Protein AF-0000000084338251 (afdb_homodimer)

Sequence (432 aa):
MIKTLDLTAEELLTTTRAVRRRLDLDRPVDPALIEECVRIATQAPTGRNRQRWSFVVVTDPERKAALADVWRRGTAVGSAPMPEEDVRRAYAHPGTMEKIYAGVEYLHRTMHRMPALVVPCITGRTDDAPIVEQAGTWGSILPAVWSFMLAARLHGLGTCWTTSHLHYEEEAAEVLGIDHDRVMQVALTPLAHTVGTSFRPGKRVPVDEVLHWEHWMIKTLDLTAEELLTTTRAVRRRLDLDRPVDPALIEECVRIATQAPTGRNRQRWSFVVVTDPERKAALADVWRRGTAVGSAPMPEEDVRRAYAHPGTMEKIYAGVEYLHRTMHRMPALVVPCITGRTDDAPIVEQAGTWGSILPAVWSFMLAARLHGLGTCWTTSHLHYEEEAAEVLGIDHDRVMQVALTPLAHTVGTSFRPGKRVPVDEVLHWEHW

pLDDT: mean 97.38, std 3.46, range [68.88, 99.0]

Foldseek 3Di:
DQDFDPDDPVCLVFFADQDQDQFDLPDADDPVLLVVLLVQLQVADAVVNPSQKDKDKDQDLVLQVQLLVLLLVLVVVDDDDDDPVVVCFCCVDPPNVVVVVVSVVSCNVCRSSFNMKMWMKGWADDPPHDPVVVCNGCSRTVSSVVSSSSSLLRSQKHKHWADSSVVVQVSNCVSRVHPPVTMGTDTMMGIGGGNDNDGGGDDGDDPVVVDDPPHD/DQDFDPDDPVCLVFFADQDQDQFDLPDADDPVLLVVLLVQLQVADAVVNPSQKDKDKDQDLVLQVQLLVLLLVLVVVDDDDDDPVVVCFCCVDPPNVVVVVVSVVSCNVCRSSFNMKMWMKGWADDPPHDPVVVCNGCSRTVSSVVSSSSSLLRSQKHKHWADSSVVVQVSNCVSRVHPPVTMDTDTMMGIGGGNDNDGGGDDGDDPVVVDDPPHD

Secondary structure (DSSP, 8-state):
-------BHHHHHHH--B-SSSEETTSPPPHHHHHHHHHHHTTS--GGG---EEEEEE--HHHHHHHHHHHHHHHHH--PPPPHHHHHHHTSSTTHHHHHHHHHHHHHHHGGGSSEEEEEEEES--TT--HHHHHHHHTTTHHHHHHHHHHHHHTTEEE--B-GGGGGHHHHHHHHT--TTTEEE--BEEEEEES-----PPP---GGGTEEES--/-------BHHHHHHH--B-SSSEETTSPPPHHHHHHHHHHHTTS--GGG---EEEEEE--HHHHHHHHHHHHHHHHH--PPPPHHHHHHHTSSTTHHHHHHHHHHHHHHHGGGSSEEEEEEEES--TT--HHHHHHHHTTTHHHHHHHHHHHHHTTEEE--B-GGGGGHHHHHHHHT--TTTEEE--BEEEEEES-----PPP---GGGTEEES--

Structure (mmCIF, N/CA/C/O backbone):
data_AF-0000000084338251-model_v1
#
loop_
_entity.id
_entity.type
_entity.pdbx_description
1 polymer Nitroreductase
#
loop_
_atom_site.group_PDB
_atom_site.id
_atom_site.type_symbol
_atom_site.label_atom_id
_atom_site.label_alt_id
_atom_site.label_comp_id
_atom_site.label_asym_id
_atom_site.label_entity_id
_atom_site.label_seq_id
_atom_site.pdbx_PDB_ins_code
_atom_site.Cartn_x
_atom_site.Cartn_y
_atom_site.Cartn_z
_atom_site.occupancy
_atom_site.B_iso_or_equiv
_atom_site.auth_seq_id
_atom_site.auth_comp_id
_atom_site.auth_asym_id
_atom_site.auth_atom_id
_atom_site.pdbx_PDB_model_num
ATOM 1 N N . MET A 1 1 ? 16 -2.129 -24.141 1 68.88 1 MET A N 1
ATOM 2 C CA . MET A 1 1 ? 15.219 -1.292 -23.234 1 68.88 1 MET A CA 1
ATOM 3 C C . MET A 1 1 ? 13.906 -1.968 -22.875 1 68.88 1 MET A C 1
ATOM 5 O O . MET A 1 1 ? 13.242 -2.553 -23.734 1 68.88 1 MET A O 1
ATOM 9 N N . ILE A 1 2 ? 13.586 -2.041 -21.547 1 86.62 2 ILE A N 1
ATOM 10 C CA . ILE A 1 2 ? 12.383 -2.766 -21.156 1 86.62 2 ILE A CA 1
ATOM 11 C C . ILE A 1 2 ? 11.141 -1.983 -21.594 1 86.62 2 ILE A C 1
ATOM 13 O O . ILE A 1 2 ? 10.984 -0.813 -21.234 1 86.62 2 ILE A O 1
ATOM 17 N N . LYS A 1 3 ? 10.445 -2.584 -22.453 1 89.62 3 LYS A N 1
ATOM 18 C CA . LYS A 1 3 ? 9.289 -1.931 -23.062 1 89.62 3 LYS A CA 1
ATOM 19 C C . LYS A 1 3 ? 8.188 -1.696 -22.031 1 89.62 3 LYS A C 1
ATOM 21 O O . LYS A 1 3 ? 7.984 -2.514 -21.125 1 89.62 3 LYS A O 1
ATOM 26 N N . THR A 1 4 ? 7.535 -0.529 -22.109 1 96.25 4 THR A N 1
ATOM 27 C CA . THR A 1 4 ? 6.375 -0.21 -21.281 1 96.25 4 THR A CA 1
ATOM 28 C C . THR A 1 4 ? 5.141 0.025 -22.156 1 96.25 4 THR A C 1
ATOM 30 O O . THR A 1 4 ? 5.258 0.349 -23.328 1 96.25 4 THR A O 1
ATOM 33 N N . LEU A 1 5 ? 4.012 -0.218 -21.625 1 97.38 5 LEU A N 1
ATOM 34 C CA . LEU A 1 5 ? 2.768 0.204 -22.266 1 97.38 5 LEU A CA 1
ATOM 35 C C . LEU A 1 5 ? 2.672 1.725 -22.312 1 97.38 5 LEU A C 1
ATOM 37 O O . LEU A 1 5 ? 3.354 2.42 -21.562 1 97.38 5 LEU A O 1
ATOM 41 N N . ASP A 1 6 ? 1.859 2.166 -23.266 1 96.12 6 ASP A N 1
ATOM 42 C CA . ASP A 1 6 ? 1.609 3.602 -23.359 1 96.12 6 ASP A CA 1
ATOM 43 C C . ASP A 1 6 ? 0.461 4.027 -22.453 1 96.12 6 ASP A C 1
ATOM 45 O O . ASP A 1 6 ? -0.609 4.41 -22.938 1 96.12 6 ASP A O 1
ATOM 49 N N . LEU A 1 7 ? 0.685 3.99 -21.188 1 97.94 7 LEU A N 1
ATOM 50 C CA . LEU A 1 7 ? -0.296 4.395 -20.188 1 97.94 7 LEU A CA 1
ATOM 51 C C . LEU A 1 7 ? 0.067 5.75 -19.594 1 97.94 7 LEU A C 1
ATOM 53 O O . LEU A 1 7 ? 1.238 6.016 -19.312 1 97.94 7 LEU A O 1
ATOM 57 N N . THR A 1 8 ? -0.943 6.582 -19.531 1 97.88 8 THR A N 1
ATOM 58 C CA . THR A 1 8 ? -0.727 7.758 -18.688 1 97.88 8 THR A CA 1
ATOM 59 C C . THR A 1 8 ? -0.624 7.359 -17.219 1 97.88 8 THR A C 1
ATOM 61 O O . THR A 1 8 ? -1.016 6.254 -16.844 1 97.88 8 THR A O 1
ATOM 64 N N . ALA A 1 9 ? -0.097 8.266 -16.422 1 98.44 9 ALA A N 1
ATOM 65 C CA . ALA A 1 9 ? -0.022 8.039 -14.977 1 98.44 9 ALA A CA 1
ATOM 66 C C . ALA A 1 9 ? -1.405 7.773 -14.391 1 98.44 9 ALA A C 1
ATOM 68 O O . ALA A 1 9 ? -1.57 6.875 -13.562 1 98.44 9 ALA A O 1
ATOM 69 N N . GLU A 1 10 ? -2.367 8.5 -14.805 1 97.94 10 GLU A N 1
ATOM 70 C CA . GLU A 1 10 ? -3.729 8.32 -14.305 1 97.94 10 GLU A CA 1
ATOM 71 C C . GLU A 1 10 ? -4.289 6.961 -14.727 1 97.94 10 GLU A C 1
ATOM 73 O O . GLU A 1 10 ? -4.941 6.281 -13.93 1 97.94 10 GLU A O 1
ATOM 78 N N . GLU A 1 11 ? -4.09 6.594 -15.984 1 98.38 11 GLU A N 1
ATOM 79 C CA . GLU A 1 11 ? -4.543 5.289 -16.453 1 98.38 11 GLU A CA 1
ATOM 80 C C . GLU A 1 11 ? -3.912 4.156 -15.656 1 98.38 11 GLU A C 1
ATOM 82 O O . GLU A 1 11 ? -4.582 3.182 -15.312 1 98.38 11 GLU A O 1
ATOM 87 N N . LEU A 1 12 ? -2.633 4.289 -15.367 1 98.81 12 LEU A N 1
ATOM 88 C CA . LEU A 1 12 ? -1.971 3.268 -14.562 1 98.81 12 LEU A CA 1
ATOM 89 C C . LEU A 1 12 ? -2.66 3.107 -13.211 1 98.81 12 LEU A C 1
ATOM 91 O O . LEU A 1 12 ? -2.973 1.987 -12.797 1 98.81 12 LEU A O 1
ATOM 95 N N . LEU A 1 13 ? -2.971 4.219 -12.562 1 98.81 13 LEU A N 1
ATOM 96 C CA . LEU A 1 13 ? -3.525 4.199 -11.219 1 98.81 13 LEU A CA 1
ATOM 97 C C . LEU A 1 13 ? -4.973 3.719 -11.227 1 98.81 13 LEU A C 1
ATOM 99 O O . LEU A 1 13 ? -5.453 3.146 -10.25 1 98.81 13 LEU A O 1
ATOM 103 N N . THR A 1 14 ? -5.672 3.832 -12.359 1 98.75 14 THR A N 1
ATOM 104 C CA . THR A 1 14 ? -7.113 3.629 -12.305 1 98.75 14 THR A CA 1
ATOM 105 C C . THR A 1 14 ? -7.512 2.359 -13.047 1 98.75 14 THR A C 1
ATOM 107 O O . THR A 1 14 ? -8.641 1.889 -12.93 1 98.75 14 THR A O 1
ATOM 110 N N . THR A 1 15 ? -6.57 1.761 -13.789 1 98.69 15 THR A N 1
ATOM 111 C CA . THR A 1 15 ? -6.996 0.621 -14.594 1 98.69 15 THR A CA 1
ATOM 112 C C . THR A 1 15 ? -6.145 -0.608 -14.281 1 98.69 15 THR A C 1
ATOM 114 O O . THR A 1 15 ? -6.188 -1.601 -15.008 1 98.69 15 THR A O 1
ATOM 117 N N . THR A 1 16 ? -5.285 -0.558 -13.289 1 98.69 16 THR A N 1
ATOM 118 C CA . THR A 1 16 ? -4.609 -1.763 -12.82 1 98.69 16 THR A CA 1
ATOM 119 C C . THR A 1 16 ? -5.566 -2.643 -12.023 1 98.69 16 THR A C 1
ATOM 121 O O . THR A 1 16 ? -5.977 -2.277 -10.922 1 98.69 16 THR A O 1
ATOM 124 N N . ARG A 1 17 ? -5.922 -3.791 -12.555 1 97.81 17 ARG A N 1
ATOM 125 C CA . ARG A 1 17 ? -6.949 -4.676 -12.016 1 97.81 17 ARG A CA 1
ATOM 126 C C . ARG A 1 17 ? -6.344 -5.996 -11.547 1 97.81 17 ARG A C 1
ATOM 128 O O . ARG A 1 17 ? -5.227 -6.344 -11.93 1 97.81 17 ARG A O 1
ATOM 135 N N . ALA A 1 18 ? -7.086 -6.66 -10.578 1 98.5 18 ALA A N 1
ATOM 136 C CA . ALA A 1 18 ? -6.773 -8.07 -10.367 1 98.5 18 ALA A CA 1
ATOM 137 C C . ALA A 1 18 ? -6.996 -8.883 -11.648 1 98.5 18 ALA A C 1
ATOM 139 O O . ALA A 1 18 ? -8.117 -8.953 -12.156 1 98.5 18 ALA A O 1
ATOM 140 N N . VAL A 1 19 ? -5.98 -9.43 -12.195 1 98.44 19 VAL A N 1
ATOM 141 C CA . VAL A 1 19 ? -6.09 -10.234 -13.414 1 98.44 19 VAL A CA 1
ATOM 142 C C . VAL A 1 19 ? -5.949 -11.711 -13.07 1 98.44 19 VAL A C 1
ATOM 144 O O . VAL A 1 19 ? -4.887 -12.156 -12.633 1 98.44 19 VAL A O 1
ATOM 147 N N . ARG A 1 20 ? -6.961 -12.461 -13.305 1 98.12 20 ARG A N 1
ATOM 148 C CA . ARG A 1 20 ? -6.988 -13.859 -12.875 1 98.12 20 ARG A CA 1
ATOM 149 C C . ARG A 1 20 ? -7.125 -14.797 -14.07 1 98.12 20 ARG A C 1
ATOM 151 O O . ARG A 1 20 ? -6.637 -15.93 -14.039 1 98.12 20 ARG A O 1
ATOM 158 N N . ARG A 1 21 ? -7.707 -14.312 -15.188 1 96.75 21 ARG A N 1
ATOM 159 C CA . ARG A 1 21 ? -8.031 -15.195 -16.297 1 96.75 21 ARG A CA 1
ATOM 160 C C . ARG A 1 21 ? -7.289 -14.773 -17.562 1 96.75 21 ARG A C 1
ATOM 162 O O . ARG A 1 21 ? -6.699 -15.609 -18.25 1 96.75 21 ARG A O 1
ATOM 169 N N . ARG A 1 22 ? -7.336 -13.461 -17.922 1 97.31 22 ARG A N 1
ATOM 170 C CA . ARG A 1 22 ? -6.727 -12.945 -19.156 1 97.31 22 ARG A CA 1
ATOM 171 C C . ARG A 1 22 ? -5.203 -12.977 -19.062 1 97.31 22 ARG A C 1
ATOM 173 O O . ARG A 1 22 ? -4.551 -11.938 -19.203 1 97.31 22 ARG A O 1
ATOM 180 N N . LEU A 1 23 ? -4.668 -14.234 -18.859 1 98.56 23 LEU A N 1
ATOM 181 C CA . LEU A 1 23 ? -3.236 -14.422 -18.672 1 98.56 23 LEU A CA 1
ATOM 182 C C . LEU A 1 23 ? -2.686 -15.453 -19.641 1 98.56 23 LEU A C 1
ATOM 184 O O . LEU A 1 23 ? -3.336 -16.469 -19.922 1 98.56 23 LEU A O 1
ATOM 188 N N . ASP A 1 24 ? -1.549 -15.172 -20.203 1 98.62 24 ASP A N 1
ATOM 189 C CA . ASP A 1 24 ? -0.795 -16.141 -21 1 98.62 24 ASP A CA 1
ATOM 190 C C . ASP A 1 24 ? 0.102 -17 -20.109 1 98.62 24 ASP A C 1
ATOM 192 O O . ASP A 1 24 ? 1.21 -16.594 -19.75 1 98.62 24 ASP A O 1
ATOM 196 N N . LEU A 1 25 ? -0.301 -18.203 -19.797 1 98.31 25 LEU A N 1
ATOM 197 C CA . LEU A 1 25 ? 0.352 -19.047 -18.812 1 98.31 25 LEU A CA 1
ATOM 198 C C . LEU A 1 25 ? 1.567 -19.75 -19.406 1 98.31 25 LEU A C 1
ATOM 200 O O . LEU A 1 25 ? 2.389 -20.297 -18.672 1 98.31 25 LEU A O 1
ATOM 204 N N . ASP A 1 26 ? 1.773 -19.688 -20.688 1 97.56 26 ASP A N 1
ATOM 205 C CA . ASP A 1 26 ? 2.828 -20.453 -21.344 1 97.56 26 ASP A CA 1
ATOM 206 C C . ASP A 1 26 ? 3.992 -19.547 -21.734 1 97.56 26 ASP A C 1
ATOM 208 O O . ASP A 1 26 ? 5.062 -20.016 -22.109 1 97.56 26 ASP A O 1
ATOM 212 N N . ARG A 1 27 ? 3.799 -18.266 -21.719 1 98.06 27 ARG A N 1
ATOM 213 C CA . ARG A 1 27 ? 4.867 -17.312 -22.031 1 98.06 27 ARG A CA 1
ATOM 214 C C . ARG A 1 27 ? 5.68 -16.984 -20.781 1 98.06 27 ARG A C 1
ATOM 216 O O . ARG A 1 27 ? 5.145 -16.422 -19.812 1 98.06 27 ARG A O 1
ATOM 223 N N . PRO A 1 28 ? 6.973 -17.359 -20.766 1 97.62 28 PRO A N 1
ATOM 224 C CA . PRO A 1 28 ? 7.777 -17.016 -19.594 1 97.62 28 PRO A CA 1
ATOM 225 C C . PR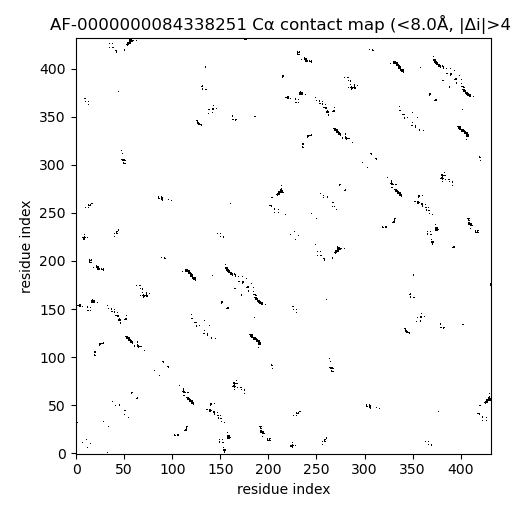O A 1 28 ? 7.875 -15.508 -19.375 1 97.62 28 PRO A C 1
ATOM 227 O O . PRO A 1 28 ? 7.719 -14.727 -20.312 1 97.62 28 PRO A O 1
ATOM 230 N N . VAL A 1 29 ? 8.023 -15.133 -18.172 1 98.56 29 VAL A N 1
ATOM 231 C CA . VAL A 1 29 ? 8.305 -13.734 -17.844 1 98.56 29 VAL A CA 1
ATOM 232 C C . VAL A 1 29 ? 9.812 -13.516 -17.734 1 98.56 29 VAL A C 1
ATOM 234 O O . VAL A 1 29 ? 10.492 -14.227 -17 1 98.56 29 VAL A O 1
ATOM 237 N N . ASP A 1 30 ? 10.336 -12.578 -18.422 1 98.06 30 ASP A N 1
ATOM 238 C CA . ASP A 1 30 ? 11.758 -12.234 -18.406 1 98.06 30 ASP A CA 1
ATOM 239 C C . ASP A 1 30 ? 12.203 -11.828 -17 1 98.06 30 ASP A C 1
ATOM 241 O O . ASP A 1 30 ? 11.641 -10.898 -16.422 1 98.06 30 ASP A O 1
ATOM 245 N N . PRO A 1 31 ? 13.211 -12.562 -16.469 1 98.25 31 PRO A N 1
ATOM 246 C CA . PRO A 1 31 ? 13.703 -12.195 -15.141 1 98.25 31 PRO A CA 1
ATOM 247 C C . PRO A 1 31 ? 14.078 -10.719 -15.047 1 98.25 31 PRO A C 1
ATOM 249 O O . PRO A 1 31 ? 13.891 -10.094 -13.992 1 98.25 31 PRO A O 1
ATOM 252 N N . ALA A 1 32 ? 14.609 -10.141 -16.078 1 98.12 32 ALA A N 1
ATOM 253 C CA . ALA A 1 32 ? 14.992 -8.734 -16.062 1 98.12 32 ALA A CA 1
ATOM 254 C C . ALA A 1 32 ? 13.781 -7.828 -15.852 1 98.12 32 ALA A C 1
ATOM 256 O O . ALA A 1 32 ? 13.891 -6.77 -15.234 1 98.12 32 ALA A O 1
ATOM 257 N N . LEU A 1 33 ? 12.648 -8.234 -16.406 1 98.12 33 LEU A N 1
ATOM 258 C CA . LEU A 1 33 ? 11.406 -7.492 -16.234 1 98.12 33 LEU A CA 1
ATOM 259 C C . LEU A 1 33 ? 10.953 -7.531 -14.773 1 98.12 33 LEU A C 1
ATOM 261 O O . LEU A 1 33 ? 10.508 -6.52 -14.227 1 98.12 33 LEU A O 1
ATOM 265 N N . ILE A 1 34 ? 11.078 -8.68 -14.164 1 98.81 34 ILE A N 1
ATOM 266 C CA . ILE A 1 34 ? 10.703 -8.828 -12.758 1 98.81 34 ILE A CA 1
ATOM 267 C C . ILE A 1 34 ? 11.625 -7.977 -11.883 1 98.81 34 ILE A C 1
ATOM 269 O O . ILE A 1 34 ? 11.164 -7.277 -10.977 1 98.81 34 ILE A O 1
ATOM 273 N N . GLU A 1 35 ? 12.875 -8.023 -12.203 1 98.69 35 GLU A N 1
ATOM 274 C CA . GLU A 1 35 ? 13.844 -7.211 -11.469 1 98.69 35 GLU A CA 1
ATOM 275 C C . GLU A 1 35 ? 13.516 -5.727 -11.578 1 98.69 35 GLU A C 1
ATOM 277 O O . GLU A 1 35 ? 13.609 -4.992 -10.586 1 98.69 35 GLU A O 1
ATOM 282 N N . GLU A 1 36 ? 13.164 -5.301 -12.781 1 98.62 36 GLU A N 1
ATOM 283 C CA . GLU A 1 36 ? 12.781 -3.906 -12.992 1 98.62 36 GLU A CA 1
ATOM 284 C C . GLU A 1 36 ? 11.555 -3.539 -12.164 1 98.62 36 GLU A C 1
ATOM 286 O O . GLU A 1 36 ? 11.5 -2.455 -11.578 1 98.62 36 GLU A O 1
ATOM 291 N N . CYS A 1 37 ? 10.547 -4.387 -12.094 1 98.88 37 CYS A N 1
ATOM 292 C CA . CYS A 1 37 ? 9.359 -4.137 -11.281 1 98.88 37 CYS A CA 1
ATOM 293 C C . CYS A 1 37 ? 9.719 -4.004 -9.805 1 98.88 37 CYS A C 1
ATOM 295 O O . CYS A 1 37 ? 9.188 -3.137 -9.109 1 98.88 37 CYS A O 1
ATOM 297 N N . VAL A 1 38 ? 10.648 -4.844 -9.312 1 98.94 38 VAL A N 1
ATOM 298 C CA . VAL A 1 38 ? 11.086 -4.773 -7.922 1 98.94 38 VAL A CA 1
ATOM 299 C C . VAL A 1 38 ? 11.844 -3.471 -7.68 1 98.94 38 VAL A C 1
ATOM 301 O O . VAL A 1 38 ? 11.648 -2.812 -6.656 1 98.94 38 VAL A O 1
ATOM 304 N N . ARG A 1 39 ? 12.695 -3.115 -8.625 1 98.62 39 ARG A N 1
ATOM 305 C CA . ARG A 1 39 ? 13.422 -1.859 -8.5 1 98.62 39 ARG A CA 1
ATOM 306 C C . ARG A 1 39 ? 12.469 -0.679 -8.359 1 98.62 39 ARG A C 1
ATOM 308 O O . ARG A 1 39 ? 12.641 0.164 -7.473 1 98.62 39 ARG A O 1
ATOM 315 N N . ILE A 1 40 ? 11.438 -0.594 -9.172 1 98.81 40 ILE A N 1
ATOM 316 C CA . ILE A 1 40 ? 10.43 0.457 -9.102 1 98.81 40 ILE A CA 1
ATOM 317 C C . ILE A 1 40 ? 9.695 0.384 -7.766 1 98.81 40 ILE A C 1
ATOM 319 O O . ILE A 1 40 ? 9.461 1.41 -7.125 1 98.81 40 ILE A O 1
ATOM 323 N N . ALA A 1 41 ? 9.398 -0.814 -7.273 1 98.88 41 ALA A N 1
ATOM 324 C CA . ALA A 1 41 ? 8.648 -1.039 -6.039 1 98.88 41 ALA A CA 1
ATOM 325 C C . ALA A 1 41 ? 9.398 -0.462 -4.836 1 98.88 41 ALA A C 1
ATOM 327 O O . ALA A 1 41 ? 8.773 0.03 -3.893 1 98.88 41 ALA A O 1
ATOM 328 N N . THR A 1 42 ? 10.734 -0.479 -4.867 1 98.56 42 THR A N 1
ATOM 329 C CA . THR A 1 42 ? 11.531 -0.074 -3.719 1 98.56 42 THR A CA 1
ATOM 330 C C . THR A 1 42 ? 11.523 1.443 -3.559 1 98.56 42 THR A C 1
ATOM 332 O O . THR A 1 42 ? 12.023 1.973 -2.564 1 98.56 42 THR A O 1
ATOM 335 N N . GLN A 1 43 ? 10.891 2.172 -4.523 1 98.75 43 GLN A N 1
ATOM 336 C CA . GLN A 1 43 ? 10.781 3.621 -4.402 1 98.75 43 GLN A CA 1
ATOM 337 C C . GLN A 1 43 ? 9.609 4.008 -3.504 1 98.75 43 GLN A C 1
ATOM 339 O O . GLN A 1 43 ? 9.453 5.18 -3.148 1 98.75 43 GLN A O 1
ATOM 344 N N . ALA A 1 44 ? 8.75 3 -3.1 1 98.69 44 ALA A N 1
ATOM 345 C CA . ALA A 1 44 ? 7.672 3.242 -2.146 1 98.69 44 ALA A CA 1
ATOM 346 C C . ALA A 1 44 ? 8.227 3.59 -0.767 1 98.69 44 ALA A C 1
ATOM 348 O O . ALA A 1 44 ? 9.398 3.338 -0.481 1 98.69 44 ALA A O 1
ATOM 349 N N . PRO A 1 45 ? 7.422 4.191 0.064 1 98.31 45 PRO A N 1
ATOM 350 C CA . PRO A 1 45 ? 7.91 4.613 1.38 1 98.31 45 PRO A CA 1
ATOM 351 C C . PRO A 1 45 ? 8.219 3.434 2.301 1 98.31 45 PRO A C 1
ATOM 353 O O . PRO A 1 45 ? 7.629 2.359 2.152 1 98.31 45 PRO A O 1
ATOM 356 N N . THR A 1 46 ? 9.172 3.576 3.186 1 97.88 46 THR A N 1
ATOM 357 C CA . THR A 1 46 ? 9.453 2.68 4.301 1 97.88 46 THR A CA 1
ATOM 358 C C . THR A 1 46 ? 9.703 3.469 5.582 1 97.88 46 THR A C 1
ATOM 360 O O . THR A 1 46 ? 10.289 4.555 5.547 1 97.88 46 THR A O 1
ATOM 363 N N . GLY A 1 47 ? 9.141 2.924 6.668 1 96.81 47 GLY A N 1
ATOM 364 C CA . GLY A 1 47 ? 9.344 3.58 7.949 1 96.81 47 GLY A CA 1
ATOM 365 C C . GLY A 1 47 ? 10.805 3.777 8.297 1 96.81 47 GLY A C 1
ATOM 366 O O . GLY A 1 47 ? 11.586 2.822 8.297 1 96.81 47 GLY A O 1
ATOM 367 N N . ARG A 1 48 ? 11.164 5.027 8.531 1 95.12 48 ARG A N 1
ATOM 368 C CA . ARG A 1 48 ? 12.516 5.398 8.945 1 95.12 48 ARG A CA 1
ATOM 369 C C . ARG A 1 48 ? 13.547 4.922 7.926 1 95.12 48 ARG A C 1
ATOM 371 O O . ARG A 1 48 ? 14.672 4.574 8.297 1 95.12 48 ARG A O 1
ATOM 378 N N . ASN A 1 49 ? 13.094 4.754 6.695 1 97.88 49 ASN A N 1
ATOM 379 C CA . ASN A 1 49 ? 13.992 4.348 5.621 1 97.88 49 ASN A CA 1
ATOM 380 C C . ASN A 1 49 ? 14.703 3.037 5.949 1 97.88 49 ASN A C 1
ATOM 382 O O . ASN A 1 49 ? 15.812 2.795 5.48 1 97.88 49 ASN A O 1
ATOM 386 N N . ARG A 1 50 ? 14.023 2.154 6.684 1 97.75 50 ARG A N 1
ATOM 387 C CA . ARG A 1 50 ? 14.656 0.913 7.125 1 97.75 50 ARG A CA 1
ATOM 388 C C . ARG A 1 50 ? 14.797 -0.072 5.969 1 97.75 50 ARG A C 1
ATOM 390 O O . ARG A 1 50 ? 15.594 -1.008 6.039 1 97.75 50 ARG A O 1
ATOM 397 N N . GLN A 1 51 ? 13.961 0.024 4.961 1 98.38 51 GLN A N 1
ATOM 398 C CA . GLN A 1 51 ? 14.07 -0.737 3.723 1 98.38 51 GLN A CA 1
ATOM 399 C C . GLN A 1 51 ? 14.117 -2.236 4 1 98.38 51 GLN A C 1
ATOM 401 O O . GLN A 1 51 ? 14.984 -2.941 3.473 1 98.38 51 GLN A O 1
ATOM 406 N N . ARG A 1 52 ? 13.07 -2.727 4.816 1 97.62 52 ARG A N 1
ATOM 407 C CA . ARG A 1 52 ? 13.062 -4.105 5.297 1 97.62 52 ARG A CA 1
ATOM 408 C C . ARG A 1 52 ? 12.328 -5.02 4.316 1 97.62 52 ARG A C 1
ATOM 410 O O . ARG A 1 52 ? 12.141 -6.207 4.59 1 97.62 52 ARG A O 1
ATOM 417 N N . TRP A 1 53 ? 11.883 -4.551 3.215 1 97.62 53 TRP A N 1
ATOM 418 C CA . TRP A 1 53 ? 11.078 -5.355 2.301 1 97.62 53 TRP A CA 1
ATOM 419 C C . TRP A 1 53 ? 11.938 -6.363 1.557 1 97.62 53 TRP A C 1
ATOM 421 O O . TRP A 1 53 ? 13.148 -6.156 1.39 1 97.62 53 TRP A O 1
ATOM 431 N N . SER A 1 54 ? 11.375 -7.453 1.206 1 98.75 54 SER A N 1
ATOM 432 C CA . SER A 1 54 ? 11.922 -8.453 0.299 1 98.75 54 SER A CA 1
ATOM 433 C C . SER A 1 54 ? 10.852 -9.023 -0.622 1 98.75 54 SER A C 1
ATOM 435 O O . SER A 1 54 ? 9.656 -8.953 -0.309 1 98.75 54 SER A O 1
ATOM 437 N N . PHE A 1 55 ? 11.312 -9.531 -1.759 1 98.94 55 PHE A N 1
ATOM 438 C CA . PHE A 1 55 ? 10.469 -10.227 -2.727 1 98.94 55 PHE A CA 1
ATOM 439 C C . PHE A 1 55 ? 11.062 -11.578 -3.092 1 98.94 55 PHE A C 1
ATOM 441 O O . PHE A 1 55 ? 12.188 -11.656 -3.6 1 98.94 55 PHE A O 1
ATOM 448 N N . VAL A 1 56 ? 10.336 -12.625 -2.838 1 98.94 56 VAL A N 1
ATOM 449 C CA . VAL A 1 56 ? 10.727 -13.953 -3.301 1 98.94 56 VAL A CA 1
ATOM 450 C C . VAL A 1 56 ? 9.969 -14.305 -4.574 1 98.94 56 VAL A C 1
ATOM 452 O O . VAL A 1 56 ? 8.734 -14.297 -4.59 1 98.94 56 VAL A O 1
ATOM 455 N N . VAL A 1 57 ? 10.695 -14.602 -5.605 1 98.94 57 VAL A N 1
ATOM 456 C CA . VAL A 1 57 ? 10.109 -14.969 -6.891 1 98.94 57 VAL A CA 1
ATOM 457 C C . VAL A 1 57 ? 10.352 -16.453 -7.164 1 98.94 57 VAL A C 1
ATOM 459 O O . VAL A 1 57 ? 11.492 -16.906 -7.125 1 98.94 57 VAL A O 1
ATOM 462 N N . VAL A 1 58 ? 9.32 -17.156 -7.402 1 98.94 58 VAL A N 1
ATOM 463 C CA . VAL A 1 58 ? 9.414 -18.594 -7.637 1 98.94 58 VAL A CA 1
ATOM 464 C C . VAL A 1 58 ? 9.023 -18.906 -9.078 1 98.94 58 VAL A C 1
ATOM 466 O O . VAL A 1 58 ? 7.941 -18.531 -9.531 1 98.94 58 VAL A O 1
ATOM 469 N N . THR A 1 59 ? 9.883 -19.594 -9.828 1 98.75 59 THR A N 1
ATOM 470 C CA . THR A 1 59 ? 9.617 -20 -11.203 1 98.75 59 THR A CA 1
ATOM 471 C C . THR A 1 59 ? 9.781 -21.5 -11.359 1 98.75 59 THR A C 1
ATOM 473 O O . THR A 1 59 ? 9.344 -22.094 -12.352 1 98.75 59 THR A O 1
ATOM 476 N N . ASP A 1 60 ? 10.375 -22.125 -10.344 1 98.56 60 ASP A N 1
ATOM 477 C CA . ASP A 1 60 ? 10.547 -23.578 -10.352 1 98.56 60 ASP A CA 1
ATOM 478 C C . ASP A 1 60 ? 9.195 -24.281 -10.289 1 98.56 60 ASP A C 1
ATOM 480 O O . ASP A 1 60 ? 8.383 -24.016 -9.406 1 98.56 60 ASP A O 1
ATOM 484 N N . PRO A 1 61 ? 8.961 -25.219 -11.203 1 98.38 61 PRO A N 1
ATOM 485 C CA . PRO A 1 61 ? 7.637 -25.844 -11.289 1 98.38 61 PRO A CA 1
ATOM 486 C C . PRO A 1 61 ? 7.242 -26.562 -10 1 98.38 61 PRO A C 1
ATOM 488 O O . PRO A 1 61 ? 6.082 -26.5 -9.586 1 98.38 61 PRO A O 1
ATOM 491 N N . GLU A 1 62 ? 8.109 -27.25 -9.398 1 98.62 62 GLU A N 1
ATOM 492 C CA . GLU A 1 62 ? 7.789 -28 -8.188 1 98.62 62 GLU A CA 1
ATOM 493 C C . GLU A 1 62 ? 7.492 -27.062 -7.023 1 98.62 62 GLU A C 1
ATOM 495 O O . GLU A 1 62 ? 6.547 -27.281 -6.262 1 98.62 62 GLU A O 1
ATOM 500 N N . ARG A 1 63 ? 8.281 -26.031 -6.859 1 98.75 63 ARG A N 1
ATOM 501 C CA . ARG A 1 63 ? 8.07 -25.062 -5.789 1 98.75 63 ARG A CA 1
ATOM 502 C C . ARG A 1 63 ? 6.797 -24.25 -6.02 1 98.75 63 ARG A C 1
ATOM 504 O O . ARG A 1 63 ? 6.062 -23.969 -5.07 1 98.75 63 ARG A O 1
ATOM 511 N N . LYS A 1 64 ? 6.547 -23.906 -7.242 1 98.81 64 LYS A N 1
ATOM 512 C CA . LYS A 1 64 ? 5.289 -23.234 -7.559 1 98.81 64 LYS A CA 1
ATOM 513 C C . LYS A 1 64 ? 4.094 -24.109 -7.191 1 98.81 64 LYS A C 1
ATOM 515 O O . LYS A 1 64 ? 3.123 -23.625 -6.605 1 98.81 64 LYS A O 1
ATOM 520 N N . ALA A 1 65 ? 4.195 -25.344 -7.551 1 98.81 65 ALA A N 1
ATOM 521 C CA . ALA A 1 65 ? 3.104 -26.266 -7.25 1 98.81 65 ALA A CA 1
ATOM 522 C C . ALA A 1 65 ? 2.881 -26.375 -5.746 1 98.81 65 ALA A C 1
ATOM 524 O O . ALA A 1 65 ? 1.74 -26.438 -5.281 1 98.81 65 ALA A O 1
ATOM 525 N N . ALA A 1 66 ? 3.953 -26.469 -4.984 1 98.88 66 ALA A N 1
ATOM 526 C CA . ALA A 1 66 ? 3.865 -26.547 -3.529 1 98.88 66 ALA A CA 1
ATOM 527 C C . ALA A 1 66 ? 3.189 -25.312 -2.949 1 98.88 66 ALA A C 1
ATOM 529 O O . ALA A 1 66 ? 2.311 -25.422 -2.09 1 98.88 66 ALA A O 1
ATOM 530 N N . LEU A 1 67 ? 3.576 -24.125 -3.402 1 98.88 67 LEU A N 1
ATOM 531 C CA . LEU A 1 67 ? 2.961 -22.875 -2.932 1 98.88 67 LEU A CA 1
ATOM 532 C C . LEU A 1 67 ? 1.49 -22.812 -3.326 1 98.88 67 LEU A C 1
ATOM 534 O O . LEU A 1 67 ? 0.649 -22.375 -2.539 1 98.88 67 LEU A O 1
ATOM 538 N N . ALA A 1 68 ? 1.249 -23.203 -4.578 1 98.88 68 ALA A N 1
ATOM 539 C CA . ALA A 1 68 ? -0.133 -23.234 -5.051 1 98.88 68 ALA A CA 1
ATOM 540 C C . ALA A 1 68 ? -0.999 -24.125 -4.164 1 98.88 68 ALA A C 1
ATOM 542 O O . ALA A 1 68 ? -2.141 -23.781 -3.852 1 98.88 68 ALA A O 1
ATOM 543 N N . ASP A 1 69 ? -0.468 -25.25 -3.777 1 98.81 69 ASP A N 1
ATOM 544 C CA . ASP A 1 69 ? -1.201 -26.172 -2.91 1 98.81 69 ASP A CA 1
ATOM 545 C C . ASP A 1 69 ? -1.479 -25.531 -1.551 1 98.81 69 ASP A C 1
ATOM 547 O O . ASP A 1 69 ? -2.588 -25.641 -1.023 1 98.81 69 ASP A O 1
ATOM 551 N N . VAL A 1 70 ? -0.489 -24.906 -0.965 1 98.81 70 VAL A N 1
ATOM 552 C CA . VAL A 1 70 ? -0.669 -24.203 0.304 1 98.81 70 VAL A CA 1
ATOM 553 C C . VAL A 1 70 ? -1.763 -23.156 0.164 1 98.81 70 VAL A C 1
ATOM 555 O O . VAL A 1 70 ? -2.633 -23.031 1.029 1 98.81 70 VAL A O 1
ATOM 558 N N . TRP A 1 71 ? -1.699 -22.406 -0.942 1 98.62 71 TRP A N 1
ATOM 559 C CA . TRP A 1 71 ? -2.684 -21.359 -1.2 1 98.62 71 TRP A CA 1
ATOM 560 C C . TRP A 1 71 ? -4.086 -21.938 -1.308 1 98.62 71 TRP A C 1
ATOM 562 O O . TRP A 1 71 ? -5.031 -21.422 -0.709 1 98.62 71 TRP A O 1
ATOM 572 N N . ARG A 1 72 ? -4.219 -23.078 -2.033 1 98.25 72 ARG A N 1
ATOM 573 C CA . ARG A 1 72 ? -5.508 -23.734 -2.213 1 98.25 72 ARG A CA 1
ATOM 574 C C . ARG A 1 72 ? -6.086 -24.188 -0.874 1 98.25 72 ARG A C 1
ATOM 576 O O . ARG A 1 72 ? -7.27 -23.984 -0.603 1 98.25 72 ARG A O 1
ATOM 583 N N . ARG A 1 73 ? -5.297 -24.781 -0.09 1 98.06 73 ARG A N 1
ATOM 584 C CA . ARG A 1 73 ? -5.746 -25.203 1.233 1 98.06 73 ARG A CA 1
ATOM 585 C C . ARG A 1 73 ? -6.18 -24.016 2.07 1 98.06 73 ARG A C 1
ATOM 587 O O . ARG A 1 73 ? -7.168 -24.094 2.807 1 98.06 73 ARG A O 1
ATOM 594 N N . GLY A 1 74 ? -5.418 -22.938 1.939 1 97.81 74 GLY A N 1
ATOM 595 C CA . GLY A 1 74 ? -5.781 -21.734 2.654 1 97.81 74 GLY A CA 1
ATOM 596 C C . GLY A 1 74 ? -7.133 -21.172 2.24 1 97.81 74 GLY A C 1
ATOM 597 O O . GLY A 1 74 ? -7.891 -20.688 3.08 1 97.81 74 GLY A O 1
ATOM 598 N N . THR A 1 75 ? -7.418 -21.25 0.933 1 96.31 75 THR A N 1
ATOM 599 C CA . THR A 1 75 ? -8.703 -20.75 0.441 1 96.31 75 THR A CA 1
ATOM 600 C C . THR A 1 75 ? -9.852 -21.578 1.009 1 96.31 75 THR A C 1
ATOM 602 O O . THR A 1 75 ? -10.969 -21.078 1.158 1 96.31 75 THR A O 1
ATOM 605 N N . ALA A 1 76 ? -9.594 -22.766 1.366 1 94.88 76 ALA A N 1
ATOM 606 C CA . ALA A 1 76 ? -10.617 -23.688 1.846 1 94.88 76 ALA A CA 1
ATOM 607 C C . ALA A 1 76 ? -10.945 -23.438 3.312 1 94.88 76 ALA A C 1
ATOM 609 O O . ALA A 1 76 ? -11.969 -23.906 3.818 1 94.88 76 ALA A O 1
ATOM 610 N N . VAL A 1 77 ? -10.016 -22.812 4.066 1 93.62 77 VAL A N 1
ATOM 611 C CA . VAL A 1 77 ? -10.266 -22.5 5.469 1 93.62 77 VAL A CA 1
ATOM 612 C C . VAL A 1 77 ? -11.484 -21.594 5.594 1 93.62 77 VAL A C 1
ATOM 614 O O . VAL A 1 77 ? -12.258 -21.703 6.543 1 93.62 77 VAL A O 1
ATOM 617 N N . GLY A 1 78 ? -11.766 -20.828 4.625 1 78.94 78 GLY A N 1
ATOM 618 C CA . GLY A 1 78 ? -12.906 -19.922 4.617 1 78.94 78 GLY A CA 1
ATOM 619 C C . GLY A 1 78 ? -12.664 -18.641 5.391 1 78.94 78 GLY A C 1
ATOM 620 O O . GLY A 1 78 ? -11.617 -18.484 6.027 1 78.94 78 GLY A O 1
ATOM 621 N N . SER A 1 79 ? -13.461 -17.672 5.133 1 76.88 79 SER A N 1
ATOM 622 C CA . SER A 1 79 ? -13.469 -16.375 5.832 1 76.88 79 SER A CA 1
ATOM 623 C C . SER A 1 79 ? -14.75 -16.203 6.637 1 76.88 79 SER A C 1
ATOM 625 O O . SER A 1 79 ? -15.773 -16.828 6.344 1 76.88 79 SER A O 1
ATOM 627 N N . ALA A 1 80 ? -14.602 -15.453 7.75 1 79.88 80 ALA A N 1
ATOM 628 C CA . ALA A 1 80 ? -15.805 -15.055 8.469 1 79.88 80 ALA A CA 1
ATOM 629 C C . ALA A 1 80 ? -16.797 -14.359 7.543 1 79.88 80 ALA A C 1
ATOM 631 O O . ALA A 1 80 ? -16.391 -13.719 6.566 1 79.88 80 ALA A O 1
ATOM 632 N N . PRO A 1 81 ? -18.031 -14.602 7.805 1 88.69 81 PRO A N 1
ATOM 633 C CA . PRO A 1 81 ? -19.031 -13.859 7.027 1 88.69 81 PRO A CA 1
ATOM 634 C C . PRO A 1 81 ? -18.781 -12.352 7.051 1 88.69 81 PRO A C 1
ATOM 636 O O . PRO A 1 81 ? -18.375 -11.805 8.078 1 88.69 81 PRO A O 1
ATOM 639 N N . MET A 1 82 ? -19.094 -11.758 5.91 1 91.88 82 MET A N 1
ATOM 640 C CA . MET A 1 82 ? -18.953 -10.305 5.828 1 91.88 82 MET A CA 1
ATOM 641 C C . MET A 1 82 ? -20 -9.609 6.68 1 91.88 82 MET A C 1
ATOM 643 O O . MET A 1 82 ? -21.172 -10 6.668 1 91.88 82 MET A O 1
ATOM 647 N N . PRO A 1 83 ? -19.578 -8.617 7.457 1 93.38 83 PRO A N 1
ATOM 648 C CA . PRO A 1 83 ? -20.609 -7.758 8.055 1 93.38 83 PRO A CA 1
ATOM 649 C C . PRO A 1 83 ? -21.547 -7.148 7.012 1 93.38 83 PRO A C 1
ATOM 651 O O . PRO A 1 83 ? -21.172 -7.027 5.84 1 93.38 83 PRO A O 1
ATOM 654 N N . GLU A 1 84 ? -22.719 -6.781 7.441 1 94.75 84 GLU A N 1
ATOM 655 C CA . GLU A 1 84 ? -23.75 -6.281 6.547 1 94.75 84 GLU A CA 1
ATOM 656 C C . GLU A 1 84 ? -23.25 -5.098 5.723 1 94.75 84 GLU A C 1
ATOM 658 O O . GLU A 1 84 ? -23.5 -5.027 4.516 1 94.75 84 GLU A O 1
ATOM 663 N N . GLU A 1 85 ? -22.641 -4.211 6.293 1 94.19 85 GLU A N 1
ATOM 664 C CA . GLU A 1 85 ? -22.141 -3.031 5.59 1 94.19 85 GLU A CA 1
ATOM 665 C C . GLU A 1 85 ? -21.141 -3.416 4.504 1 94.19 85 GLU A C 1
ATOM 667 O O . GLU A 1 85 ? -21.125 -2.805 3.432 1 94.19 85 GLU A O 1
ATOM 672 N N . ASP A 1 86 ? -20.312 -4.43 4.758 1 96.19 86 ASP A N 1
ATOM 673 C CA . ASP A 1 86 ? -19.359 -4.906 3.77 1 96.19 86 ASP A CA 1
ATOM 674 C C . ASP A 1 86 ? -20.062 -5.562 2.588 1 96.19 86 ASP A C 1
ATOM 676 O O . ASP A 1 86 ? -19.656 -5.383 1.437 1 96.19 86 ASP A O 1
ATOM 680 N N . VAL A 1 87 ? -21.109 -6.316 2.945 1 97.19 87 VAL A N 1
ATOM 681 C CA . VAL A 1 87 ? -21.891 -6.949 1.894 1 97.19 87 VAL A CA 1
ATOM 682 C C . VAL A 1 87 ? -22.484 -5.883 0.972 1 97.19 87 VAL A C 1
ATOM 684 O O . VAL A 1 87 ? -22.406 -6.004 -0.253 1 97.19 87 VAL A O 1
ATOM 687 N N . ARG A 1 88 ? -23.062 -4.844 1.561 1 97.69 88 ARG A N 1
ATOM 688 C CA . ARG A 1 88 ? -23.672 -3.775 0.779 1 97.69 88 ARG A CA 1
ATOM 689 C C . ARG A 1 88 ? -22.672 -3.172 -0.202 1 97.69 88 ARG A C 1
ATOM 691 O O . ARG A 1 88 ? -22.984 -2.982 -1.379 1 97.69 88 ARG A O 1
ATOM 698 N N . ARG A 1 89 ? -21.469 -2.885 0.241 1 98.12 89 ARG A N 1
ATOM 699 C CA . ARG A 1 89 ? -20.469 -2.244 -0.611 1 98.12 89 ARG A CA 1
ATOM 700 C C . ARG A 1 89 ? -19.906 -3.227 -1.634 1 98.12 89 ARG A C 1
ATOM 702 O O . ARG A 1 89 ? -19.75 -2.885 -2.807 1 98.12 89 ARG A O 1
ATOM 709 N N . ALA A 1 90 ? -19.656 -4.508 -1.206 1 97.75 90 ALA A N 1
ATOM 710 C CA . ALA A 1 90 ? -19.078 -5.527 -2.086 1 97.75 90 ALA A CA 1
ATOM 711 C C . ALA A 1 90 ? -20.016 -5.824 -3.254 1 97.75 90 ALA A C 1
ATOM 713 O O . ALA A 1 90 ? -19.562 -6.098 -4.367 1 97.75 90 ALA A O 1
ATOM 714 N N . TYR A 1 91 ? -21.328 -5.68 -3.004 1 97.5 91 TYR A N 1
ATOM 715 C CA . TYR A 1 91 ? -22.328 -6.035 -3.994 1 97.5 91 TYR A CA 1
ATOM 716 C C . TYR A 1 91 ? -23.016 -4.789 -4.543 1 97.5 91 TYR A C 1
ATOM 718 O O . TYR A 1 91 ? -24.125 -4.871 -5.078 1 97.5 91 TYR A O 1
ATOM 726 N N . ALA A 1 92 ? -22.391 -3.668 -4.34 1 97.06 92 ALA A N 1
ATOM 727 C CA . ALA A 1 92 ? -23 -2.41 -4.77 1 97.06 92 ALA A CA 1
ATOM 728 C C . ALA A 1 92 ? -23.25 -2.406 -6.273 1 97.06 92 ALA A C 1
ATOM 730 O O . ALA A 1 92 ? -24.156 -1.724 -6.758 1 97.06 92 ALA A O 1
ATOM 731 N N . HIS A 1 93 ? -22.453 -3.164 -7.086 1 97.38 93 HIS A N 1
ATOM 732 C CA . HIS A 1 93 ? -22.609 -3.248 -8.539 1 97.38 93 HIS A CA 1
ATOM 733 C C . HIS A 1 93 ? -22.859 -4.684 -8.984 1 97.38 93 HIS A C 1
ATOM 735 O O . HIS A 1 93 ? -21.984 -5.539 -8.875 1 97.38 93 HIS A O 1
ATOM 741 N N . PRO A 1 94 ? -24.016 -4.918 -9.508 1 96.44 94 PRO A N 1
ATOM 742 C CA . PRO A 1 94 ? -24.391 -6.277 -9.891 1 96.44 94 PRO A CA 1
ATOM 743 C C . PRO A 1 94 ? -23.406 -6.918 -10.859 1 96.44 94 PRO A C 1
ATOM 745 O O . PRO A 1 94 ? -22.891 -6.242 -11.75 1 96.44 94 PRO A O 1
ATOM 748 N N . GLY A 1 95 ? -23.141 -8.203 -10.578 1 96.81 95 GLY A N 1
ATOM 749 C CA . GLY A 1 95 ? -22.297 -8.961 -11.484 1 96.81 95 GLY A CA 1
ATOM 750 C C . GLY A 1 95 ? -20.828 -8.961 -11.086 1 96.81 95 GLY A C 1
ATOM 751 O O . GLY A 1 95 ? -20.062 -9.828 -11.508 1 96.81 95 GLY A O 1
ATOM 752 N N . THR A 1 96 ? -20.438 -7.977 -10.227 1 96.94 96 THR A N 1
ATOM 753 C CA . THR A 1 96 ? -19.047 -7.824 -9.852 1 96.94 96 THR A CA 1
ATOM 754 C C . THR A 1 96 ? -18.562 -9.039 -9.062 1 96.94 96 THR A C 1
ATOM 756 O O . THR A 1 96 ? -17.547 -9.648 -9.398 1 96.94 96 THR A O 1
ATOM 759 N N . MET A 1 97 ? -19.312 -9.445 -8.055 1 97.25 97 MET A N 1
ATOM 760 C CA . MET A 1 97 ? -18.875 -10.523 -7.164 1 97.25 97 MET A CA 1
ATOM 761 C C . MET A 1 97 ? -18.891 -11.867 -7.883 1 97.25 97 MET A C 1
ATOM 763 O O . MET A 1 97 ? -18.047 -12.719 -7.629 1 97.25 97 MET A O 1
ATOM 767 N N . GLU A 1 98 ? -19.812 -12.039 -8.797 1 97.19 98 GLU A N 1
ATOM 768 C CA . GLU A 1 98 ? -19.844 -13.258 -9.602 1 97.19 98 GLU A CA 1
ATOM 769 C C . GLU A 1 98 ? -18.562 -13.398 -10.43 1 97.19 98 GLU A C 1
ATOM 771 O O . GLU A 1 98 ? -18 -14.492 -10.523 1 97.19 98 GLU A O 1
ATOM 776 N N . LYS A 1 99 ? -18.156 -12.312 -11.039 1 96.81 99 LYS A N 1
ATOM 777 C CA . LYS A 1 99 ? -16.938 -12.32 -11.828 1 96.81 99 LYS A CA 1
ATOM 778 C C . LYS A 1 99 ? -15.719 -12.586 -10.953 1 96.81 99 LYS A C 1
ATOM 780 O O . LYS A 1 99 ? -14.805 -13.32 -11.352 1 96.81 99 LYS A O 1
ATOM 785 N N . ILE A 1 100 ? -15.711 -11.984 -9.758 1 96.88 100 ILE A N 1
ATOM 786 C CA . ILE A 1 100 ? -14.609 -12.188 -8.82 1 96.88 100 ILE A CA 1
ATOM 787 C C . ILE A 1 100 ? -14.523 -13.656 -8.43 1 96.88 100 ILE A C 1
ATOM 789 O O . ILE A 1 100 ? -13.453 -14.266 -8.5 1 96.88 100 ILE A O 1
ATOM 793 N N . TYR A 1 101 ? -15.648 -14.289 -8.086 1 96.12 101 TYR A N 1
ATOM 794 C CA . TYR A 1 101 ? -15.672 -15.68 -7.668 1 96.12 101 TYR A CA 1
ATOM 795 C C . TYR A 1 101 ? -15.242 -16.594 -8.812 1 96.12 101 TYR A C 1
ATOM 797 O O . TYR A 1 101 ? -14.508 -17.562 -8.594 1 96.12 101 TYR A O 1
ATOM 805 N N . ALA A 1 102 ? -15.703 -16.281 -9.984 1 97.62 102 ALA A N 1
ATOM 806 C CA . ALA A 1 102 ? -15.289 -17.078 -11.141 1 97.62 102 ALA A CA 1
ATOM 807 C C . ALA A 1 102 ? -13.781 -16.969 -11.367 1 97.62 102 ALA A C 1
ATOM 809 O O . ALA A 1 102 ? -13.133 -17.953 -11.734 1 97.62 102 ALA A O 1
ATOM 810 N N . GLY A 1 103 ? -13.25 -15.758 -11.195 1 97.44 103 GLY A N 1
ATOM 811 C CA . GLY A 1 103 ? -11.82 -15.562 -11.312 1 97.44 103 GLY A CA 1
ATOM 812 C C . GLY A 1 103 ? -11.023 -16.328 -10.273 1 97.44 103 GLY A C 1
ATOM 813 O O . GLY A 1 103 ? -9.977 -16.906 -10.586 1 97.44 103 GLY A O 1
ATOM 814 N N . VAL A 1 104 ? -11.516 -16.328 -9.039 1 96.62 104 VAL A N 1
ATOM 815 C CA . VAL A 1 104 ? -10.859 -17.062 -7.961 1 96.62 104 VAL A CA 1
ATOM 816 C C . VAL A 1 104 ? -10.844 -18.547 -8.281 1 96.62 104 VAL A C 1
ATOM 818 O O . VAL A 1 104 ? -9.836 -19.219 -8.086 1 96.62 104 VAL A O 1
ATOM 821 N N . GLU A 1 105 ? -11.93 -19.047 -8.781 1 97.25 105 GLU A N 1
ATOM 822 C CA . GLU A 1 105 ? -12.008 -20.453 -9.18 1 97.25 105 GLU A CA 1
ATOM 823 C C . GLU A 1 105 ? -11 -20.766 -10.273 1 97.25 105 GLU A C 1
ATOM 825 O O . GLU A 1 105 ? -10.375 -21.828 -10.258 1 97.25 105 GLU A O 1
ATOM 830 N N . TYR A 1 106 ? -10.938 -19.875 -11.211 1 98.12 106 TYR A N 1
ATOM 831 C CA . TYR A 1 106 ? -9.961 -20.078 -12.281 1 98.12 106 TYR A CA 1
ATOM 832 C C . TYR A 1 106 ? -8.547 -20.125 -11.727 1 98.12 106 TYR A C 1
ATOM 834 O O . TYR A 1 106 ? -7.75 -20.984 -12.109 1 98.12 106 TYR A O 1
ATOM 842 N N . LEU A 1 107 ? -8.211 -19.219 -10.812 1 97.62 107 LEU A N 1
ATOM 843 C CA . LEU A 1 107 ? -6.895 -19.219 -10.188 1 97.62 107 LEU A CA 1
ATOM 844 C C . LEU A 1 107 ? -6.652 -20.516 -9.414 1 97.62 107 LEU A C 1
ATOM 846 O O . LEU A 1 107 ? -5.535 -21.031 -9.406 1 97.62 107 LEU A O 1
ATOM 850 N N . HIS A 1 108 ? -7.684 -20.953 -8.781 1 97.44 108 HIS A N 1
ATOM 851 C CA . HIS A 1 108 ? -7.594 -22.203 -8.039 1 97.44 108 HIS A CA 1
ATOM 852 C C . HIS A 1 108 ? -7.105 -23.344 -8.93 1 97.44 108 HIS A C 1
ATOM 854 O O . HIS A 1 108 ? -6.285 -24.156 -8.508 1 97.44 108 HIS A O 1
ATOM 860 N N . ARG A 1 109 ? -7.477 -23.312 -10.125 1 97.88 109 ARG A N 1
ATOM 861 C CA . ARG A 1 109 ? -7.16 -24.391 -11.055 1 97.88 109 ARG A CA 1
ATOM 862 C C . ARG A 1 109 ? -5.805 -24.156 -11.711 1 97.88 109 ARG A C 1
ATOM 864 O O . ARG A 1 109 ? -5.156 -25.109 -12.156 1 97.88 109 ARG A O 1
ATOM 871 N N . THR A 1 110 ? -5.363 -22.891 -11.703 1 98.56 110 THR A N 1
ATOM 872 C CA . THR A 1 110 ? -4.273 -22.609 -12.625 1 98.56 110 THR A CA 1
ATOM 873 C C . THR A 1 110 ? -3.074 -22.016 -11.891 1 98.56 110 THR A C 1
ATOM 875 O O . THR A 1 110 ? -2.018 -21.812 -12.492 1 98.56 110 THR A O 1
ATOM 878 N N . MET A 1 111 ? -3.18 -21.828 -10.578 1 98.62 111 MET A N 1
ATOM 879 C CA . MET A 1 111 ? -2.145 -21.141 -9.82 1 98.62 111 MET A CA 1
ATOM 880 C C . MET A 1 111 ? -0.776 -21.766 -10.062 1 98.62 111 MET A C 1
ATOM 882 O O . MET A 1 111 ? 0.202 -21.047 -10.305 1 98.62 111 MET A O 1
ATOM 886 N N . HIS A 1 112 ? -0.664 -23.078 -10.102 1 98.69 112 HIS A N 1
ATOM 887 C CA . HIS A 1 112 ? 0.604 -23.797 -10.242 1 98.69 112 HIS A CA 1
ATOM 888 C C . HIS A 1 112 ? 1.175 -23.625 -11.648 1 98.69 112 HIS A C 1
ATOM 890 O O . HIS A 1 112 ? 2.348 -23.922 -11.883 1 98.69 112 HIS A O 1
ATOM 896 N N . ARG A 1 113 ? 0.381 -23.172 -12.578 1 98.62 113 ARG A N 1
ATOM 897 C CA . ARG A 1 113 ? 0.797 -23.047 -13.977 1 98.62 113 ARG A CA 1
ATOM 898 C C . ARG A 1 113 ? 1.374 -21.672 -14.258 1 98.62 113 ARG A C 1
ATOM 900 O O . ARG A 1 113 ? 1.955 -21.438 -15.32 1 98.62 113 ARG A O 1
ATOM 907 N N . MET A 1 114 ? 1.194 -20.75 -13.336 1 98.81 114 MET A N 1
ATOM 908 C CA . MET A 1 114 ? 1.677 -19.391 -13.555 1 98.81 114 MET A CA 1
ATOM 909 C C . MET A 1 114 ? 3.178 -19.375 -13.828 1 98.81 114 MET A C 1
ATOM 911 O O . MET A 1 114 ? 3.932 -20.109 -13.188 1 98.81 114 MET A O 1
ATOM 915 N N . PRO A 1 115 ? 3.662 -18.531 -14.781 1 98.88 115 PRO A N 1
ATOM 916 C CA . PRO A 1 115 ? 5.102 -18.484 -15.047 1 98.88 115 PRO A CA 1
ATOM 917 C C . PRO A 1 115 ? 5.918 -18.109 -13.82 1 98.88 115 PRO A C 1
ATOM 919 O O . PRO A 1 115 ? 7.07 -18.531 -13.688 1 98.88 115 PRO A O 1
ATOM 922 N N . ALA A 1 116 ? 5.352 -17.297 -12.93 1 98.94 116 ALA A N 1
ATOM 923 C CA . ALA A 1 116 ? 6.023 -16.938 -11.68 1 98.94 116 ALA A CA 1
ATOM 924 C C . ALA A 1 116 ? 5.016 -16.656 -10.57 1 98.94 116 ALA A C 1
ATOM 926 O O . ALA A 1 116 ? 3.893 -16.219 -10.836 1 98.94 116 ALA A O 1
ATOM 927 N N . LEU A 1 117 ? 5.355 -17 -9.391 1 98.94 117 LEU A N 1
ATOM 928 C CA . LEU A 1 117 ? 4.695 -16.547 -8.164 1 98.94 117 LEU A CA 1
ATOM 929 C C . LEU A 1 117 ? 5.602 -15.625 -7.363 1 98.94 117 LEU A C 1
ATOM 931 O O . LEU A 1 117 ? 6.805 -15.867 -7.258 1 98.94 117 LEU A O 1
ATOM 935 N N . VAL A 1 118 ? 5.059 -14.547 -6.934 1 99 118 VAL A N 1
ATOM 936 C CA . VAL A 1 118 ? 5.832 -13.57 -6.18 1 99 118 VAL A CA 1
ATOM 937 C C . VAL A 1 118 ? 5.289 -13.469 -4.754 1 99 118 VAL A C 1
ATOM 939 O O . VAL A 1 118 ? 4.086 -13.297 -4.551 1 99 118 VAL A O 1
ATOM 942 N N . VAL A 1 119 ? 6.164 -13.586 -3.762 1 99 119 VAL A N 1
ATOM 943 C CA . VAL A 1 119 ? 5.812 -13.492 -2.348 1 99 119 VAL A CA 1
ATOM 944 C C . VAL A 1 119 ? 6.57 -12.336 -1.7 1 99 119 VAL A C 1
ATOM 946 O O . VAL A 1 119 ? 7.742 -12.484 -1.339 1 99 119 VAL A O 1
ATOM 949 N N . PRO A 1 120 ? 5.945 -11.211 -1.587 1 98.94 120 PRO A N 1
ATOM 950 C CA . PRO A 1 120 ? 6.562 -10.133 -0.816 1 98.94 120 PRO A CA 1
ATOM 951 C C . PRO A 1 120 ? 6.637 -10.438 0.678 1 98.94 120 PRO A C 1
ATOM 953 O O . PRO A 1 120 ? 5.719 -11.055 1.231 1 98.94 120 PRO A O 1
ATOM 956 N N . CYS A 1 121 ? 7.676 -10.023 1.306 1 98.88 121 CYS A N 1
ATOM 957 C CA . CYS A 1 121 ? 7.973 -10.289 2.709 1 98.88 121 CYS A CA 1
ATOM 958 C C . CYS A 1 121 ? 8.578 -9.062 3.377 1 98.88 121 CYS A C 1
ATOM 960 O O . CYS A 1 121 ? 9.023 -8.133 2.695 1 98.88 121 CYS A O 1
ATOM 962 N N . ILE A 1 122 ? 8.539 -9.07 4.625 1 98.75 122 ILE A N 1
ATOM 963 C CA . ILE A 1 122 ? 9.203 -8.023 5.395 1 98.75 122 ILE A CA 1
ATOM 964 C C . ILE A 1 122 ? 9.852 -8.633 6.641 1 98.75 122 ILE A C 1
ATOM 966 O O . ILE A 1 122 ? 9.273 -9.516 7.277 1 98.75 122 ILE A O 1
ATOM 970 N N . THR A 1 123 ? 11.07 -8.195 6.953 1 98.12 123 THR A N 1
ATOM 971 C CA . THR A 1 123 ? 11.711 -8.617 8.195 1 98.12 123 THR A CA 1
ATOM 972 C C . THR A 1 123 ? 11.047 -7.953 9.398 1 98.12 123 THR A C 1
ATOM 974 O O . THR A 1 123 ? 10.875 -6.734 9.422 1 98.12 123 THR A O 1
ATOM 977 N N . GLY A 1 124 ? 10.719 -8.773 10.398 1 95.94 124 GLY A N 1
ATOM 978 C CA . GLY A 1 124 ? 9.93 -8.336 11.539 1 95.94 124 GLY A CA 1
ATOM 979 C C . GLY A 1 124 ? 8.484 -8.789 11.477 1 95.94 124 GLY A C 1
ATOM 980 O O . GLY A 1 124 ? 7.836 -8.656 10.438 1 95.94 124 GLY A O 1
ATOM 981 N N . ARG A 1 125 ? 7.953 -9.344 12.562 1 96.25 125 ARG A N 1
ATOM 982 C CA . ARG A 1 125 ? 6.594 -9.875 12.594 1 96.25 125 ARG A CA 1
ATOM 983 C C . ARG A 1 125 ? 5.707 -9.047 13.516 1 96.25 125 ARG A C 1
ATOM 985 O O . ARG A 1 125 ? 6.203 -8.312 14.375 1 96.25 125 ARG A O 1
ATOM 992 N N . THR A 1 126 ? 4.359 -9.195 13.297 1 97.31 126 THR A N 1
ATOM 993 C CA . THR A 1 126 ? 3.453 -8.359 14.07 1 97.31 126 THR A CA 1
ATOM 994 C C . THR A 1 126 ? 2.398 -9.211 14.781 1 97.31 126 THR A C 1
ATOM 996 O O . THR A 1 126 ? 1.312 -8.719 15.102 1 97.31 126 THR A O 1
ATOM 999 N N . ASP A 1 127 ? 2.447 -10.562 14.969 1 93.25 127 ASP A N 1
ATOM 1000 C CA . ASP A 1 127 ? 1.517 -11.516 15.555 1 93.25 127 ASP A CA 1
ATOM 1001 C C . ASP A 1 127 ? 0.887 -10.961 16.828 1 93.25 127 ASP A C 1
ATOM 1003 O O . ASP A 1 127 ? -0.31 -11.141 17.062 1 93.25 127 ASP A O 1
ATOM 1007 N N . ASP A 1 128 ? 1.605 -10.047 17.609 1 88.75 128 ASP A N 1
ATOM 1008 C CA . ASP A 1 128 ? 1.107 -9.523 18.891 1 88.75 128 ASP A CA 1
ATOM 1009 C C . ASP A 1 128 ? 1.512 -8.062 19.062 1 88.75 128 ASP A C 1
ATOM 1011 O O . ASP A 1 128 ? 1.709 -7.605 20.203 1 88.75 128 ASP A O 1
ATOM 1015 N N . ALA A 1 129 ? 1.513 -7.531 17.969 1 94.5 129 ALA A N 1
ATOM 1016 C CA . ALA A 1 129 ? 1.979 -6.148 18.047 1 94.5 129 ALA A CA 1
ATOM 1017 C C . ALA A 1 129 ? 0.807 -5.18 18.172 1 94.5 129 ALA A C 1
ATOM 1019 O O . ALA A 1 129 ? -0.269 -5.426 17.625 1 94.5 129 ALA A O 1
ATOM 1020 N N . PRO A 1 130 ? 1.006 -4.109 18.969 1 94.38 130 PRO A N 1
ATOM 1021 C CA . PRO A 1 130 ? -0.018 -3.062 18.953 1 94.38 130 PRO A CA 1
ATOM 1022 C C . PRO A 1 130 ? -0.209 -2.432 17.578 1 94.38 130 PRO A C 1
ATOM 1024 O O . PRO A 1 130 ? 0.617 -2.633 16.688 1 94.38 130 PRO A O 1
ATOM 1027 N N . ILE A 1 131 ? -1.285 -1.719 17.422 1 96.62 131 ILE A N 1
ATOM 1028 C CA . ILE A 1 131 ? -1.702 -1.166 16.141 1 96.62 131 ILE A CA 1
ATOM 1029 C C . ILE A 1 131 ? -0.608 -0.255 15.586 1 96.62 131 ILE A C 1
ATOM 1031 O O . ILE A 1 131 ? -0.326 -0.268 14.383 1 96.62 131 ILE A O 1
ATOM 1035 N N . VAL A 1 132 ? 0.036 0.522 16.453 1 96.5 132 VAL A N 1
ATOM 1036 C CA . VAL A 1 132 ? 1.052 1.466 15.992 1 96.5 132 VAL A CA 1
ATOM 1037 C C . VAL A 1 132 ? 2.215 0.708 15.359 1 96.5 132 VAL A C 1
ATOM 1039 O O . VAL A 1 132 ? 2.752 1.127 14.328 1 96.5 132 VAL A O 1
ATOM 1042 N N . GLU A 1 133 ? 2.607 -0.426 15.945 1 95.94 133 GLU A N 1
ATOM 1043 C CA . GLU A 1 133 ? 3.674 -1.246 15.375 1 95.94 133 GLU A CA 1
ATOM 1044 C C . GLU A 1 133 ? 3.223 -1.932 14.094 1 95.94 133 GLU A C 1
ATOM 1046 O O . GLU A 1 133 ? 3.994 -2.037 13.133 1 95.94 133 GLU A O 1
ATOM 1051 N N . GLN A 1 134 ? 1.96 -2.395 14.055 1 98.19 134 GLN A N 1
ATOM 1052 C CA . GLN A 1 134 ? 1.41 -2.959 12.828 1 98.19 134 GLN A CA 1
ATOM 1053 C C . GLN A 1 134 ? 1.436 -1.938 11.688 1 98.19 134 GLN A C 1
ATOM 1055 O O . GLN A 1 134 ? 1.927 -2.23 10.594 1 98.19 134 GLN A O 1
ATOM 1060 N N . ALA A 1 135 ? 0.949 -0.724 11.992 1 98.31 135 ALA A N 1
ATOM 1061 C CA . ALA A 1 135 ? 0.895 0.33 10.984 1 98.31 135 ALA A CA 1
ATOM 1062 C C . ALA A 1 135 ? 2.279 0.608 10.406 1 98.31 135 ALA A C 1
ATOM 1064 O O . ALA A 1 135 ? 2.43 0.782 9.195 1 98.31 135 ALA A O 1
ATOM 1065 N N . GLY A 1 136 ? 3.258 0.648 11.297 1 97.19 136 GLY A N 1
ATOM 1066 C CA . GLY A 1 136 ? 4.621 0.882 10.852 1 97.19 136 GLY A CA 1
ATOM 1067 C C . GLY A 1 136 ? 5.156 -0.227 9.969 1 97.19 136 GLY A C 1
ATOM 1068 O O . GLY A 1 136 ? 5.75 0.039 8.914 1 97.19 136 GLY A O 1
ATOM 1069 N N . THR A 1 137 ? 4.922 -1.462 10.344 1 97.62 137 THR A N 1
ATOM 1070 C CA . THR A 1 137 ? 5.473 -2.604 9.617 1 97.62 137 THR A CA 1
ATOM 1071 C C . THR A 1 137 ? 4.73 -2.816 8.305 1 97.62 137 THR A C 1
ATOM 1073 O O . THR A 1 137 ? 5.352 -2.867 7.238 1 97.62 137 THR A O 1
ATOM 1076 N N . TRP A 1 138 ? 3.422 -2.879 8.328 1 98.75 138 TRP A N 1
ATOM 1077 C CA . TRP A 1 138 ? 2.627 -3.098 7.125 1 98.75 138 TRP A CA 1
ATOM 1078 C C . TRP A 1 138 ? 2.738 -1.91 6.176 1 98.75 138 TRP A C 1
ATOM 1080 O O . TRP A 1 138 ? 2.777 -2.084 4.957 1 98.75 138 TRP A O 1
ATOM 1090 N N . GLY A 1 139 ? 2.795 -0.697 6.734 1 98.75 139 GLY A N 1
ATOM 1091 C CA . GLY A 1 139 ? 2.996 0.499 5.93 1 98.75 139 GLY A CA 1
ATOM 1092 C C . GLY A 1 139 ? 4.363 0.557 5.277 1 98.75 139 GLY A C 1
ATOM 1093 O O . GLY A 1 139 ? 4.59 1.358 4.367 1 98.75 139 GLY A O 1
ATOM 1094 N N . SER A 1 140 ? 5.258 -0.291 5.711 1 98.69 140 SER A N 1
ATOM 1095 C CA . SER A 1 140 ? 6.621 -0.302 5.188 1 98.69 140 SER A CA 1
ATOM 1096 C C . SER A 1 140 ? 6.777 -1.335 4.078 1 98.69 140 SER A C 1
ATOM 1098 O O . SER A 1 140 ? 7.84 -1.427 3.453 1 98.69 140 SER A O 1
ATOM 1100 N N . ILE A 1 141 ? 5.742 -2.094 3.758 1 98.88 141 ILE A N 1
ATOM 1101 C CA . ILE A 1 141 ? 5.902 -3.146 2.762 1 98.88 141 ILE A CA 1
ATOM 1102 C C . ILE A 1 141 ? 4.754 -3.09 1.759 1 98.88 141 ILE A C 1
ATOM 1104 O O . ILE A 1 141 ? 4.957 -3.268 0.556 1 98.88 141 ILE A O 1
ATOM 1108 N N . LEU A 1 142 ? 3.539 -2.787 2.139 1 98.94 142 LEU A N 1
ATOM 1109 C CA . LEU A 1 142 ? 2.389 -2.971 1.26 1 98.94 142 LEU A CA 1
ATOM 1110 C C . LEU A 1 142 ? 2.371 -1.912 0.162 1 98.94 142 LEU A C 1
ATOM 1112 O O . LEU A 1 142 ? 1.971 -2.193 -0.97 1 98.94 142 LEU A O 1
ATOM 1116 N N . PRO A 1 143 ? 2.801 -0.634 0.461 1 98.94 143 PRO A N 1
ATOM 1117 C CA . PRO A 1 143 ? 2.957 0.288 -0.667 1 98.94 143 PRO A CA 1
ATOM 1118 C C . PRO A 1 143 ? 3.93 -0.231 -1.723 1 98.94 143 PRO A C 1
ATOM 1120 O O . PRO A 1 143 ? 3.703 -0.042 -2.922 1 98.94 143 PRO A O 1
ATOM 1123 N N . ALA A 1 144 ? 4.98 -0.896 -1.304 1 98.94 144 ALA A N 1
ATOM 1124 C CA . ALA A 1 144 ? 5.934 -1.465 -2.254 1 98.94 144 ALA A CA 1
ATOM 1125 C C . ALA A 1 144 ? 5.305 -2.602 -3.053 1 98.94 144 ALA A C 1
ATOM 1127 O O . ALA A 1 144 ? 5.535 -2.727 -4.258 1 98.94 144 ALA A O 1
ATOM 1128 N N . VAL A 1 145 ? 4.551 -3.42 -2.391 1 98.94 145 VAL A N 1
ATOM 1129 C CA . VAL A 1 145 ? 3.863 -4.512 -3.074 1 98.94 145 VAL A CA 1
ATOM 1130 C C . VAL A 1 145 ? 2.928 -3.945 -4.137 1 98.94 145 VAL A C 1
ATOM 1132 O O . VAL A 1 145 ? 2.9 -4.434 -5.273 1 98.94 145 VAL A O 1
ATOM 1135 N N . TRP A 1 146 ? 2.207 -2.914 -3.77 1 98.94 146 TRP A N 1
ATOM 1136 C CA . TRP A 1 146 ? 1.298 -2.285 -4.723 1 98.94 146 TRP A CA 1
ATOM 1137 C C . TRP A 1 146 ? 2.07 -1.633 -5.863 1 98.94 146 TRP A C 1
ATOM 1139 O O . TRP A 1 146 ? 1.682 -1.746 -7.027 1 98.94 146 TRP A O 1
ATOM 1149 N N . SER A 1 147 ? 3.16 -0.978 -5.586 1 98.94 147 SER A N 1
ATOM 1150 C CA . SER A 1 147 ? 4.004 -0.406 -6.629 1 98.94 147 SER A CA 1
ATOM 1151 C C . SER A 1 147 ? 4.539 -1.487 -7.559 1 98.94 147 SER A C 1
ATOM 1153 O O . SER A 1 147 ? 4.676 -1.265 -8.766 1 98.94 147 SER A O 1
ATOM 1155 N N . PHE A 1 148 ? 4.867 -2.668 -6.992 1 99 148 PHE A N 1
ATOM 1156 C CA . PHE A 1 148 ? 5.277 -3.791 -7.828 1 99 148 PHE A CA 1
ATOM 1157 C C . PHE A 1 148 ? 4.184 -4.148 -8.828 1 99 148 PHE A C 1
ATOM 1159 O O . PHE A 1 148 ? 4.457 -4.324 -10.016 1 99 148 PHE A O 1
ATOM 1166 N N . MET A 1 149 ? 2.98 -4.18 -8.344 1 98.94 149 MET A N 1
ATOM 1167 C CA . MET A 1 149 ? 1.858 -4.57 -9.195 1 98.94 149 MET A CA 1
ATOM 1168 C C . MET A 1 149 ? 1.557 -3.488 -10.227 1 98.94 149 MET A C 1
ATOM 1170 O O . MET A 1 149 ? 1.205 -3.793 -11.367 1 98.94 149 MET A O 1
ATOM 1174 N N . LEU A 1 150 ? 1.698 -2.227 -9.852 1 98.94 150 LEU A N 1
ATOM 1175 C CA . LEU A 1 150 ? 1.567 -1.132 -10.812 1 98.94 150 LEU A CA 1
ATOM 1176 C C . LEU A 1 150 ? 2.652 -1.209 -11.875 1 98.94 150 LEU A C 1
ATOM 1178 O O . LEU A 1 150 ? 2.379 -1.01 -13.062 1 98.94 150 LEU A O 1
ATOM 1182 N N . ALA A 1 151 ? 3.861 -1.5 -11.438 1 98.94 151 ALA A N 1
ATOM 1183 C CA . ALA A 1 151 ? 4.969 -1.65 -12.375 1 98.94 151 ALA A CA 1
ATOM 1184 C C . ALA A 1 151 ? 4.734 -2.83 -13.312 1 98.94 151 ALA A C 1
ATOM 1186 O O . ALA A 1 151 ? 5.004 -2.738 -14.516 1 98.94 151 ALA A O 1
ATOM 1187 N N . ALA A 1 152 ? 4.27 -3.938 -12.766 1 98.88 152 ALA A N 1
ATOM 1188 C CA . ALA A 1 152 ? 3.926 -5.09 -13.594 1 98.88 152 ALA A CA 1
ATOM 1189 C C . ALA A 1 152 ? 2.922 -4.703 -14.68 1 98.88 152 ALA A C 1
ATOM 1191 O O . ALA A 1 152 ? 3.109 -5.027 -15.852 1 98.88 152 ALA A O 1
ATOM 1192 N N . ARG A 1 153 ? 1.894 -3.98 -14.289 1 98.81 153 ARG A N 1
ATOM 1193 C CA . ARG A 1 153 ? 0.894 -3.48 -15.227 1 98.81 153 ARG A CA 1
ATOM 1194 C C . ARG A 1 153 ? 1.538 -2.621 -16.312 1 98.81 153 ARG A C 1
ATOM 1196 O O . ARG A 1 153 ? 1.209 -2.752 -17.484 1 98.81 153 ARG A O 1
ATOM 1203 N N . LEU A 1 154 ? 2.389 -1.786 -15.906 1 98.62 154 LEU A N 1
ATOM 1204 C CA . LEU A 1 154 ? 3.082 -0.885 -16.828 1 98.62 154 LEU A CA 1
ATOM 1205 C C . LEU A 1 154 ? 3.834 -1.669 -17.891 1 98.62 154 LEU A C 1
ATOM 1207 O O . LEU A 1 154 ? 3.992 -1.194 -19.016 1 98.62 154 LEU A O 1
ATOM 1211 N N . HIS A 1 155 ? 4.215 -2.891 -17.609 1 98.38 155 HIS A N 1
ATOM 1212 C CA . HIS A 1 155 ? 5.035 -3.693 -18.516 1 98.38 155 HIS A CA 1
ATOM 1213 C C . HIS A 1 155 ? 4.215 -4.809 -19.156 1 98.38 155 HIS A C 1
ATOM 1215 O O . HIS A 1 155 ? 4.777 -5.762 -19.703 1 98.38 155 HIS A O 1
ATOM 1221 N N . GLY A 1 156 ? 2.93 -4.754 -19.031 1 98.25 156 GLY A N 1
ATOM 1222 C CA . GLY A 1 156 ? 2.043 -5.691 -19.719 1 98.25 156 GLY A CA 1
ATOM 1223 C C . GLY A 1 156 ? 1.854 -6.988 -18.953 1 98.25 156 GLY A C 1
ATOM 1224 O O . GLY A 1 156 ? 1.447 -8 -19.531 1 98.25 156 GLY A O 1
ATOM 1225 N N . LEU A 1 157 ? 2.246 -7 -17.719 1 98.75 157 LEU A N 1
ATOM 1226 C CA . LEU A 1 157 ? 2.064 -8.164 -16.844 1 98.75 157 LEU A CA 1
ATOM 1227 C C . LEU A 1 157 ? 0.819 -8 -15.977 1 98.75 157 LEU A C 1
ATOM 1229 O O . LEU A 1 157 ? 0.44 -6.883 -15.633 1 98.75 157 LEU A O 1
ATOM 1233 N N . GLY A 1 158 ? 0.152 -9.117 -15.703 1 98.69 158 GLY A N 1
ATOM 1234 C CA . GLY A 1 158 ? -0.991 -9.172 -14.805 1 98.69 158 GLY A CA 1
ATOM 1235 C C . GLY A 1 158 ? -0.664 -9.789 -13.461 1 98.69 158 GLY A C 1
ATOM 1236 O O . GLY A 1 158 ? 0.204 -10.664 -13.375 1 98.69 158 GLY A O 1
ATOM 1237 N N . THR A 1 159 ? -1.295 -9.383 -12.477 1 98.88 159 THR A N 1
ATOM 1238 C CA . THR A 1 159 ? -1.159 -9.852 -11.102 1 98.88 159 THR A CA 1
ATOM 1239 C C . THR A 1 159 ? -2.521 -9.922 -10.414 1 98.88 159 THR A C 1
ATOM 1241 O O . THR A 1 159 ? -3.508 -9.391 -10.93 1 98.88 159 THR A O 1
ATOM 1244 N N . CYS A 1 160 ? -2.564 -10.586 -9.336 1 98.81 160 CYS A N 1
ATOM 1245 C CA . CYS A 1 160 ? -3.717 -10.625 -8.445 1 98.81 160 CYS A CA 1
ATOM 1246 C C . CYS A 1 160 ? -3.273 -10.711 -6.988 1 98.81 160 CYS A C 1
ATOM 1248 O O . CYS A 1 160 ? -2.449 -11.555 -6.637 1 98.81 160 CYS A O 1
ATOM 1250 N N . TRP A 1 161 ? -3.812 -9.797 -6.148 1 98.81 161 TRP A N 1
ATOM 1251 C CA . TRP A 1 161 ? -3.475 -9.766 -4.73 1 98.81 161 TRP A CA 1
ATOM 1252 C C . TRP A 1 161 ? -4.184 -10.883 -3.975 1 98.81 161 TRP A C 1
ATOM 1254 O O . TRP A 1 161 ? -5.41 -10.898 -3.889 1 98.81 161 TRP A O 1
ATOM 1264 N N . THR A 1 162 ? -3.438 -11.875 -3.432 1 98.44 162 THR A N 1
ATOM 1265 C CA . THR A 1 162 ? -4.031 -12.93 -2.615 1 98.44 162 THR A CA 1
ATOM 1266 C C . THR A 1 162 ? -3.264 -13.086 -1.305 1 98.44 162 THR A C 1
ATOM 1268 O O . THR A 1 162 ? -2.109 -12.672 -1.199 1 98.44 162 THR A O 1
ATOM 1271 N N . THR A 1 163 ? -3.941 -13.648 -0.278 1 98.25 163 THR A N 1
ATOM 1272 C CA . THR A 1 163 ? -3.297 -13.773 1.024 1 98.25 163 THR A CA 1
ATOM 1273 C C . THR A 1 163 ? -3.613 -15.133 1.653 1 98.25 163 THR A C 1
ATOM 1275 O O . THR A 1 163 ? -3.219 -15.398 2.789 1 98.25 163 THR A O 1
ATOM 1278 N N . SER A 1 164 ? -4.281 -16.047 0.972 1 97.81 164 SER A N 1
ATOM 1279 C CA . SER A 1 164 ? -4.852 -17.234 1.598 1 97.81 164 SER A CA 1
ATOM 1280 C C . SER A 1 164 ? -3.766 -18.203 2.039 1 97.81 164 SER A C 1
ATOM 1282 O O . SER A 1 164 ? -3.982 -19.016 2.939 1 97.81 164 SER A O 1
ATOM 1284 N N . HIS A 1 165 ? -2.602 -18.125 1.411 1 98.75 165 HIS A N 1
ATOM 1285 C CA . HIS A 1 165 ? -1.519 -19.016 1.828 1 98.75 165 HIS A CA 1
ATOM 1286 C C . HIS A 1 165 ? -1.085 -18.719 3.26 1 98.75 165 HIS A C 1
ATOM 1288 O O . HIS A 1 165 ? -0.474 -19.562 3.916 1 98.75 165 HIS A O 1
ATOM 1294 N N . LEU A 1 166 ? -1.462 -17.578 3.762 1 98.5 166 LEU A N 1
ATOM 1295 C CA . LEU A 1 166 ? -1.021 -17.141 5.082 1 98.5 166 LEU A CA 1
ATOM 1296 C C . LEU A 1 166 ? -1.755 -17.906 6.18 1 98.5 166 LEU A C 1
ATOM 1298 O O . LEU A 1 166 ? -1.345 -17.891 7.34 1 98.5 166 LEU A O 1
ATOM 1302 N N . HIS A 1 167 ? -2.895 -18.562 5.871 1 98.12 167 HIS A N 1
ATOM 1303 C CA . HIS A 1 167 ? -3.469 -19.516 6.812 1 98.12 167 HIS A CA 1
ATOM 1304 C C . HIS A 1 167 ? -2.463 -20.594 7.184 1 98.12 167 HIS A C 1
ATOM 1306 O O . HIS A 1 167 ? -2.531 -21.172 8.273 1 98.12 167 HIS A O 1
ATOM 1312 N N . TYR A 1 168 ? -1.55 -20.875 6.359 1 98.5 168 TYR A N 1
ATOM 1313 C CA . TYR A 1 168 ? -0.481 -21.859 6.531 1 98.5 168 TYR A CA 1
ATOM 1314 C C . TYR A 1 168 ? 0.88 -21.234 6.25 1 98.5 168 TYR A C 1
ATOM 1316 O O . TYR A 1 168 ? 1.683 -21.781 5.5 1 98.5 168 TYR A O 1
ATOM 1324 N N . GLU A 1 169 ? 1.058 -20.094 6.852 1 98.75 169 GLU A N 1
ATOM 1325 C CA . GLU A 1 169 ? 2.246 -19.297 6.602 1 98.75 169 GLU A CA 1
ATOM 1326 C C . GLU A 1 169 ? 3.521 -20.078 6.891 1 98.75 169 GLU A C 1
ATOM 1328 O O . GLU A 1 169 ? 4.508 -19.953 6.16 1 98.75 169 GLU A O 1
ATOM 1333 N N . GLU A 1 170 ? 3.549 -20.844 7.957 1 98.62 170 GLU A N 1
ATOM 1334 C CA . GLU A 1 170 ? 4.742 -21.594 8.328 1 98.62 170 GLU A CA 1
ATOM 1335 C C . GLU A 1 170 ? 5.094 -22.625 7.262 1 98.62 170 GLU A C 1
ATOM 1337 O O . GLU A 1 170 ? 6.27 -22.828 6.945 1 98.62 170 GLU A O 1
ATOM 1342 N N . GLU A 1 171 ? 4.109 -23.328 6.723 1 98.81 171 GLU A N 1
ATOM 1343 C CA . GLU A 1 171 ? 4.352 -24.281 5.648 1 98.81 171 GLU A CA 1
ATOM 1344 C C . GLU A 1 171 ? 4.906 -23.594 4.406 1 98.81 171 GLU A C 1
ATOM 1346 O O . GLU A 1 171 ? 5.848 -24.078 3.783 1 98.81 171 GLU A O 1
ATOM 1351 N N . ALA A 1 172 ? 4.285 -22.438 4.059 1 98.94 172 ALA A N 1
ATOM 1352 C CA . ALA A 1 172 ? 4.805 -21.672 2.93 1 98.94 172 ALA A CA 1
ATOM 1353 C C . ALA A 1 172 ? 6.242 -21.234 3.18 1 98.94 172 ALA A C 1
ATOM 1355 O O . ALA A 1 172 ? 7.066 -21.234 2.26 1 98.94 172 ALA A O 1
ATOM 1356 N N . ALA A 1 173 ? 6.523 -20.844 4.445 1 98.94 173 ALA A N 1
ATOM 1357 C CA . ALA A 1 173 ? 7.887 -20.453 4.809 1 98.94 173 ALA A CA 1
ATOM 1358 C C . ALA A 1 173 ? 8.859 -21.609 4.562 1 98.94 173 ALA A C 1
ATOM 1360 O O . ALA A 1 173 ? 9.969 -21.391 4.07 1 98.94 173 ALA A O 1
ATOM 1361 N N . GLU A 1 174 ? 8.453 -22.797 4.867 1 98.81 174 GLU A N 1
ATOM 1362 C CA . GLU A 1 174 ? 9.289 -23.969 4.633 1 98.81 174 GLU A CA 1
ATOM 1363 C C . GLU A 1 174 ? 9.555 -24.156 3.143 1 98.81 174 GLU A C 1
ATOM 1365 O O . GLU A 1 174 ? 10.695 -24.391 2.736 1 98.81 174 GLU A O 1
ATOM 1370 N N . VAL A 1 175 ? 8.539 -24.047 2.32 1 98.88 175 VAL A N 1
ATOM 1371 C CA . VAL A 1 175 ? 8.672 -24.172 0.874 1 98.88 175 VAL A CA 1
ATOM 1372 C C . VAL A 1 175 ? 9.68 -23.156 0.346 1 98.88 175 VAL A C 1
ATOM 1374 O O . VAL A 1 175 ? 10.461 -23.469 -0.556 1 98.88 175 VAL A O 1
ATOM 1377 N N . LEU A 1 176 ? 9.727 -21.938 0.997 1 98.88 176 LEU A N 1
ATOM 1378 C CA . LEU A 1 176 ? 10.461 -20.812 0.452 1 98.88 176 LEU A CA 1
ATOM 1379 C C . LEU A 1 176 ? 11.805 -20.641 1.162 1 98.88 176 LEU A C 1
ATOM 1381 O O . LEU A 1 176 ? 12.594 -19.766 0.804 1 98.88 176 LEU A O 1
ATOM 1385 N N . GLY A 1 177 ? 12.023 -21.391 2.172 1 98.81 177 GLY A N 1
ATOM 1386 C CA . GLY A 1 177 ? 13.25 -21.25 2.939 1 98.81 177 GLY A CA 1
ATOM 1387 C C . GLY A 1 177 ? 13.281 -19.984 3.785 1 98.81 177 GLY A C 1
ATOM 1388 O O . GLY A 1 177 ? 14.344 -19.422 4.02 1 98.81 177 GLY A O 1
ATOM 1389 N N . ILE A 1 178 ? 12.156 -19.516 4.199 1 98.81 178 ILE A N 1
ATOM 1390 C CA . ILE A 1 178 ? 12.023 -18.312 5.008 1 98.81 178 ILE A CA 1
ATOM 1391 C C . ILE A 1 178 ? 12.078 -18.688 6.492 1 98.81 178 ILE A C 1
ATOM 1393 O O . ILE A 1 178 ? 11.484 -19.672 6.914 1 98.81 178 ILE A O 1
ATOM 1397 N N . ASP A 1 179 ? 12.852 -17.953 7.254 1 98.56 179 ASP A N 1
ATOM 1398 C CA . ASP A 1 179 ? 12.789 -18.062 8.703 1 98.56 179 ASP A CA 1
ATOM 1399 C C . ASP A 1 179 ? 11.477 -17.5 9.25 1 98.56 179 ASP A C 1
ATOM 1401 O O . ASP A 1 179 ? 11.359 -16.281 9.453 1 98.56 179 ASP A O 1
ATOM 1405 N N . HIS A 1 180 ? 10.57 -18.359 9.539 1 98.19 180 HIS A N 1
ATOM 1406 C CA . HIS A 1 180 ? 9.211 -17.969 9.898 1 98.19 180 HIS A CA 1
ATOM 1407 C C . HIS A 1 180 ? 9.203 -17.078 11.133 1 98.19 180 HIS A C 1
ATOM 1409 O O . HIS A 1 180 ? 8.367 -16.188 11.258 1 98.19 180 HIS A O 1
ATOM 1415 N N . ASP A 1 181 ? 10.148 -17.188 11.992 1 97.5 181 ASP A N 1
ATOM 1416 C CA . ASP A 1 181 ? 10.148 -16.469 13.266 1 97.5 181 ASP A CA 1
ATOM 1417 C C . ASP A 1 181 ? 10.625 -15.031 13.07 1 97.5 181 ASP A C 1
ATOM 1419 O O . ASP A 1 181 ? 10.43 -14.188 13.953 1 97.5 181 ASP A O 1
ATOM 1423 N N . ARG A 1 182 ? 11.172 -14.781 11.891 1 97.19 182 ARG A N 1
ATOM 1424 C CA . ARG A 1 182 ? 11.805 -13.477 11.719 1 97.19 182 ARG A CA 1
ATOM 1425 C C . ARG A 1 182 ? 11.172 -12.711 10.562 1 97.19 182 ARG A C 1
ATOM 1427 O O . ARG A 1 182 ? 11.258 -11.484 10.516 1 97.19 182 ARG A O 1
ATOM 1434 N N . VAL A 1 183 ? 10.656 -13.461 9.648 1 98.44 183 VAL A N 1
ATOM 1435 C CA . VAL A 1 183 ? 10.219 -12.867 8.391 1 98.44 183 VAL A CA 1
ATOM 1436 C C . VAL A 1 183 ? 8.727 -13.125 8.188 1 98.44 183 VAL A C 1
ATOM 1438 O O . VAL A 1 183 ? 8.258 -14.25 8.359 1 98.44 183 VAL A O 1
ATOM 1441 N N . MET A 1 184 ? 8.078 -12.086 7.906 1 98.5 184 MET A N 1
ATOM 1442 C CA . MET A 1 184 ? 6.637 -12.164 7.664 1 98.5 184 MET A CA 1
ATOM 1443 C C . MET A 1 184 ? 6.332 -12.125 6.172 1 98.5 184 MET A C 1
ATOM 1445 O O . MET A 1 184 ? 6.879 -11.289 5.445 1 98.5 184 MET A O 1
ATOM 1449 N N . GLN A 1 185 ? 5.578 -13.117 5.672 1 98.88 185 GLN A N 1
ATOM 1450 C CA . GLN A 1 185 ? 5.016 -13.047 4.328 1 98.88 185 GLN A CA 1
ATOM 1451 C C . GLN A 1 185 ? 3.76 -12.18 4.297 1 98.88 185 GLN A C 1
ATOM 1453 O O . GLN A 1 185 ? 2.963 -12.203 5.238 1 98.88 185 GLN A O 1
ATOM 1458 N N . VAL A 1 186 ? 3.561 -11.398 3.217 1 98.62 186 VAL A N 1
ATOM 1459 C CA . VAL A 1 186 ? 2.473 -10.438 3.363 1 98.62 186 VAL A CA 1
ATOM 1460 C C . VAL A 1 186 ? 1.436 -10.656 2.264 1 98.62 186 VAL A C 1
ATOM 1462 O O . VAL A 1 186 ? 0.303 -10.18 2.363 1 98.62 186 VAL A O 1
ATOM 1465 N N . ALA A 1 187 ? 1.771 -11.375 1.154 1 98.81 187 ALA A N 1
ATOM 1466 C CA . ALA A 1 187 ? 0.886 -11.711 0.041 1 98.81 187 ALA A CA 1
ATOM 1467 C C . ALA A 1 187 ? 1.512 -12.781 -0.854 1 98.81 187 ALA A C 1
ATOM 1469 O O . ALA A 1 187 ? 2.668 -13.156 -0.662 1 98.81 187 ALA A O 1
ATOM 1470 N N . LEU A 1 188 ? 0.754 -13.352 -1.668 1 98.88 188 LEU A N 1
ATOM 1471 C CA . LEU A 1 188 ? 1.156 -14.203 -2.781 1 98.88 188 LEU A CA 1
ATOM 1472 C C . LEU A 1 188 ? 0.483 -13.758 -4.074 1 98.88 188 LEU A C 1
ATOM 1474 O O . LEU A 1 188 ? -0.747 -13.703 -4.152 1 98.88 188 LEU A O 1
ATOM 1478 N N . THR A 1 189 ? 1.238 -13.383 -5.047 1 98.81 189 THR A N 1
ATOM 1479 C CA . THR A 1 189 ? 0.628 -12.906 -6.285 1 98.81 189 THR A CA 1
ATOM 1480 C C . THR A 1 189 ? 1.151 -13.695 -7.484 1 98.81 189 THR A C 1
ATOM 1482 O O . THR A 1 189 ? 2.363 -13.859 -7.645 1 98.81 189 THR A O 1
ATOM 1485 N N . PRO A 1 190 ? 0.263 -14.242 -8.312 1 98.88 190 PRO A N 1
ATOM 1486 C CA . PRO A 1 190 ? 0.69 -14.758 -9.609 1 98.88 190 PRO A CA 1
ATOM 1487 C C . PRO A 1 190 ? 1.143 -13.648 -10.562 1 98.88 190 PRO A C 1
ATOM 1489 O O . PRO A 1 190 ? 0.716 -12.5 -10.43 1 98.88 190 PRO A O 1
ATOM 1492 N N . LEU A 1 191 ? 2.018 -14 -11.414 1 98.94 191 LEU A N 1
ATOM 1493 C CA . LEU A 1 191 ? 2.57 -13.055 -12.383 1 98.94 191 LEU A CA 1
ATOM 1494 C C . LEU A 1 191 ? 2.66 -13.688 -13.766 1 98.94 191 LEU A C 1
ATOM 1496 O O . LEU A 1 191 ? 3.291 -14.734 -13.938 1 98.94 191 LEU A O 1
ATOM 1500 N N . ALA A 1 192 ? 2.008 -13.062 -14.727 1 98.94 192 ALA A N 1
ATOM 1501 C CA . ALA A 1 192 ? 2.035 -13.539 -16.109 1 98.94 192 ALA A CA 1
ATOM 1502 C C . ALA A 1 192 ? 1.727 -12.406 -17.078 1 98.94 192 ALA A C 1
ATOM 1504 O O . ALA A 1 192 ? 1.176 -11.375 -16.688 1 98.94 192 ALA A O 1
ATOM 1505 N N . HIS A 1 193 ? 2.078 -12.594 -18.344 1 98.81 193 HIS A N 1
ATOM 1506 C CA . HIS A 1 193 ? 1.663 -11.648 -19.375 1 98.81 193 HIS A CA 1
ATOM 1507 C C . HIS A 1 193 ? 0.149 -11.656 -19.547 1 98.81 193 HIS A C 1
ATOM 1509 O O . HIS A 1 193 ? -0.477 -12.719 -19.547 1 98.81 193 HIS A O 1
ATOM 1515 N N . THR A 1 194 ? -0.392 -10.492 -19.703 1 98.69 194 THR A N 1
ATOM 1516 C CA . THR A 1 194 ? -1.835 -10.43 -19.906 1 98.69 194 THR A CA 1
ATOM 1517 C C . THR A 1 194 ? -2.188 -10.758 -21.359 1 98.69 194 THR A C 1
ATOM 1519 O O . THR A 1 194 ? -1.383 -10.539 -22.266 1 98.69 194 THR A O 1
ATOM 1522 N N . VAL A 1 195 ? -3.305 -11.352 -21.547 1 98.31 195 VAL A N 1
ATOM 1523 C CA . VAL A 1 195 ? -3.926 -11.43 -22.859 1 98.31 195 VAL A CA 1
ATOM 1524 C C . VAL A 1 195 ? -4.738 -10.164 -23.125 1 98.31 195 VAL A C 1
ATOM 1526 O O . VAL A 1 195 ? -5.82 -9.984 -22.562 1 98.31 195 VAL A O 1
ATOM 1529 N N . GLY A 1 196 ? -4.176 -9.336 -23.953 1 96.25 196 GLY A N 1
ATOM 1530 C CA . GLY A 1 196 ? -4.715 -7.992 -24.078 1 96.25 196 GLY A CA 1
ATOM 1531 C C . GLY A 1 196 ? -4.242 -7.055 -22.984 1 96.25 196 GLY A C 1
ATOM 1532 O O . GLY A 1 196 ? -3.744 -7.5 -21.953 1 96.25 196 GLY A O 1
ATOM 1533 N N . THR A 1 197 ? -4.375 -5.75 -23.297 1 93.31 197 THR A N 1
ATOM 1534 C CA . THR A 1 197 ? -3.861 -4.785 -22.328 1 93.31 197 THR A CA 1
ATOM 1535 C C . THR A 1 197 ? -4.898 -3.703 -22.047 1 93.31 197 THR A C 1
ATOM 1537 O O . THR A 1 197 ? -4.598 -2.711 -21.375 1 93.31 197 THR A O 1
ATOM 1540 N N . SER A 1 198 ? -6.098 -3.938 -22.578 1 94.06 198 SER A N 1
ATOM 1541 C CA . SER A 1 198 ? -7.145 -2.945 -22.359 1 94.06 198 SER A CA 1
ATOM 1542 C C . SER A 1 198 ? -7.945 -3.254 -21.094 1 94.06 198 SER A C 1
ATOM 1544 O O . SER A 1 198 ? -8.641 -4.27 -21.031 1 94.06 198 SER A O 1
ATOM 1546 N N . PHE A 1 199 ? -7.684 -2.594 -20.062 1 97.25 199 PHE A N 1
ATOM 1547 C CA . PHE A 1 199 ? -8.43 -2.674 -18.828 1 97.25 199 PHE A CA 1
ATOM 1548 C C . PHE A 1 199 ? -9.078 -1.335 -18.5 1 97.25 199 PHE A C 1
ATOM 1550 O O . PHE A 1 199 ? -8.555 -0.279 -18.844 1 97.25 199 PHE A O 1
ATOM 1557 N N . ARG A 1 200 ? -10.234 -1.398 -17.875 1 97.38 200 ARG A N 1
ATOM 1558 C CA . ARG A 1 200 ? -10.992 -0.211 -17.5 1 97.38 200 ARG A CA 1
ATOM 1559 C C . ARG A 1 200 ? -11.078 -0.073 -15.984 1 97.38 200 ARG A C 1
ATOM 1561 O O . ARG A 1 200 ? -10.82 -1.031 -15.258 1 97.38 200 ARG A O 1
ATOM 1568 N N . PRO A 1 201 ? -11.359 1.131 -15.516 1 98.31 201 PRO A N 1
ATOM 1569 C CA . PRO A 1 201 ? -11.555 1.3 -14.078 1 98.31 201 PRO A CA 1
ATOM 1570 C C . PRO A 1 201 ? -12.609 0.362 -13.508 1 98.31 201 PRO A C 1
ATOM 1572 O O . PRO A 1 201 ? -13.617 0.079 -14.172 1 98.31 201 PRO A O 1
ATOM 1575 N N . GLY A 1 202 ? -12.352 -0.13 -12.328 1 97 202 GLY A N 1
ATOM 1576 C CA . GLY A 1 202 ? -13.344 -0.925 -11.633 1 97 202 GLY A CA 1
ATOM 1577 C C . GLY A 1 202 ? -14.531 -0.108 -11.148 1 97 202 GLY A C 1
ATOM 1578 O O . GLY A 1 202 ? -14.422 1.108 -10.984 1 97 202 GLY A O 1
ATOM 1579 N N . LYS A 1 203 ? -15.648 -0.814 -10.945 1 97.19 203 LYS A N 1
ATOM 1580 C CA . LYS A 1 203 ? -16.812 -0.165 -10.336 1 97.19 203 LYS A CA 1
ATOM 1581 C C . LYS A 1 203 ? -16.641 -0.059 -8.82 1 97.19 203 LYS A C 1
ATOM 1583 O O . LYS A 1 203 ? -16.344 -1.05 -8.148 1 97.19 203 LYS A O 1
ATOM 1588 N N . ARG A 1 204 ? -16.812 1.175 -8.32 1 98.31 204 ARG A N 1
ATOM 1589 C CA . ARG A 1 204 ? -16.625 1.453 -6.902 1 98.31 204 ARG A CA 1
ATOM 1590 C C . ARG A 1 204 ? -17.828 2.201 -6.332 1 98.31 204 ARG A C 1
ATOM 1592 O O . ARG A 1 204 ? -18.594 2.809 -7.074 1 98.31 204 ARG A O 1
ATOM 1599 N N . VAL A 1 205 ? -18.016 2.123 -4.984 1 98.19 205 VAL A N 1
ATOM 1600 C CA . VAL A 1 205 ? -19.016 2.941 -4.316 1 98.19 205 VAL A CA 1
ATOM 1601 C C . VAL A 1 205 ? -18.703 4.422 -4.516 1 98.19 205 VAL A C 1
ATOM 1603 O O . VAL A 1 205 ? -17.562 4.781 -4.793 1 98.19 205 VAL A O 1
ATOM 1606 N N . PRO A 1 206 ? -19.703 5.285 -4.383 1 97.88 206 PRO A N 1
ATOM 1607 C CA . PRO A 1 206 ? -19.469 6.723 -4.551 1 97.88 206 PRO A CA 1
ATOM 1608 C C . PRO A 1 206 ? -18.422 7.273 -3.578 1 97.88 206 PRO A C 1
ATOM 1610 O O . PRO A 1 206 ? -18.375 6.844 -2.422 1 97.88 206 PRO A O 1
ATOM 1613 N N . VAL A 1 207 ? -17.688 8.211 -4.035 1 98.19 207 VAL A N 1
ATOM 1614 C CA . VAL A 1 207 ? -16.578 8.781 -3.275 1 98.19 207 VAL A CA 1
ATOM 1615 C C . VAL A 1 207 ? -17.109 9.383 -1.973 1 98.19 207 VAL A C 1
ATOM 1617 O O . VAL A 1 207 ? -16.422 9.336 -0.943 1 98.19 207 VAL A O 1
ATOM 1620 N N . ASP A 1 208 ? -18.297 9.906 -1.935 1 97.44 208 ASP A N 1
ATOM 1621 C CA . ASP A 1 208 ? -18.844 10.578 -0.759 1 97.44 208 ASP A CA 1
ATOM 1622 C C . ASP A 1 208 ? -19.141 9.586 0.357 1 97.44 208 ASP A C 1
ATOM 1624 O O . ASP A 1 208 ? -19.375 9.977 1.503 1 97.44 208 ASP A O 1
ATOM 1628 N N . GLU A 1 209 ? -19.156 8.258 0.027 1 97.69 209 GLU A N 1
ATOM 1629 C CA . GLU A 1 209 ? -19.344 7.238 1.051 1 97.69 209 GLU A CA 1
ATOM 1630 C C . GLU A 1 209 ? -18.047 6.953 1.804 1 97.69 209 GLU A C 1
ATOM 1632 O O . GLU A 1 209 ? -18.078 6.359 2.885 1 97.69 209 GLU A O 1
ATOM 1637 N N . VAL A 1 210 ? -16.922 7.379 1.183 1 98.56 210 VAL A N 1
ATOM 1638 C CA . VAL A 1 210 ? -15.664 6.969 1.798 1 98.56 210 VAL A CA 1
ATOM 1639 C C . VAL A 1 210 ? -14.828 8.203 2.135 1 98.56 210 VAL A C 1
ATOM 1641 O O . VAL A 1 210 ? -13.75 8.086 2.723 1 98.56 210 VAL A O 1
ATOM 1644 N N . LEU A 1 211 ? -15.242 9.383 1.763 1 98.88 211 LEU A N 1
ATOM 1645 C CA . LEU A 1 211 ? -14.57 10.641 2.066 1 98.88 211 LEU A CA 1
ATOM 1646 C C . LEU A 1 211 ? -15.344 11.43 3.113 1 98.88 211 LEU A C 1
ATOM 1648 O O . LEU A 1 211 ? -16.516 11.727 2.926 1 98.88 211 LEU A O 1
ATOM 1652 N N . HIS A 1 212 ? -14.68 11.742 4.227 1 98.88 212 HIS A N 1
ATOM 1653 C CA . HIS A 1 212 ? -15.258 12.508 5.328 1 98.88 212 HIS A CA 1
ATOM 1654 C C . HIS A 1 212 ? -14.5 13.805 5.559 1 98.88 212 HIS A C 1
ATOM 1656 O O . HIS A 1 212 ? -13.281 13.797 5.723 1 98.88 212 HIS A O 1
ATOM 1662 N N . TRP A 1 213 ? -15.258 14.898 5.609 1 98.81 213 TRP A N 1
ATOM 1663 C CA . TRP A 1 213 ? -14.633 16.203 5.844 1 98.81 213 TRP A CA 1
ATOM 1664 C C . TRP A 1 213 ? -14.719 16.578 7.316 1 98.81 213 TRP A C 1
ATOM 1666 O O . TRP A 1 213 ? -15.805 16.578 7.906 1 98.81 213 TRP A O 1
ATOM 1676 N N . GLU A 1 214 ? -13.617 16.844 7.906 1 98.69 214 GLU A N 1
ATOM 1677 C CA . GLU A 1 214 ? -13.422 17.375 9.25 1 98.69 214 GLU A CA 1
ATOM 1678 C C . GLU A 1 214 ? -13.641 16.312 10.312 1 98.69 214 GLU A C 1
ATOM 1680 O O . GLU A 1 214 ? -12.898 16.234 11.297 1 98.69 214 GLU A O 1
ATOM 1685 N N . HIS A 1 215 ? -14.602 15.508 10.172 1 97.38 215 HIS A N 1
ATOM 1686 C CA . HIS A 1 215 ? -14.914 14.438 11.109 1 97.38 215 HIS A CA 1
ATOM 1687 C C . HIS A 1 215 ? -15.531 13.234 10.398 1 97.38 215 HIS A C 1
ATOM 1689 O O . HIS A 1 215 ? -16 13.359 9.266 1 97.38 215 HIS A O 1
ATOM 1695 N N . TRP A 1 216 ? -15.578 12.125 11.086 1 97.56 216 TRP A N 1
ATOM 1696 C CA . TRP A 1 216 ? -16.125 10.875 10.57 1 97.56 216 TRP A CA 1
ATOM 1697 C C . TRP A 1 216 ? -17.609 11.023 10.234 1 97.56 216 TRP A C 1
ATOM 1699 O O . TRP A 1 216 ? -18.062 10.531 9.195 1 97.56 216 TRP A O 1
ATOM 1709 N N . MET B 1 1 ? -11.172 21.484 -15.68 1 69.19 1 MET B N 1
ATOM 1710 C CA . MET B 1 1 ? -10.516 20.188 -15.688 1 69.19 1 MET B CA 1
ATOM 1711 C C . MET B 1 1 ? -9.352 20.156 -14.703 1 69.19 1 MET B C 1
ATOM 1713 O O . MET B 1 1 ? -8.586 21.109 -14.609 1 69.19 1 MET B O 1
ATOM 1717 N N . ILE B 1 2 ? -9.281 19.125 -13.82 1 86.44 2 ILE B N 1
ATOM 1718 C CA . ILE B 1 2 ? -8.234 19.109 -12.805 1 86.44 2 ILE B CA 1
ATOM 1719 C C . ILE B 1 2 ? -6.883 18.859 -13.461 1 86.44 2 ILE B C 1
ATOM 1721 O O . ILE B 1 2 ? -6.699 17.844 -14.148 1 86.44 2 ILE B O 1
ATOM 1725 N N . LYS B 1 3 ? -6.098 19.828 -13.352 1 89.25 3 LYS B N 1
ATOM 1726 C CA . LYS B 1 3 ? -4.797 19.797 -14.016 1 89.25 3 LYS B CA 1
ATOM 1727 C C . LYS B 1 3 ? -3.885 18.734 -13.383 1 89.25 3 LYS B C 1
ATOM 1729 O O . LYS B 1 3 ? -3.941 18.516 -12.172 1 89.25 3 LYS B O 1
ATOM 1734 N N . THR B 1 4 ? -3.127 18 -14.234 1 96.19 4 THR B N 1
ATOM 1735 C CA . THR B 1 4 ? -2.119 17.062 -13.781 1 96.19 4 THR B CA 1
ATOM 1736 C C . THR B 1 4 ? -0.729 17.484 -14.242 1 96.19 4 THR B C 1
ATOM 1738 O O . THR B 1 4 ? -0.593 18.219 -15.219 1 96.19 4 THR B O 1
ATOM 1741 N N . LEU B 1 5 ? 0.26 17.125 -13.531 1 97.25 5 LEU B N 1
ATOM 1742 C CA . LEU B 1 5 ? 1.632 17.25 -14.008 1 97.25 5 LEU B CA 1
ATOM 1743 C C . LEU B 1 5 ? 1.877 16.344 -15.211 1 97.25 5 LEU B C 1
ATOM 1745 O O . LEU B 1 5 ? 1.133 15.391 -15.438 1 97.25 5 LEU B O 1
ATOM 1749 N N . ASP B 1 6 ? 2.881 16.75 -15.969 1 96.06 6 ASP B N 1
ATOM 1750 C CA . ASP B 1 6 ? 3.277 15.922 -17.109 1 96.06 6 ASP B CA 1
ATOM 1751 C C . ASP B 1 6 ? 4.27 14.844 -16.688 1 96.06 6 ASP B C 1
ATOM 1753 O O . ASP B 1 6 ? 5.441 14.891 -17.062 1 96.06 6 ASP B O 1
ATOM 1757 N N . LEU B 1 7 ? 3.811 13.898 -15.953 1 97.94 7 LEU B N 1
ATOM 1758 C CA . LEU B 1 7 ? 4.617 12.773 -15.492 1 97.94 7 LEU B CA 1
ATOM 1759 C C . LEU B 1 7 ? 4.277 11.508 -16.266 1 97.94 7 LEU B C 1
ATOM 1761 O O . LEU B 1 7 ? 3.104 11.227 -16.531 1 97.94 7 LEU B O 1
ATOM 1765 N N . THR B 1 8 ? 5.332 10.852 -16.703 1 97.88 8 THR B N 1
ATOM 1766 C CA . THR B 1 8 ? 5.07 9.5 -17.156 1 97.88 8 THR B CA 1
ATOM 1767 C C . THR B 1 8 ? 4.664 8.594 -16 1 97.88 8 THR B C 1
ATOM 1769 O O . THR B 1 8 ? 4.879 8.938 -14.836 1 97.88 8 THR B O 1
ATOM 1772 N N . ALA B 1 9 ? 4.09 7.457 -16.328 1 98.44 9 ALA B N 1
ATOM 1773 C CA . ALA B 1 9 ? 3.73 6.465 -15.32 1 98.44 9 ALA B CA 1
ATOM 1774 C C . ALA B 1 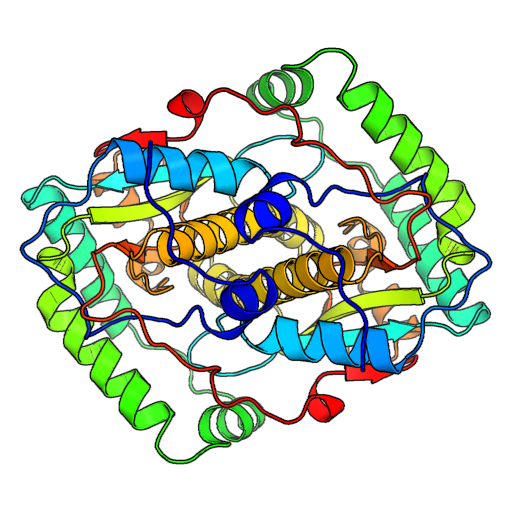9 ? 4.949 6.047 -14.508 1 98.44 9 ALA B C 1
ATOM 1776 O O . ALA B 1 9 ? 4.879 5.93 -13.281 1 98.44 9 ALA B O 1
ATOM 1777 N N . GLU B 1 10 ? 6.035 5.828 -15.133 1 97.94 10 GLU B N 1
ATOM 1778 C CA . GLU B 1 10 ? 7.258 5.426 -14.445 1 97.94 10 GLU B CA 1
ATOM 1779 C C . GLU B 1 10 ? 7.758 6.535 -13.523 1 97.94 10 GLU B C 1
ATOM 1781 O O . GLU B 1 10 ? 8.195 6.27 -12.406 1 97.94 10 GLU B O 1
ATOM 1786 N N . GLU B 1 11 ? 7.762 7.773 -14.016 1 98.38 11 GLU B N 1
ATOM 1787 C CA . GLU B 1 11 ? 8.18 8.906 -13.195 1 98.38 11 GLU B CA 1
ATOM 1788 C C . GLU B 1 11 ? 7.309 9.023 -11.945 1 98.38 11 GLU B C 1
ATOM 1790 O O . GLU B 1 11 ? 7.812 9.297 -10.852 1 98.38 11 GLU B O 1
ATOM 1795 N N . LEU B 1 12 ? 6.02 8.836 -12.117 1 98.81 12 LEU B N 1
ATOM 1796 C CA . LEU B 1 12 ? 5.129 8.891 -10.961 1 98.81 12 LEU B CA 1
ATOM 1797 C C . LEU B 1 12 ? 5.539 7.871 -9.906 1 98.81 12 LEU B C 1
ATOM 1799 O O . LEU B 1 12 ? 5.668 8.203 -8.727 1 98.81 12 LEU B O 1
ATOM 1803 N N . LEU B 1 13 ? 5.824 6.645 -10.336 1 98.81 13 LEU B N 1
ATOM 1804 C CA . LEU B 1 13 ? 6.113 5.547 -9.422 1 98.81 13 LEU B CA 1
ATOM 1805 C C . LEU B 1 13 ? 7.488 5.719 -8.781 1 98.81 13 LEU B C 1
ATOM 1807 O O . LEU B 1 13 ? 7.723 5.258 -7.664 1 98.81 13 LEU B O 1
ATOM 1811 N N . THR B 1 14 ? 8.391 6.469 -9.414 1 98.75 14 THR B N 1
ATOM 1812 C CA . THR B 1 14 ? 9.773 6.418 -8.953 1 98.75 14 THR B CA 1
ATOM 1813 C C . THR B 1 14 ? 10.188 7.746 -8.328 1 98.75 14 THR B C 1
ATOM 1815 O O . THR B 1 14 ? 11.227 7.836 -7.676 1 98.75 14 THR B O 1
ATOM 1818 N N . THR B 1 15 ? 9.344 8.781 -8.469 1 98.69 15 THR B N 1
ATOM 1819 C CA . THR B 1 15 ? 9.805 10.07 -7.969 1 98.69 15 THR B CA 1
ATOM 1820 C C . THR B 1 15 ? 8.797 10.656 -6.98 1 98.69 15 THR B C 1
ATOM 1822 O O . THR B 1 15 ? 8.875 11.836 -6.637 1 98.69 15 THR B O 1
ATOM 1825 N N . THR B 1 16 ? 7.781 9.93 -6.598 1 98.69 16 THR B N 1
ATOM 1826 C CA . THR B 1 16 ? 6.922 10.367 -5.5 1 98.69 16 THR B CA 1
ATOM 1827 C C . THR B 1 16 ? 7.629 10.188 -4.156 1 98.69 16 THR B C 1
ATOM 1829 O O . THR B 1 16 ? 7.852 9.062 -3.715 1 98.69 16 THR B O 1
ATOM 1832 N N . ARG B 1 17 ? 7.973 11.281 -3.504 1 97.81 17 ARG B N 1
ATOM 1833 C CA . ARG B 1 17 ? 8.797 11.305 -2.301 1 97.81 17 ARG B CA 1
ATOM 1834 C C . ARG B 1 17 ? 8 11.805 -1.1 1 97.81 17 ARG B C 1
ATOM 1836 O O . ARG B 1 17 ? 6.945 12.414 -1.261 1 97.81 17 ARG B O 1
ATOM 1843 N N . ALA B 1 18 ? 8.492 11.391 0.13 1 98.5 18 ALA B N 1
ATOM 1844 C CA . ALA B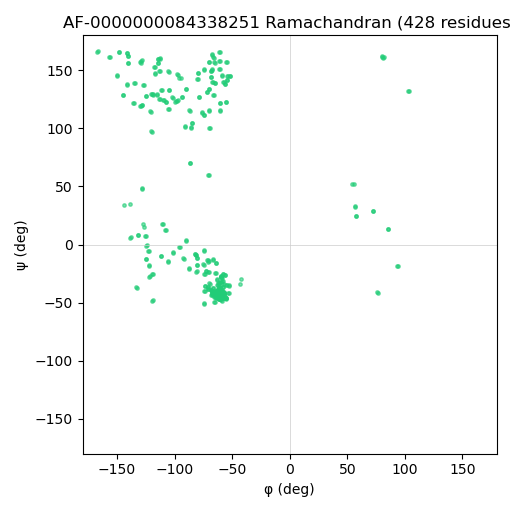 1 18 ? 8.016 12.117 1.305 1 98.5 18 ALA B CA 1
ATOM 1845 C C . ALA B 1 18 ? 8.391 13.594 1.224 1 98.5 18 ALA B C 1
ATOM 1847 O O . ALA B 1 18 ? 9.578 13.938 1.186 1 98.5 18 ALA B O 1
ATOM 1848 N N . VAL B 1 19 ? 7.449 14.461 1.136 1 98.5 19 VAL B N 1
ATOM 1849 C CA . VAL B 1 19 ? 7.703 15.891 1.065 1 98.5 19 VAL B CA 1
ATOM 1850 C C . VAL B 1 19 ? 7.371 16.547 2.406 1 98.5 19 VAL B C 1
ATOM 1852 O O . VAL B 1 19 ? 6.211 16.562 2.82 1 98.5 19 VAL B O 1
ATOM 1855 N N . ARG B 1 20 ? 8.328 17.094 3.037 1 98.19 20 ARG B N 1
ATOM 1856 C CA . ARG B 1 20 ? 8.148 17.609 4.391 1 98.19 20 ARG B CA 1
ATOM 1857 C C . ARG B 1 20 ? 8.422 19.109 4.445 1 98.19 20 ARG B C 1
ATOM 1859 O O . ARG B 1 20 ? 7.824 19.828 5.254 1 98.19 20 ARG B O 1
ATOM 1866 N N . ARG B 1 21 ? 9.242 19.625 3.521 1 96.81 21 ARG B N 1
ATOM 1867 C CA . ARG B 1 21 ? 9.68 21.016 3.621 1 96.81 21 ARG B CA 1
ATOM 1868 C C . ARG B 1 21 ? 9.234 21.828 2.404 1 96.81 21 ARG B C 1
ATOM 1870 O O . ARG B 1 21 ? 8.719 22.922 2.545 1 96.81 21 ARG B O 1
ATOM 1877 N N . ARG B 1 22 ? 9.461 21.281 1.168 1 97.31 22 ARG B N 1
ATOM 1878 C CA . ARG B 1 22 ? 9.141 21.984 -0.073 1 97.31 22 ARG B CA 1
ATOM 1879 C C . ARG B 1 22 ? 7.633 22.078 -0.281 1 97.31 22 ARG B C 1
ATOM 1881 O O . ARG B 1 22 ? 7.113 21.625 -1.304 1 97.31 22 ARG B O 1
ATOM 1888 N N . LEU B 1 23 ? 6.957 22.75 0.71 1 98.56 23 LEU B N 1
ATOM 1889 C CA . LEU B 1 23 ? 5.5 22.844 0.708 1 98.56 23 LEU B CA 1
ATOM 1890 C C . LEU B 1 23 ? 5.051 24.297 0.834 1 98.56 23 LEU B C 1
ATOM 1892 O O . LEU B 1 23 ? 5.641 25.062 1.59 1 98.56 23 LEU B O 1
ATOM 1896 N N . ASP B 1 24 ? 4.078 24.672 0.07 1 98.62 24 ASP B N 1
ATOM 1897 C CA . ASP B 1 24 ? 3.4 25.953 0.225 1 98.62 24 ASP B CA 1
ATOM 1898 C C . ASP B 1 24 ? 2.281 25.859 1.26 1 98.62 24 ASP B C 1
ATOM 1900 O O . ASP B 1 24 ? 1.169 25.438 0.944 1 98.62 24 ASP B O 1
ATOM 1904 N N . LEU B 1 25 ? 2.508 26.312 2.447 1 98.38 25 LEU B N 1
ATOM 1905 C CA . LEU B 1 25 ? 1.608 26.125 3.58 1 98.38 25 LEU B CA 1
ATOM 1906 C C . LEU B 1 25 ? 0.465 27.141 3.547 1 98.38 25 LEU B C 1
ATOM 1908 O O . LEU B 1 25 ? -0.524 26.984 4.266 1 98.38 25 LEU B O 1
ATOM 1912 N N . ASP B 1 26 ? 0.507 28.109 2.705 1 97.56 26 ASP B N 1
ATOM 1913 C CA . ASP B 1 26 ? -0.47 29.203 2.713 1 97.56 26 ASP B CA 1
ATOM 1914 C C . ASP B 1 26 ? -1.452 29.062 1.552 1 97.56 26 ASP B C 1
ATOM 1916 O O . ASP B 1 26 ? -2.479 29.75 1.515 1 97.56 26 ASP B O 1
ATOM 1920 N N . ARG B 1 27 ? -1.139 28.234 0.59 1 98 27 ARG B N 1
ATOM 1921 C CA . ARG B 1 27 ? -2.041 28 -0.533 1 98 27 ARG B CA 1
ATOM 1922 C C . ARG B 1 27 ? -3.037 26.891 -0.211 1 98 27 ARG B C 1
ATOM 1924 O O . ARG B 1 27 ? -2.646 25.75 0.018 1 98 27 ARG B O 1
ATOM 1931 N N . PRO B 1 28 ? -4.336 27.25 -0.149 1 97.62 28 PRO B N 1
ATOM 1932 C CA . PRO B 1 28 ? -5.316 26.188 0.123 1 97.62 28 PRO B CA 1
ATOM 1933 C C . PRO B 1 28 ? -5.312 25.094 -0.941 1 97.62 28 PRO B C 1
ATOM 1935 O O . PRO B 1 28 ? -4.918 25.344 -2.084 1 97.62 28 PRO B O 1
ATOM 1938 N N . VAL B 1 29 ? -5.66 23.938 -0.54 1 98.56 29 VAL B N 1
ATOM 1939 C CA . VAL B 1 29 ? -5.867 22.844 -1.487 1 98.56 29 VAL B CA 1
ATOM 1940 C C . VAL B 1 29 ? -7.34 22.766 -1.875 1 98.56 29 VAL B C 1
ATOM 1942 O O . VAL B 1 29 ? -8.211 22.688 -1.008 1 98.56 29 VAL B O 1
ATOM 1945 N N . ASP B 1 30 ? -7.641 22.781 -3.123 1 98.06 30 ASP B N 1
ATOM 1946 C CA . ASP B 1 30 ? -9 22.688 -3.639 1 98.06 30 ASP B CA 1
ATOM 1947 C C . ASP B 1 30 ? -9.664 21.375 -3.213 1 98.06 30 ASP B C 1
ATOM 1949 O O . ASP B 1 30 ? -9.141 20.297 -3.49 1 98.06 30 ASP B O 1
ATOM 1953 N N . PRO B 1 31 ? -10.82 21.5 -2.508 1 98.25 31 PRO B N 1
ATOM 1954 C CA . PRO B 1 31 ? -11.508 20.266 -2.105 1 98.25 31 PRO B CA 1
ATOM 1955 C C . PRO B 1 31 ? -11.766 19.328 -3.275 1 98.25 31 PRO B C 1
ATOM 1957 O O . PRO B 1 31 ? -11.727 18.109 -3.107 1 98.25 31 PRO B O 1
ATOM 1960 N N . ALA B 1 32 ? -12.031 19.828 -4.43 1 98.06 32 ALA B N 1
ATOM 1961 C CA . ALA B 1 32 ? -12.281 18.984 -5.602 1 98.06 32 ALA B CA 1
ATOM 1962 C C . ALA B 1 32 ? -11.055 18.156 -5.961 1 98.06 32 ALA B C 1
ATOM 1964 O O . ALA B 1 32 ? -11.18 17.031 -6.438 1 98.06 32 ALA B O 1
ATOM 1965 N N . LEU B 1 33 ? -9.875 18.734 -5.758 1 98.06 33 LEU B N 1
ATOM 1966 C CA . LEU B 1 33 ? -8.625 18.031 -6.004 1 98.06 33 LEU B CA 1
ATOM 1967 C C . LEU B 1 33 ? -8.453 16.875 -5.027 1 98.06 33 LEU B C 1
ATOM 1969 O O . LEU B 1 33 ? -8.031 15.781 -5.414 1 98.06 33 LEU B O 1
ATOM 1973 N N . ILE B 1 34 ? -8.797 17.109 -3.793 1 98.81 34 ILE B N 1
ATOM 1974 C CA . ILE B 1 34 ? -8.711 16.062 -2.777 1 98.81 34 ILE B CA 1
ATOM 1975 C C . ILE B 1 34 ? -9.695 14.945 -3.096 1 98.81 34 ILE B C 1
ATOM 1977 O O . ILE B 1 34 ? -9.352 13.766 -3.023 1 98.81 34 ILE B O 1
ATOM 1981 N N . GLU B 1 35 ? -10.867 15.336 -3.475 1 98.69 35 GLU B N 1
ATOM 1982 C CA . GLU B 1 35 ? -11.883 14.352 -3.855 1 98.69 35 GLU B CA 1
ATOM 1983 C C . GLU B 1 35 ? -11.398 13.492 -5.02 1 98.69 35 GLU B C 1
ATOM 1985 O O . GLU B 1 35 ? -11.609 12.273 -5.031 1 98.69 35 GLU B O 1
ATOM 1990 N N . GLU B 1 36 ? -10.797 14.141 -6.004 1 98.62 36 GLU B N 1
ATOM 1991 C CA . GLU B 1 36 ? -10.25 13.422 -7.152 1 98.62 36 GLU B CA 1
ATOM 1992 C C . GLU B 1 36 ? -9.172 12.43 -6.723 1 98.62 36 GLU B C 1
ATOM 1994 O O . GLU B 1 36 ? -9.133 11.297 -7.211 1 98.62 36 GLU B O 1
ATOM 1999 N N . CYS B 1 37 ? -8.281 12.797 -5.828 1 98.88 37 CYS B N 1
ATOM 2000 C CA . CYS B 1 37 ? -7.246 11.898 -5.324 1 98.88 37 CYS B CA 1
ATOM 2001 C C . CYS B 1 37 ? -7.863 10.695 -4.625 1 98.88 37 CYS B C 1
ATOM 2003 O O . CYS B 1 37 ? -7.395 9.562 -4.789 1 98.88 37 CYS B O 1
ATOM 2005 N N . VAL B 1 38 ? -8.945 10.906 -3.846 1 98.94 38 VAL B N 1
ATOM 2006 C CA . VAL B 1 38 ? -9.625 9.805 -3.16 1 98.94 38 VAL B CA 1
ATOM 2007 C C . VAL B 1 38 ? -10.289 8.891 -4.184 1 98.94 38 VAL B C 1
ATOM 2009 O O . VAL B 1 38 ? -10.234 7.664 -4.055 1 98.94 38 VAL B O 1
ATOM 2012 N N . ARG B 1 39 ? -10.906 9.492 -5.176 1 98.62 39 ARG B N 1
ATOM 2013 C CA . ARG B 1 39 ? -11.531 8.688 -6.223 1 98.62 39 ARG B CA 1
ATOM 2014 C C . ARG B 1 39 ? -10.516 7.77 -6.887 1 98.62 39 ARG B C 1
ATOM 2016 O O . ARG B 1 39 ? -10.766 6.574 -7.055 1 98.62 39 ARG B O 1
ATOM 2023 N N . ILE B 1 40 ? -9.352 8.258 -7.242 1 98.81 40 ILE B N 1
ATOM 2024 C CA . ILE B 1 40 ? -8.281 7.473 -7.836 1 98.81 40 ILE B CA 1
ATOM 2025 C C . ILE B 1 40 ? -7.82 6.402 -6.852 1 98.81 40 ILE B C 1
ATOM 2027 O O . ILE B 1 40 ? -7.613 5.246 -7.23 1 98.81 40 ILE B O 1
ATOM 2031 N N . ALA B 1 41 ? -7.727 6.727 -5.562 1 98.88 41 ALA B N 1
ATOM 2032 C CA . ALA B 1 41 ? -7.25 5.824 -4.516 1 98.88 41 ALA B CA 1
ATOM 2033 C C . ALA B 1 41 ? -8.148 4.598 -4.398 1 98.88 41 ALA B C 1
ATOM 2035 O O . ALA B 1 41 ? -7.672 3.494 -4.117 1 98.88 41 ALA B O 1
ATOM 2036 N N . THR B 1 42 ? -9.453 4.758 -4.648 1 98.56 42 THR B N 1
ATOM 2037 C CA . THR B 1 42 ? -10.414 3.682 -4.438 1 98.56 42 THR B CA 1
ATOM 2038 C C . THR B 1 42 ? -10.297 2.625 -5.531 1 98.56 42 THR B C 1
ATOM 2040 O O . THR B 1 42 ? -10.914 1.563 -5.449 1 98.56 42 THR B O 1
ATOM 2043 N N . GLN B 1 43 ? -9.438 2.877 -6.555 1 98.81 43 GLN B N 1
ATOM 2044 C CA . GLN B 1 43 ? -9.219 1.883 -7.602 1 98.81 43 GLN B CA 1
ATOM 2045 C C . GLN B 1 43 ? -8.203 0.83 -7.156 1 98.81 43 GLN B C 1
ATOM 2047 O O . GLN B 1 43 ? -8.016 -0.182 -7.836 1 98.81 43 GLN B O 1
ATOM 2052 N N . ALA B 1 44 ? -7.523 1.049 -5.969 1 98.75 44 ALA B N 1
ATOM 2053 C CA . ALA B 1 44 ? -6.625 0.051 -5.395 1 98.75 44 ALA B CA 1
ATOM 2054 C C . ALA B 1 44 ? -7.395 -1.191 -4.953 1 98.75 44 ALA B C 1
ATOM 2056 O O . ALA B 1 44 ? -8.617 -1.149 -4.801 1 98.75 44 ALA B O 1
ATOM 2057 N N . PRO B 1 45 ? -6.719 -2.287 -4.789 1 98.31 45 PRO B N 1
ATOM 2058 C CA . PRO B 1 45 ? -7.402 -3.531 -4.43 1 98.31 45 PRO B CA 1
ATOM 2059 C C . PRO B 1 45 ? -7.973 -3.504 -3.012 1 98.31 45 PRO B C 1
ATOM 2061 O O . PRO B 1 45 ? -7.461 -2.785 -2.15 1 98.31 45 PRO B O 1
ATOM 2064 N N . THR B 1 46 ? -9.062 -4.203 -2.775 1 97.88 46 THR B N 1
ATOM 2065 C CA . THR B 1 46 ? -9.617 -4.508 -1.461 1 97.88 46 THR B CA 1
ATOM 2066 C C . THR B 1 46 ? -10.016 -5.98 -1.37 1 97.88 46 THR B C 1
ATOM 2068 O O . THR B 1 46 ? -10.477 -6.566 -2.352 1 97.88 46 THR B O 1
ATOM 2071 N N . GLY B 1 47 ? -9.711 -6.547 -0.2 1 96.75 47 GLY B N 1
ATOM 2072 C CA . GLY B 1 47 ? -10.086 -7.938 0.006 1 96.75 47 GLY B CA 1
ATOM 2073 C C . GLY B 1 47 ? -11.562 -8.195 -0.219 1 96.75 47 GLY B C 1
ATOM 2074 O O . GLY B 1 47 ? -12.414 -7.539 0.385 1 96.75 47 GLY B O 1
ATOM 2075 N N . ARG B 1 48 ? -11.844 -9.102 -1.137 1 95 48 ARG B N 1
ATOM 2076 C CA . ARG B 1 48 ? -13.211 -9.516 -1.439 1 95 48 ARG B CA 1
ATOM 2077 C C . ARG B 1 48 ? -14.07 -8.328 -1.858 1 95 48 ARG B C 1
ATOM 2079 O O . ARG B 1 48 ? -15.273 -8.305 -1.587 1 95 48 ARG B O 1
ATOM 2086 N N . ASN B 1 49 ? -13.414 -7.316 -2.365 1 97.81 49 ASN B N 1
ATOM 2087 C CA . ASN B 1 49 ? -14.125 -6.137 -2.848 1 97.81 49 ASN B CA 1
ATOM 2088 C C . ASN B 1 49 ? -15 -5.527 -1.756 1 97.81 49 ASN B C 1
ATOM 2090 O O . ASN B 1 49 ? -16.031 -4.906 -2.051 1 97.81 49 ASN B O 1
ATOM 2094 N N . ARG B 1 50 ? -14.562 -5.621 -0.495 1 97.75 50 ARG B N 1
ATOM 2095 C CA . ARG B 1 50 ? -15.375 -5.148 0.621 1 97.75 50 ARG B CA 1
ATOM 2096 C C . ARG B 1 50 ? -15.391 -3.625 0.68 1 97.75 50 ARG B C 1
ATOM 2098 O O . ARG B 1 50 ? -16.281 -3.031 1.304 1 97.75 50 ARG B O 1
ATOM 2105 N N . GLN B 1 51 ? -14.383 -2.973 0.152 1 98.44 51 GLN B N 1
ATOM 2106 C CA . GLN B 1 51 ? -14.328 -1.522 -0.005 1 98.44 51 GLN B CA 1
ATOM 2107 C C . GLN B 1 51 ? -14.57 -0.815 1.325 1 98.44 51 GLN B C 1
ATOM 2109 O O . GLN B 1 51 ? -15.375 0.111 1.403 1 98.44 51 GLN B O 1
ATOM 2114 N N . ARG B 1 52 ? -13.742 -1.253 2.387 1 97.62 52 ARG B N 1
ATOM 2115 C CA . ARG B 1 52 ? -13.945 -0.783 3.752 1 97.62 52 ARG B CA 1
ATOM 2116 C C . ARG B 1 52 ? -13.133 0.479 4.023 1 97.62 52 ARG B C 1
ATOM 2118 O O . ARG B 1 52 ? -13.102 0.973 5.152 1 97.62 52 ARG B O 1
ATOM 2125 N N . TRP B 1 53 ? -12.453 1.016 3.084 1 97.75 53 TRP B N 1
ATOM 2126 C CA . TRP B 1 53 ? -11.57 2.154 3.322 1 97.75 53 TRP B CA 1
ATOM 2127 C C . TRP B 1 53 ? -12.375 3.434 3.523 1 97.75 53 TRP B C 1
ATOM 2129 O O . TRP B 1 53 ? -13.508 3.545 3.045 1 97.75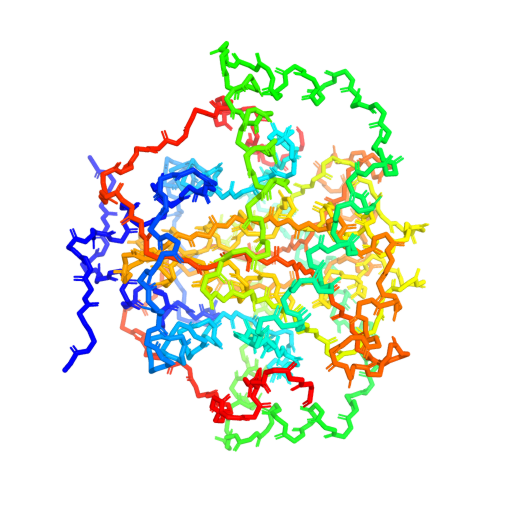 53 TRP B O 1
ATOM 2139 N N . SER B 1 54 ? -11.852 4.328 4.273 1 98.75 54 SER B N 1
ATOM 2140 C CA . SER B 1 54 ? -12.312 5.703 4.426 1 98.75 54 SER B CA 1
ATOM 2141 C C . SER B 1 54 ? -11.148 6.676 4.527 1 98.75 54 SER B C 1
ATOM 2143 O O . SER B 1 54 ? -10.031 6.281 4.879 1 98.75 54 SER B O 1
ATOM 2145 N N . PHE B 1 55 ? -11.438 7.922 4.172 1 98.94 55 PHE B N 1
ATOM 2146 C CA . PHE B 1 55 ? -10.5 9.031 4.301 1 98.94 55 PHE B CA 1
ATOM 2147 C C . PHE B 1 55 ? -11.133 10.203 5.039 1 98.94 55 PHE B C 1
ATOM 2149 O O . PHE B 1 55 ? -12.148 10.742 4.594 1 98.94 55 PHE B O 1
ATOM 2156 N N . VAL B 1 56 ? -10.562 10.586 6.148 1 99 56 VAL B N 1
ATOM 2157 C CA . VAL B 1 56 ? -10.984 11.797 6.84 1 99 56 VAL B CA 1
ATOM 2158 C C . VAL B 1 56 ? -10.031 12.945 6.504 1 99 56 VAL B C 1
ATOM 2160 O O . VAL B 1 56 ? -8.82 12.836 6.715 1 99 56 VAL B O 1
ATOM 2163 N N . VAL B 1 57 ? -10.578 13.984 5.984 1 98.94 57 VAL B N 1
ATOM 2164 C CA . VAL B 1 57 ? -9.797 15.164 5.621 1 98.94 57 VAL B CA 1
ATOM 2165 C C . VAL B 1 57 ? -10.125 16.312 6.574 1 98.94 57 VAL B C 1
ATOM 2167 O O . VAL B 1 57 ? -11.289 16.672 6.746 1 98.94 57 VAL B O 1
ATOM 2170 N N . VAL B 1 58 ? -9.133 16.828 7.176 1 98.94 58 VAL B N 1
ATOM 2171 C CA . VAL B 1 58 ? -9.305 17.906 8.148 1 98.94 58 VAL B CA 1
ATOM 2172 C C . VAL B 1 58 ? -8.688 19.203 7.609 1 98.94 58 VAL B C 1
ATOM 2174 O O . VAL B 1 58 ? -7.512 19.234 7.246 1 98.94 58 VAL B O 1
ATOM 2177 N N . THR B 1 59 ? -9.453 20.281 7.551 1 98.75 59 THR B N 1
ATOM 2178 C CA . THR B 1 59 ? -8.977 21.594 7.113 1 98.75 59 THR B CA 1
ATOM 2179 C C . THR B 1 59 ? -9.25 22.656 8.172 1 98.75 59 THR B C 1
ATOM 2181 O O . THR B 1 59 ? -8.688 23.75 8.125 1 98.75 59 THR B O 1
ATOM 2184 N N . ASP B 1 60 ? -10.07 22.281 9.148 1 98.56 60 ASP B N 1
ATOM 2185 C CA . ASP B 1 60 ? -10.367 23.203 10.242 1 98.56 60 ASP B CA 1
ATOM 2186 C C . ASP B 1 60 ? -9.133 23.469 11.094 1 98.56 60 ASP B C 1
ATOM 2188 O O . ASP B 1 60 ? -8.477 22.531 11.555 1 98.56 60 ASP B O 1
ATOM 2192 N N . PRO B 1 61 ? -8.812 24.734 11.32 1 98.38 61 PRO B N 1
ATOM 2193 C CA . PRO B 1 61 ? -7.559 25.062 12.008 1 98.38 61 PRO B CA 1
ATOM 2194 C C . PRO B 1 61 ? -7.477 24.453 13.406 1 98.38 61 PRO B C 1
ATOM 2196 O O . PRO B 1 61 ? -6.414 23.984 13.82 1 98.38 61 PRO B O 1
ATOM 2199 N N . GLU B 1 62 ? -8.508 24.5 14.141 1 98.62 62 GLU B N 1
ATOM 2200 C CA . GLU B 1 62 ? -8.484 23.969 15.508 1 98.62 62 GLU B CA 1
ATOM 2201 C C . GLU B 1 62 ? -8.328 22.453 15.516 1 98.62 62 GLU B C 1
ATOM 2203 O O . GLU B 1 62 ? -7.562 21.906 16.312 1 98.62 62 GLU B O 1
ATOM 2208 N N . ARG B 1 63 ? -9.031 21.766 14.656 1 98.75 63 ARG B N 1
ATOM 2209 C CA . ARG B 1 63 ? -8.938 20.312 14.562 1 98.75 63 ARG B CA 1
ATOM 2210 C C . ARG B 1 63 ? -7.574 19.875 14.039 1 98.75 63 ARG B C 1
ATOM 2212 O O . ARG B 1 63 ? -7.004 18.891 14.508 1 98.75 63 ARG B O 1
ATOM 2219 N N . LYS B 1 64 ? -7.07 20.594 13.078 1 98.81 64 LYS B N 1
ATOM 2220 C CA . LYS B 1 64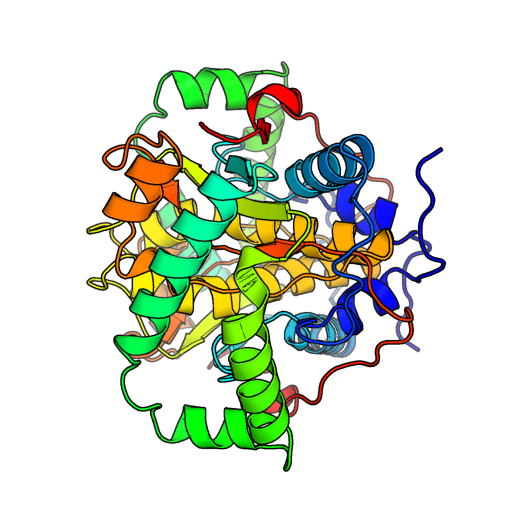 ? -5.719 20.312 12.602 1 98.81 64 LYS B CA 1
ATOM 2221 C C . LYS B 1 64 ? -4.699 20.453 13.727 1 98.81 64 LYS B C 1
ATOM 2223 O O . LYS B 1 64 ? -3.811 19.609 13.875 1 98.81 64 LYS B O 1
ATOM 2228 N N . ALA B 1 65 ? -4.844 21.516 14.469 1 98.81 65 ALA B N 1
ATOM 2229 C CA . ALA B 1 65 ? -3.916 21.75 15.57 1 98.81 65 ALA B CA 1
ATOM 2230 C C . ALA B 1 65 ? -3.99 20.609 16.594 1 98.81 65 ALA B C 1
ATOM 2232 O O . ALA B 1 65 ? -2.963 20.172 17.125 1 98.81 65 ALA B O 1
ATOM 2233 N N . ALA B 1 66 ? -5.184 20.172 16.906 1 98.88 66 ALA B N 1
ATOM 2234 C CA . ALA B 1 66 ? -5.379 19.062 17.844 1 98.88 66 ALA B CA 1
ATOM 2235 C C . ALA B 1 66 ? -4.711 17.797 17.344 1 98.88 66 ALA B C 1
ATOM 2237 O O . ALA B 1 66 ? -4.02 17.109 18.109 1 98.88 66 ALA B O 1
ATOM 2238 N N . LEU B 1 67 ? -4.895 17.438 16.078 1 98.88 67 LEU B N 1
ATOM 2239 C CA . LEU B 1 67 ? -4.27 16.266 15.508 1 98.88 67 LEU B CA 1
ATOM 2240 C C . LEU B 1 67 ? -2.752 16.391 15.5 1 98.88 67 LEU B C 1
ATOM 2242 O O . LEU B 1 67 ? -2.035 15.43 15.773 1 98.88 67 LEU B O 1
ATOM 2246 N N . ALA B 1 68 ? -2.32 17.594 15.102 1 98.88 68 ALA B N 1
ATOM 2247 C CA . ALA B 1 68 ? -0.884 17.859 15.094 1 98.88 68 ALA B CA 1
ATOM 2248 C C . ALA B 1 68 ? -0.282 17.641 16.484 1 98.88 68 ALA B C 1
ATOM 2250 O O . ALA B 1 68 ? 0.812 17.078 16.609 1 98.88 68 ALA B O 1
ATOM 2251 N N . ASP B 1 69 ? -0.971 18.078 17.5 1 98.81 69 ASP B N 1
ATOM 2252 C CA . ASP B 1 69 ? -0.497 17.891 18.859 1 98.81 69 ASP B CA 1
ATOM 2253 C C . ASP B 1 69 ? -0.417 16.406 19.219 1 98.81 69 ASP B C 1
ATOM 2255 O O . ASP B 1 69 ? 0.56 15.969 19.828 1 98.81 69 ASP B O 1
ATOM 2259 N N . VAL B 1 70 ? -1.442 15.648 18.891 1 98.88 70 VAL B N 1
ATOM 2260 C CA . VAL B 1 70 ? -1.435 14.211 19.125 1 98.88 70 VAL B CA 1
ATOM 2261 C C . VAL B 1 70 ? -0.241 13.57 18.422 1 98.88 70 VAL B C 1
ATOM 2263 O O . VAL B 1 70 ? 0.461 12.742 19 1 98.88 70 VAL B O 1
ATOM 2266 N N . TRP B 1 71 ? -0.027 13.984 17.172 1 98.62 71 TRP B N 1
ATOM 2267 C CA . TRP B 1 71 ? 1.081 13.453 16.375 1 98.62 71 TRP B CA 1
ATOM 2268 C C . TRP B 1 71 ? 2.418 13.773 17.031 1 98.62 71 TRP B C 1
ATOM 2270 O O . TRP B 1 71 ? 3.281 12.898 17.156 1 98.62 71 TRP B O 1
ATOM 2280 N N . ARG B 1 72 ? 2.576 15.023 17.516 1 98.31 72 ARG B N 1
ATOM 2281 C CA . ARG B 1 72 ? 3.812 15.453 18.172 1 98.31 72 ARG B CA 1
ATOM 2282 C C . ARG B 1 72 ? 4.09 14.625 19.422 1 98.31 72 ARG B C 1
ATOM 2284 O O . ARG B 1 72 ? 5.219 14.18 19.641 1 98.31 72 ARG B O 1
ATOM 2291 N N . ARG B 1 73 ? 3.111 14.453 20.203 1 98.06 73 ARG B N 1
ATOM 2292 C CA . ARG B 1 73 ? 3.27 13.633 21.406 1 98.06 73 ARG B CA 1
ATOM 2293 C C . ARG B 1 73 ? 3.652 12.203 21.047 1 98.06 73 ARG B C 1
ATOM 2295 O O . ARG B 1 73 ? 4.473 11.586 21.719 1 98.06 73 ARG B O 1
ATOM 2302 N N . GLY B 1 74 ? 3.029 11.719 19.984 1 97.88 74 GLY B N 1
ATOM 2303 C CA . GLY B 1 74 ? 3.367 10.383 19.516 1 97.88 74 GLY B CA 1
ATOM 2304 C C . GLY B 1 74 ? 4.816 10.242 19.094 1 97.88 74 GLY B C 1
ATOM 2305 O O . GLY B 1 74 ? 5.449 9.219 19.344 1 97.88 74 GLY B O 1
ATOM 2306 N N . THR B 1 75 ? 5.332 11.289 18.422 1 96.38 75 THR B N 1
ATOM 2307 C CA . THR B 1 75 ? 6.723 11.258 17.984 1 96.38 75 THR B CA 1
ATOM 2308 C C . THR B 1 75 ? 7.668 11.219 19.188 1 96.38 75 THR B C 1
ATOM 2310 O O . THR B 1 75 ? 8.781 10.695 19.078 1 96.38 75 THR B O 1
ATOM 2313 N N . ALA B 1 76 ? 7.242 11.68 20.281 1 95 76 ALA B N 1
ATOM 2314 C CA . ALA B 1 76 ? 8.07 11.781 21.484 1 95 76 ALA B CA 1
ATOM 2315 C C . ALA B 1 76 ? 8.141 10.438 22.203 1 95 76 ALA B C 1
ATOM 2317 O O . ALA B 1 76 ? 9.008 10.242 23.062 1 95 76 ALA B O 1
ATOM 2318 N N . VAL B 1 77 ? 7.152 9.547 22 1 93.75 77 VAL B N 1
ATOM 2319 C CA . VAL B 1 77 ? 7.164 8.242 22.641 1 93.75 77 VAL B CA 1
ATOM 2320 C C . VAL B 1 77 ? 8.422 7.473 22.234 1 93.75 77 VAL B C 1
ATOM 2322 O O . VAL B 1 77 ? 8.992 6.727 23.031 1 93.75 77 VAL B O 1
ATOM 2325 N N . GLY B 1 78 ? 8.969 7.742 21.109 1 79 78 GLY B N 1
ATOM 2326 C CA . GLY B 1 78 ? 10.172 7.09 20.625 1 79 78 GLY B CA 1
ATOM 2327 C C . GLY B 1 78 ? 9.906 5.719 20.031 1 79 78 GLY B C 1
ATOM 2328 O O . GLY B 1 78 ? 8.781 5.215 20.094 1 79 78 GLY B O 1
ATOM 2329 N N . SER B 1 79 ? 10.82 5.242 19.266 1 77.06 79 SER B N 1
ATOM 2330 C CA . SER B 1 79 ? 10.82 3.908 18.672 1 77.06 79 SER B CA 1
ATOM 2331 C C . SER B 1 79 ? 11.945 3.053 19.25 1 77.06 79 SER B C 1
ATOM 2333 O O . SER B 1 79 ? 12.938 3.582 19.75 1 77.06 79 SER B O 1
ATOM 2335 N N . ALA B 1 80 ? 11.664 1.743 19.297 1 80.25 80 ALA B N 1
ATOM 2336 C CA . ALA B 1 80 ? 12.75 0.829 19.641 1 80.25 80 ALA B CA 1
ATOM 2337 C C . ALA B 1 80 ? 13.945 1.031 18.719 1 80.25 80 ALA B C 1
ATOM 2339 O O . ALA B 1 80 ? 13.789 1.447 17.562 1 80.25 80 ALA B O 1
ATOM 2340 N N . PRO B 1 81 ? 15.094 0.858 19.297 1 89.06 81 PRO B N 1
ATOM 2341 C CA . PRO B 1 81 ? 16.281 0.911 18.422 1 89.06 81 PRO B CA 1
ATOM 2342 C C . PRO B 1 81 ? 16.156 -0.016 17.219 1 89.06 81 PRO B C 1
ATOM 2344 O O . PRO B 1 81 ? 15.609 -1.116 17.328 1 89.06 81 PRO B O 1
ATOM 2347 N N . MET B 1 82 ? 16.719 0.471 16.125 1 92.12 82 MET B N 1
ATOM 2348 C CA . MET B 1 82 ? 16.719 -0.348 14.914 1 92.12 82 MET B CA 1
ATOM 2349 C C . MET B 1 82 ? 17.656 -1.54 15.07 1 92.12 82 MET B C 1
ATOM 2351 O O . MET B 1 82 ? 18.781 -1.398 15.578 1 92.12 82 MET B O 1
ATOM 2355 N N . PRO B 1 83 ? 17.188 -2.715 14.68 1 93.38 83 PRO B N 1
ATOM 2356 C CA . PRO B 1 83 ? 18.156 -3.803 14.547 1 93.38 83 PRO B CA 1
ATOM 2357 C C . PRO B 1 83 ? 19.328 -3.443 13.625 1 93.38 83 PRO B C 1
ATOM 2359 O O . PRO B 1 83 ? 19.188 -2.568 12.766 1 93.38 83 PRO B O 1
ATOM 2362 N N . GLU B 1 84 ? 20.422 -4.121 13.797 1 94.62 84 GLU B N 1
ATOM 2363 C CA . GLU B 1 84 ? 21.641 -3.82 13.062 1 94.62 84 GLU B CA 1
ATOM 2364 C C . GLU B 1 84 ? 21.406 -3.859 11.555 1 94.62 84 GLU B C 1
ATOM 2366 O O . GLU B 1 84 ? 21.875 -2.979 10.828 1 94.62 84 GLU B O 1
ATOM 2371 N N . GLU B 1 85 ? 20.781 -4.789 11.094 1 93.94 85 GLU B N 1
ATOM 2372 C CA . GLU B 1 85 ? 20.531 -4.922 9.656 1 93.94 85 GLU B CA 1
ATOM 2373 C C . GLU B 1 85 ? 19.719 -3.736 9.133 1 93.94 85 GLU B C 1
ATOM 2375 O O . GLU B 1 85 ? 19.953 -3.27 8.016 1 93.94 85 GLU B O 1
ATOM 2380 N N . ASP B 1 86 ? 18.766 -3.24 9.93 1 96.25 86 ASP B N 1
ATOM 2381 C CA . ASP B 1 86 ? 17.984 -2.08 9.531 1 96.25 86 ASP B CA 1
ATOM 2382 C C . ASP B 1 86 ? 18.828 -0.818 9.484 1 96.25 86 ASP B C 1
ATOM 2384 O O . ASP B 1 86 ? 18.672 0.014 8.594 1 96.25 86 ASP B O 1
ATOM 2388 N N . VAL B 1 87 ? 19.719 -0.734 10.477 1 97.25 87 VAL B N 1
ATOM 2389 C CA . VAL B 1 87 ? 20.625 0.41 10.5 1 97.25 87 VAL B CA 1
ATOM 2390 C C . VAL B 1 87 ? 21.469 0.429 9.227 1 97.25 87 VAL B C 1
ATOM 2392 O O . VAL B 1 87 ? 21.609 1.472 8.586 1 97.25 87 VAL B O 1
ATOM 2395 N N . ARG B 1 88 ? 22.016 -0.725 8.867 1 97.69 88 ARG B N 1
ATOM 2396 C CA . ARG B 1 88 ? 22.859 -0.82 7.68 1 97.69 88 ARG B CA 1
ATOM 2397 C C . ARG B 1 88 ? 22.125 -0.324 6.441 1 97.69 88 ARG B C 1
ATOM 2399 O O . ARG B 1 88 ? 22.656 0.458 5.66 1 97.69 88 ARG B O 1
ATOM 2406 N N . ARG B 1 89 ? 20.891 -0.733 6.258 1 98.12 89 ARG B N 1
ATOM 2407 C CA . ARG B 1 89 ? 20.125 -0.363 5.066 1 98.12 89 ARG B CA 1
ATOM 2408 C C . ARG B 1 89 ? 19.672 1.093 5.137 1 98.12 89 ARG B C 1
ATOM 2410 O O . ARG B 1 89 ? 19.766 1.822 4.145 1 98.12 89 ARG B O 1
ATOM 2417 N N . ALA B 1 90 ? 19.234 1.563 6.352 1 97.75 90 ALA B N 1
AT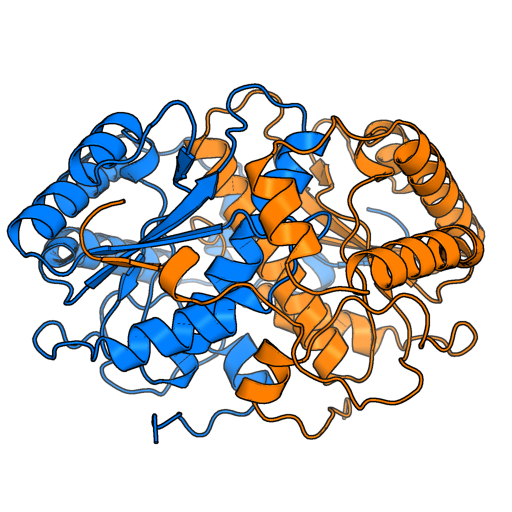OM 2418 C CA . ALA B 1 90 ? 18.75 2.93 6.527 1 97.75 90 ALA B CA 1
ATOM 2419 C C . ALA B 1 90 ? 19.844 3.945 6.25 1 97.75 90 ALA B C 1
ATOM 2421 O O . ALA B 1 90 ? 19.578 5.027 5.723 1 97.75 90 ALA B O 1
ATOM 2422 N N . TYR B 1 91 ? 21.094 3.533 6.512 1 97.5 91 TYR B N 1
ATOM 2423 C CA . TYR B 1 91 ? 22.219 4.438 6.395 1 97.5 91 TYR B CA 1
ATOM 2424 C C . TYR B 1 91 ? 23.109 4.051 5.223 1 97.5 91 TYR B C 1
ATOM 2426 O O . TYR B 1 91 ? 24.297 4.422 5.176 1 97.5 91 TYR B O 1
ATOM 2434 N N . ALA B 1 92 ? 22.578 3.264 4.34 1 97.06 92 ALA B N 1
ATOM 2435 C CA . ALA B 1 92 ? 23.359 2.777 3.211 1 97.06 92 ALA B CA 1
ATOM 2436 C C . ALA B 1 92 ? 23.891 3.936 2.363 1 97.06 92 ALA B C 1
ATOM 2438 O O . ALA B 1 92 ? 24.938 3.818 1.718 1 97.06 92 ALA B O 1
ATOM 2439 N N . HIS B 1 93 ? 23.188 5.102 2.326 1 97.31 93 HIS B N 1
ATOM 2440 C CA . HIS B 1 93 ? 23.594 6.277 1.561 1 97.31 93 HIS B CA 1
ATOM 2441 C C . HIS B 1 93 ? 23.797 7.484 2.471 1 97.31 93 HIS B C 1
ATOM 2443 O O . HIS B 1 93 ? 22.828 8.008 3.037 1 97.31 93 HIS B O 1
ATOM 2449 N N . PRO B 1 94 ? 25 7.934 2.566 1 96.38 94 PRO B N 1
ATOM 2450 C CA . PRO B 1 94 ? 25.312 9.031 3.479 1 96.38 94 PRO B CA 1
ATOM 2451 C C . PRO B 1 94 ? 24.469 10.281 3.221 1 96.38 94 PRO B C 1
ATOM 2453 O O . PRO B 1 94 ? 24.203 10.617 2.066 1 96.38 94 PRO B O 1
ATOM 2456 N N . GLY B 1 95 ? 24.047 10.867 4.336 1 96.81 95 GLY B N 1
ATOM 2457 C CA . GLY B 1 95 ? 23.312 12.125 4.238 1 96.81 95 GLY B CA 1
ATOM 2458 C C . GLY B 1 95 ? 21.812 11.938 4.195 1 96.81 95 GLY B C 1
ATOM 2459 O O . GLY B 1 95 ? 21.062 12.875 4.488 1 96.81 95 GLY B O 1
ATOM 2460 N N . THR B 1 96 ? 21.359 10.703 3.869 1 96.94 96 THR B N 1
ATOM 2461 C CA . THR B 1 96 ? 19.938 10.445 3.707 1 96.94 96 THR B CA 1
ATOM 2462 C C . THR B 1 96 ? 19.203 10.609 5.035 1 96.94 96 THR B C 1
ATOM 2464 O O . THR B 1 96 ? 18.219 11.336 5.121 1 96.94 96 THR B O 1
ATOM 2467 N N . MET B 1 97 ? 19.703 9.992 6.078 1 97.25 97 MET B N 1
ATOM 2468 C CA . MET B 1 97 ? 19.016 9.992 7.367 1 97.25 97 MET B CA 1
ATOM 2469 C C . MET B 1 97 ? 19.031 11.383 8 1 97.25 97 MET B C 1
ATOM 2471 O O . MET B 1 97 ? 18.078 11.781 8.656 1 97.25 97 MET B O 1
ATOM 2475 N N . GLU B 1 98 ? 20.109 12.125 7.777 1 97.25 98 GLU B N 1
ATOM 2476 C CA . GLU B 1 98 ? 20.172 13.5 8.266 1 97.25 98 GLU B CA 1
ATOM 2477 C C . GLU B 1 98 ? 19.062 14.359 7.648 1 97.25 98 GLU B C 1
ATOM 2479 O O . GLU B 1 98 ? 18.422 15.148 8.344 1 97.25 98 GLU B O 1
ATOM 2484 N N . LYS B 1 99 ? 18.875 14.203 6.363 1 96.81 99 LYS B N 1
ATOM 2485 C CA . LYS B 1 99 ? 17.828 14.938 5.664 1 96.81 99 LYS B CA 1
ATOM 2486 C C . LYS B 1 99 ? 16.453 14.523 6.164 1 96.81 99 LYS B C 1
ATOM 2488 O O . LYS B 1 99 ? 15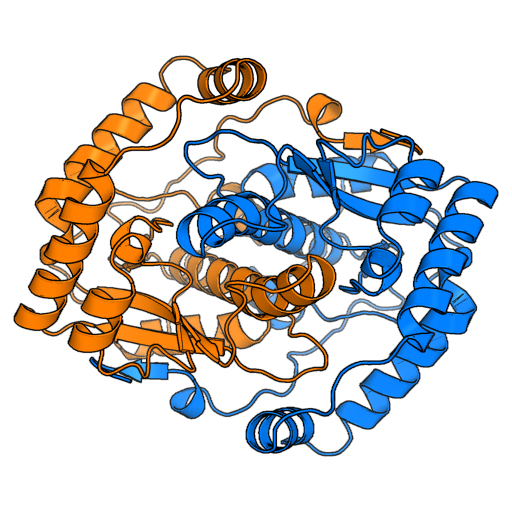.562 15.367 6.332 1 96.81 99 LYS B O 1
ATOM 2493 N N . ILE B 1 100 ? 16.266 13.219 6.395 1 96.94 100 ILE B N 1
ATOM 2494 C CA . ILE B 1 100 ? 15 12.703 6.898 1 96.94 100 ILE B CA 1
ATOM 2495 C C . ILE B 1 100 ? 14.711 13.312 8.266 1 96.94 100 ILE B C 1
ATOM 2497 O O . ILE B 1 100 ? 13.617 13.836 8.5 1 96.94 100 ILE B O 1
ATOM 2501 N N . TYR B 1 101 ? 15.68 13.328 9.172 1 96.19 101 TYR B N 1
ATOM 2502 C CA . TYR B 1 101 ? 15.484 13.852 10.516 1 96.19 101 TYR B CA 1
ATOM 2503 C C . TYR B 1 101 ? 15.203 15.352 10.484 1 96.19 101 TYR B C 1
ATOM 2505 O O . TYR B 1 101 ? 14.359 15.844 11.227 1 96.19 101 TYR B O 1
ATOM 2513 N N . ALA B 1 102 ? 15.906 16.031 9.625 1 97.69 102 ALA B N 1
ATOM 2514 C CA . ALA B 1 102 ? 15.648 17.469 9.477 1 97.69 102 ALA B CA 1
ATOM 2515 C C . ALA B 1 102 ? 14.227 17.719 8.984 1 97.69 102 ALA B C 1
ATOM 2517 O O . ALA B 1 102 ? 13.57 18.672 9.422 1 97.69 102 ALA B O 1
ATOM 2518 N N . GLY B 1 103 ? 13.789 16.891 8.039 1 97.5 103 GLY B N 1
ATOM 2519 C CA . GLY B 1 103 ? 12.422 17 7.543 1 97.5 103 GLY B CA 1
ATOM 2520 C C . GLY B 1 103 ? 11.383 16.719 8.609 1 97.5 103 GLY B C 1
ATOM 2521 O O . GLY B 1 103 ? 10.367 17.422 8.688 1 97.5 103 GLY B O 1
ATOM 2522 N N . VAL B 1 104 ? 11.641 15.703 9.43 1 96.75 104 VAL B N 1
ATOM 2523 C CA . VAL B 1 104 ? 10.727 15.367 10.516 1 96.75 104 VAL B CA 1
ATOM 2524 C C . VAL B 1 104 ? 10.641 16.531 11.5 1 96.75 104 VAL B C 1
ATOM 2526 O O . VAL B 1 104 ? 9.555 16.891 11.961 1 96.75 104 VAL B O 1
ATOM 2529 N N . GLU B 1 105 ? 11.742 17.125 11.797 1 97.31 105 GLU B N 1
ATOM 2530 C CA . GLU B 1 105 ? 11.766 18.281 12.68 1 97.31 105 GLU B CA 1
ATOM 2531 C C . GLU B 1 105 ? 10.961 19.438 12.102 1 97.31 105 GLU B C 1
ATOM 2533 O O . GLU B 1 105 ? 10.25 20.141 12.828 1 97.31 105 GLU B O 1
ATOM 2538 N N . TYR B 1 106 ? 11.148 19.641 10.82 1 98.19 106 TYR B N 1
ATOM 2539 C CA . TYR B 1 106 ? 10.375 20.688 10.172 1 98.19 106 TYR B CA 1
ATOM 2540 C C . TYR B 1 106 ? 8.883 20.422 10.273 1 98.19 106 TYR B C 1
ATOM 2542 O O . TYR B 1 106 ? 8.094 21.312 10.57 1 98.19 106 TYR B O 1
ATOM 2550 N N . LEU B 1 107 ? 8.461 19.172 10.055 1 97.69 107 LEU B N 1
ATOM 2551 C CA . LEU B 1 107 ? 7.059 18.797 10.18 1 97.69 107 LEU B CA 1
ATOM 2552 C C . LEU B 1 107 ? 6.562 19.016 11.602 1 97.69 107 LEU B C 1
ATOM 2554 O O . LEU B 1 107 ? 5.422 19.438 11.812 1 97.69 107 LEU B O 1
ATOM 2558 N N . HIS B 1 108 ? 7.418 18.703 12.508 1 97.5 108 HIS B N 1
ATOM 2559 C CA . HIS B 1 108 ? 7.078 18.891 13.914 1 97.5 108 HIS B CA 1
ATOM 2560 C C . HIS B 1 108 ? 6.66 20.328 14.188 1 97.5 108 HIS B C 1
ATOM 2562 O O . HIS B 1 108 ? 5.707 20.578 14.93 1 97.5 108 HIS B O 1
ATOM 2568 N N . ARG B 1 109 ? 7.254 21.219 13.531 1 97.88 109 ARG B N 1
ATOM 2569 C CA . ARG B 1 109 ? 7.016 22.641 13.766 1 97.88 109 ARG B CA 1
ATOM 2570 C C . ARG B 1 109 ? 5.836 23.141 12.938 1 97.88 109 ARG B C 1
ATOM 2572 O O . ARG B 1 109 ? 5.195 24.125 13.297 1 97.88 109 ARG B O 1
ATOM 2579 N N . THR B 1 110 ? 5.508 22.391 11.875 1 98.56 110 THR B N 1
ATOM 2580 C CA . THR B 1 110 ? 4.641 23.047 10.898 1 98.56 110 THR B CA 1
ATOM 2581 C C . THR B 1 110 ? 3.385 22.219 10.648 1 98.56 110 THR B C 1
ATOM 2583 O O . THR B 1 110 ? 2.484 22.656 9.93 1 98.56 110 THR B O 1
ATOM 2586 N N . MET B 1 111 ? 3.26 21.062 11.297 1 98.69 111 MET B N 1
ATOM 2587 C CA . MET B 1 111 ? 2.172 20.125 11 1 98.69 111 MET B CA 1
ATOM 2588 C C . MET B 1 111 ? 0.819 20.828 11.094 1 98.69 111 MET B C 1
ATOM 2590 O O . MET B 1 111 ? -0.028 20.672 10.211 1 98.69 111 MET B O 1
ATOM 2594 N N . HIS B 1 112 ? 0.595 21.688 12.094 1 98.69 112 HIS B N 1
ATOM 2595 C CA . HIS B 1 112 ? -0.685 22.344 12.328 1 98.69 112 HIS B CA 1
ATOM 2596 C C . HIS B 1 112 ? -0.965 23.406 11.266 1 98.69 112 HIS B C 1
ATOM 2598 O O . HIS B 1 112 ? -2.098 23.875 11.133 1 98.69 112 HIS B O 1
ATOM 2604 N N . ARG B 1 113 ? 0.027 23.781 10.492 1 98.62 113 ARG B N 1
ATOM 2605 C CA . ARG B 1 113 ? -0.11 24.844 9.5 1 98.62 113 ARG B CA 1
ATOM 2606 C C . ARG B 1 113 ? -0.494 24.266 8.141 1 98.62 113 ARG B C 1
ATOM 2608 O O . ARG B 1 113 ? -0.839 25.016 7.223 1 98.62 113 ARG B O 1
ATOM 2615 N N . MET B 1 114 ? -0.406 22.953 7.992 1 98.81 114 MET B N 1
ATOM 2616 C CA . MET B 1 114 ? -0.713 22.344 6.703 1 98.81 114 MET B CA 1
ATOM 2617 C C . MET B 1 114 ? -2.127 22.688 6.254 1 98.81 114 MET B C 1
ATOM 2619 O O . MET B 1 114 ? -3.053 22.719 7.07 1 98.81 114 MET B O 1
ATOM 2623 N N . PRO B 1 115 ? -2.346 22.969 4.941 1 98.88 115 PRO B N 1
ATOM 2624 C CA . PRO B 1 115 ? -3.697 23.281 4.469 1 98.88 115 PRO B CA 1
ATOM 2625 C C . PRO B 1 115 ? -4.695 22.156 4.75 1 98.88 115 PRO B C 1
ATOM 2627 O O . PRO B 1 115 ? -5.883 22.422 4.949 1 98.88 115 PRO B O 1
ATOM 2630 N N . ALA B 1 116 ? -4.227 20.906 4.746 1 98.94 116 ALA B N 1
ATOM 2631 C CA . ALA B 1 116 ? -5.082 19.766 5.078 1 98.94 116 ALA B CA 1
ATOM 2632 C C . ALA B 1 116 ? -4.273 18.641 5.707 1 98.94 116 ALA B C 1
ATOM 2634 O O . ALA B 1 116 ? -3.088 18.469 5.414 1 98.94 116 ALA B O 1
ATOM 2635 N N . LEU B 1 117 ? -4.867 17.938 6.617 1 98.94 117 LEU B N 1
ATOM 2636 C CA . LEU B 1 117 ? -4.41 16.656 7.113 1 98.94 117 LEU B CA 1
ATOM 2637 C C . LEU B 1 117 ? -5.363 15.531 6.691 1 98.94 117 LEU B C 1
ATOM 2639 O O . LEU B 1 117 ? -6.582 15.711 6.727 1 98.94 117 LEU B O 1
ATOM 2643 N N . VAL B 1 118 ? -4.809 14.484 6.207 1 99 118 VAL B N 1
ATOM 2644 C CA . VAL B 1 118 ? -5.613 13.359 5.742 1 99 118 VAL B CA 1
ATOM 2645 C C . VAL B 1 118 ? -5.34 12.141 6.613 1 99 118 VAL B C 1
ATOM 2647 O O . VAL B 1 118 ? -4.184 11.766 6.824 1 99 118 VAL B O 1
ATOM 2650 N N . VAL B 1 119 ? -6.391 11.508 7.121 1 99 119 VAL B N 1
ATOM 2651 C CA . VAL B 1 119 ? -6.297 10.312 7.949 1 99 119 VAL B CA 1
ATOM 2652 C C . VAL B 1 119 ? -7.059 9.164 7.285 1 99 119 VAL B C 1
ATOM 2654 O O . VAL B 1 119 ? -8.281 9.07 7.402 1 99 119 VAL B O 1
ATOM 2657 N N . PRO B 1 120 ? -6.363 8.32 6.59 1 98.94 120 PRO B N 1
ATOM 2658 C CA . PRO B 1 120 ? -7.016 7.113 6.082 1 98.94 120 PRO B CA 1
ATOM 2659 C C . PRO B 1 120 ? -7.395 6.137 7.195 1 98.94 120 PRO B C 1
ATOM 2661 O O . PRO B 1 120 ? -6.656 5.996 8.172 1 98.94 120 PRO B O 1
ATOM 2664 N N . CYS B 1 121 ? -8.492 5.488 7.047 1 98.88 121 CYS B N 1
ATOM 2665 C CA . CYS B 1 121 ? -9.07 4.574 8.031 1 98.88 121 CYS B CA 1
ATOM 2666 C C . CYS B 1 121 ? -9.68 3.355 7.348 1 98.88 121 CYS B C 1
ATOM 2668 O O . CYS B 1 121 ? -9.914 3.367 6.137 1 98.88 121 CYS B O 1
ATOM 2670 N N . ILE B 1 122 ? -9.875 2.373 8.102 1 98.75 122 ILE B N 1
ATOM 2671 C CA . ILE B 1 122 ? -10.57 1.188 7.617 1 98.75 122 ILE B CA 1
ATOM 2672 C C . ILE B 1 122 ? -11.484 0.641 8.711 1 98.75 122 ILE B C 1
ATOM 2674 O O . ILE B 1 122 ? -11.117 0.631 9.891 1 98.75 122 ILE B O 1
ATOM 2678 N N . THR B 1 123 ? -12.695 0.243 8.32 1 98.12 123 THR B N 1
ATOM 2679 C CA . THR B 1 123 ? -13.594 -0.414 9.273 1 98.12 123 THR B CA 1
ATOM 2680 C C . THR B 1 123 ? -13.102 -1.825 9.586 1 98.12 123 THR B C 1
ATOM 2682 O O . THR B 1 123 ? -12.828 -2.611 8.672 1 98.12 123 THR B O 1
ATOM 2685 N N . GLY B 1 124 ? -13.039 -2.135 10.883 1 95.88 124 GLY B N 1
ATOM 2686 C CA . GLY B 1 124 ? -12.438 -3.369 11.359 1 95.88 124 GLY B CA 1
ATOM 2687 C C . GLY B 1 124 ? -11.055 -3.172 11.953 1 95.88 124 GLY B C 1
ATOM 2688 O O . GLY B 1 124 ? -10.219 -2.48 11.367 1 95.88 124 GLY B O 1
ATOM 2689 N N . ARG B 1 125 ? -10.797 -3.727 13.125 1 96.25 125 ARG B N 1
ATOM 2690 C CA . ARG B 1 125 ? -9.523 -3.553 13.812 1 96.25 125 ARG B CA 1
ATOM 2691 C C . ARG B 1 125 ? -8.75 -4.867 13.883 1 96.25 125 ARG B C 1
ATOM 2693 O O . ARG B 1 125 ? -9.328 -5.941 13.727 1 96.25 125 ARG B O 1
ATOM 2700 N N . THR B 1 126 ? -7.406 -4.738 14.109 1 97.25 126 THR B N 1
ATOM 2701 C CA . THR B 1 126 ? -6.59 -5.945 14.078 1 97.25 126 THR B CA 1
ATOM 2702 C C . THR B 1 126 ? -5.762 -6.066 15.352 1 97.25 126 THR B C 1
ATOM 2704 O O . THR B 1 126 ? -4.715 -6.723 15.359 1 97.25 126 THR B O 1
ATOM 2707 N N . ASP B 1 127 ? -6 -5.398 16.5 1 93.56 127 ASP B N 1
ATOM 2708 C CA . ASP B 1 127 ? -5.281 -5.359 17.766 1 93.56 127 ASP B CA 1
ATOM 2709 C C . ASP B 1 127 ? -4.848 -6.758 18.188 1 93.56 127 ASP B C 1
ATOM 2711 O O . ASP B 1 127 ? -3.732 -6.945 18.688 1 93.56 127 ASP B O 1
ATOM 2715 N N . ASP B 1 128 ? -5.645 -7.828 17.891 1 89.25 128 ASP B N 1
ATOM 2716 C CA . ASP B 1 128 ? -5.352 -9.188 18.328 1 89.25 128 ASP B CA 1
ATOM 2717 C C . ASP B 1 128 ? -5.637 -10.195 17.219 1 89.25 128 ASP B C 1
ATOM 2719 O O . ASP B 1 128 ? -6 -11.344 17.484 1 89.25 128 ASP B O 1
ATOM 2723 N N . ALA B 1 129 ? -5.363 -9.688 16.125 1 94.5 129 ALA B N 1
ATOM 2724 C CA . ALA B 1 129 ? -5.703 -10.547 15 1 94.5 129 ALA B CA 1
ATOM 2725 C C . ALA B 1 129 ? -4.488 -11.344 14.539 1 94.5 129 ALA B C 1
ATOM 2727 O O . ALA B 1 129 ? -3.355 -10.859 14.594 1 94.5 129 ALA B O 1
ATOM 2728 N N . PRO B 1 130 ? -4.742 -12.602 14.125 1 94.31 130 PRO B N 1
ATOM 2729 C CA . PRO B 1 130 ? -3.641 -13.336 13.492 1 94.31 130 PRO B CA 1
ATOM 2730 C C . PRO B 1 130 ? -3.135 -12.664 12.219 1 94.31 130 PRO B C 1
ATOM 2732 O O . PRO B 1 130 ? -3.789 -11.758 11.695 1 94.31 130 PRO B O 1
ATOM 2735 N N . ILE B 1 131 ? -1.986 -13.078 11.758 1 96.56 131 ILE B N 1
ATOM 2736 C CA . ILE B 1 131 ? -1.283 -12.453 10.641 1 96.56 131 ILE B CA 1
ATOM 2737 C C . ILE B 1 131 ? -2.166 -12.477 9.398 1 96.56 131 ILE B C 1
ATOM 2739 O O . ILE B 1 131 ? -2.215 -11.508 8.648 1 96.56 131 ILE B O 1
ATOM 2743 N N . VAL B 1 132 ? -2.877 -13.57 9.18 1 96.38 132 VAL B N 1
ATOM 2744 C CA . VAL B 1 132 ? -3.695 -13.695 7.98 1 96.38 132 VAL B CA 1
ATOM 2745 C C . VAL B 1 132 ? -4.785 -12.625 7.98 1 96.38 132 VAL B C 1
ATOM 2747 O O . VAL B 1 132 ? -5.074 -12.031 6.941 1 96.38 132 VAL B O 1
ATOM 2750 N N . GLU B 1 133 ? -5.391 -12.344 9.133 1 95.94 133 GLU B N 1
ATOM 2751 C CA . GLU B 1 133 ? -6.406 -11.305 9.234 1 95.94 133 GLU B CA 1
ATOM 2752 C C . GLU B 1 133 ? -5.785 -9.914 9.102 1 95.94 133 GLU B C 1
ATOM 2754 O O . GLU B 1 133 ? -6.367 -9.023 8.477 1 95.94 133 GLU B O 1
ATOM 2759 N N . GLN B 1 134 ? -4.578 -9.727 9.688 1 98.12 134 GLN B N 1
ATOM 2760 C CA . GLN B 1 134 ? -3.861 -8.469 9.508 1 98.12 134 GLN B CA 1
ATOM 2761 C C . GLN B 1 134 ? -3.574 -8.203 8.031 1 98.12 134 GLN B C 1
ATOM 2763 O O . GLN B 1 134 ? -3.871 -7.121 7.52 1 98.12 134 GLN B O 1
ATOM 2768 N N . ALA B 1 135 ? -3.055 -9.227 7.352 1 98.25 135 ALA B N 1
ATOM 2769 C CA . ALA B 1 135 ? -2.713 -9.094 5.938 1 98.25 135 ALA B CA 1
ATOM 2770 C C . ALA B 1 135 ? -3.93 -8.68 5.117 1 98.25 135 ALA B C 1
ATOM 2772 O O . ALA B 1 135 ? -3.83 -7.82 4.234 1 98.25 135 ALA B O 1
ATOM 2773 N N . GLY B 1 136 ? -5.047 -9.305 5.422 1 97.19 136 GLY B N 1
ATOM 2774 C CA . GLY B 1 136 ? -6.273 -8.969 4.719 1 97.19 136 GLY B CA 1
ATOM 2775 C C . GLY B 1 136 ? -6.734 -7.547 4.961 1 97.19 136 GLY B C 1
ATOM 2776 O O . GLY B 1 136 ? -7.09 -6.836 4.023 1 97.19 136 GLY B O 1
ATOM 2777 N N . THR B 1 137 ? -6.691 -7.105 6.203 1 97.62 137 THR B N 1
ATOM 2778 C CA . THR B 1 137 ? -7.199 -5.789 6.566 1 97.62 137 THR B CA 1
ATOM 2779 C C . THR B 1 137 ? -6.25 -4.691 6.094 1 97.62 137 THR B C 1
ATOM 2781 O O . THR B 1 137 ? -6.66 -3.77 5.391 1 97.62 137 THR B O 1
ATOM 2784 N N . TRP B 1 138 ? -4.98 -4.805 6.402 1 98.75 138 TRP B N 1
ATOM 2785 C CA . TRP B 1 138 ? -3.998 -3.803 6.012 1 98.75 138 TRP B CA 1
ATOM 2786 C C . TRP B 1 138 ? -3.822 -3.775 4.496 1 98.75 138 TRP B C 1
ATOM 2788 O O . TRP B 1 138 ? -3.648 -2.709 3.902 1 98.75 138 TRP B O 1
ATOM 2798 N N . GLY B 1 139 ? -3.877 -4.949 3.859 1 98.75 139 GLY B N 1
ATOM 2799 C CA . GLY B 1 139 ? -3.814 -5.035 2.408 1 98.75 139 GLY B CA 1
ATOM 2800 C C . GLY B 1 139 ? -5.023 -4.434 1.722 1 98.75 139 GLY B C 1
ATOM 2801 O O . GLY B 1 139 ? -5.004 -4.191 0.513 1 98.75 139 GLY B O 1
ATOM 2802 N N . SER B 1 140 ? -6.055 -4.164 2.479 1 98.69 140 SER B N 1
ATOM 2803 C CA . SER B 1 140 ? -7.293 -3.623 1.927 1 98.69 140 SER B CA 1
ATOM 2804 C C . SER B 1 140 ? -7.332 -2.104 2.049 1 98.69 140 SER B C 1
ATOM 2806 O O . SER B 1 140 ? -8.266 -1.46 1.559 1 98.69 140 SER B O 1
ATOM 2808 N N . ILE B 1 141 ? -6.328 -1.484 2.641 1 98.88 141 ILE B N 1
ATOM 2809 C CA . ILE B 1 141 ? -6.395 -0.042 2.848 1 98.88 141 ILE B CA 1
ATOM 2810 C C . ILE B 1 141 ? -5.074 0.602 2.424 1 98.88 141 ILE B C 1
ATOM 2812 O O . ILE B 1 141 ? -5.07 1.671 1.809 1 98.88 141 ILE B O 1
ATOM 2816 N N . LEU B 1 142 ? -3.936 -0.001 2.637 1 98.94 142 LEU B N 1
ATOM 2817 C CA . LEU B 1 142 ? -2.66 0.691 2.475 1 98.94 142 LEU B CA 1
ATOM 2818 C C . LEU B 1 142 ? -2.344 0.908 0.999 1 98.94 142 LEU B C 1
ATOM 2820 O O . LEU B 1 142 ? -1.771 1.934 0.627 1 98.94 142 LEU B O 1
ATOM 2824 N N . PRO B 1 143 ? -2.703 -0.058 0.091 1 98.94 143 PRO B N 1
ATOM 2825 C CA . PRO B 1 143 ? -2.562 0.275 -1.328 1 98.94 143 PRO B CA 1
ATOM 2826 C C . PRO B 1 143 ? -3.363 1.513 -1.728 1 98.94 143 PRO B C 1
ATOM 2828 O O . PRO B 1 143 ? -2.898 2.318 -2.539 1 98.94 143 PRO B O 1
ATOM 2831 N N . ALA B 1 144 ? -4.531 1.69 -1.154 1 98.94 144 ALA B N 1
ATOM 2832 C CA . ALA B 1 144 ? -5.34 2.871 -1.446 1 98.94 144 ALA B CA 1
ATOM 2833 C C . ALA B 1 144 ? -4.676 4.137 -0.91 1 98.94 144 ALA B C 1
ATOM 2835 O O . ALA B 1 144 ? -4.691 5.18 -1.567 1 98.94 144 ALA B O 1
ATOM 2836 N N . VAL B 1 145 ? -4.141 4.051 0.26 1 98.94 145 VAL B N 1
ATOM 2837 C CA . VAL B 1 145 ? -3.441 5.191 0.843 1 98.94 145 VAL B CA 1
ATOM 2838 C C . VAL B 1 145 ? -2.271 5.594 -0.052 1 98.94 145 VAL B C 1
ATOM 2840 O O . VAL B 1 145 ? -2.078 6.777 -0.335 1 98.94 145 VAL B O 1
ATOM 2843 N N . TRP B 1 146 ? -1.547 4.598 -0.512 1 98.94 146 TRP B N 1
ATOM 2844 C CA . TRP B 1 146 ? -0.42 4.879 -1.396 1 98.94 146 TRP B CA 1
ATOM 2845 C C . TRP B 1 146 ? -0.9 5.445 -2.729 1 98.94 146 TRP B C 1
ATOM 2847 O O . TRP B 1 146 ? -0.312 6.395 -3.254 1 98.94 146 TRP B O 1
ATOM 2857 N N . SER B 1 147 ? -1.955 4.93 -3.279 1 98.94 147 SER B N 1
ATOM 2858 C CA . SER B 1 147 ? -2.531 5.473 -4.504 1 98.94 147 SER B CA 1
ATOM 2859 C C . SER B 1 147 ? -2.982 6.918 -4.305 1 98.94 147 SER B C 1
ATOM 2861 O O . SER B 1 147 ? -2.873 7.738 -5.219 1 98.94 147 SER B O 1
ATOM 2863 N N . PHE B 1 148 ? -3.516 7.223 -3.109 1 99 148 PHE B N 1
ATOM 2864 C CA . PHE B 1 148 ? -3.863 8.602 -2.799 1 99 148 PHE B CA 1
ATOM 2865 C C . PHE B 1 148 ? -2.641 9.508 -2.906 1 99 148 PHE B C 1
ATOM 2867 O O . PHE B 1 148 ? -2.701 10.578 -3.523 1 99 148 PHE B O 1
ATOM 2874 N N . MET B 1 149 ? -1.558 9.039 -2.371 1 98.94 149 MET B N 1
ATOM 2875 C CA . MET B 1 149 ? -0.338 9.844 -2.361 1 98.94 149 MET B CA 1
ATOM 2876 C C . MET B 1 149 ? 0.247 9.961 -3.764 1 98.94 149 MET B C 1
ATOM 2878 O O . MET B 1 149 ? 0.774 11.008 -4.137 1 98.94 149 MET B O 1
ATOM 2882 N N . LEU B 1 150 ? 0.15 8.906 -4.559 1 98.94 150 LEU B N 1
ATOM 2883 C CA . LEU B 1 150 ? 0.556 8.977 -5.957 1 98.94 150 LEU B CA 1
ATOM 2884 C C . LEU B 1 150 ? -0.315 9.953 -6.734 1 98.94 150 LEU B C 1
ATOM 2886 O O . LEU B 1 150 ? 0.192 10.742 -7.543 1 98.94 150 LEU B O 1
ATOM 2890 N N . ALA B 1 151 ? -1.601 9.906 -6.465 1 98.94 151 ALA B N 1
ATOM 2891 C CA . ALA B 1 151 ? -2.523 10.836 -7.109 1 98.94 151 ALA B CA 1
ATOM 2892 C C . ALA B 1 151 ? -2.227 12.273 -6.699 1 98.94 151 ALA B C 1
ATOM 2894 O O . ALA B 1 151 ? -2.262 13.188 -7.531 1 98.94 151 ALA B O 1
ATOM 2895 N N . ALA B 1 152 ? -1.973 12.477 -5.414 1 98.88 152 ALA B N 1
ATOM 2896 C CA . ALA B 1 152 ? -1.584 13.805 -4.941 1 98.88 152 ALA B CA 1
ATOM 2897 C C . ALA B 1 152 ? -0.365 14.328 -5.699 1 98.88 152 ALA B C 1
ATOM 2899 O O . ALA B 1 152 ? -0.361 15.461 -6.176 1 98.88 152 ALA B O 1
ATOM 2900 N N . ARG B 1 153 ? 0.629 13.484 -5.848 1 98.81 153 ARG B N 1
ATOM 2901 C CA . ARG B 1 153 ? 1.827 13.812 -6.609 1 98.81 153 ARG B CA 1
ATOM 2902 C C . ARG B 1 153 ? 1.475 14.195 -8.047 1 98.81 153 ARG B C 1
ATOM 2904 O O . ARG B 1 153 ? 2.008 15.164 -8.586 1 98.81 153 ARG B O 1
ATOM 2911 N N . LEU B 1 154 ? 0.645 13.453 -8.617 1 98.62 154 LEU B N 1
ATOM 2912 C CA . LEU B 1 154 ? 0.218 13.68 -10 1 98.62 154 LEU B CA 1
ATOM 2913 C C . LEU B 1 154 ? -0.39 15.07 -10.156 1 98.62 154 LEU B C 1
ATOM 2915 O O . LEU B 1 154 ? -0.298 15.672 -11.227 1 98.62 154 LEU B O 1
ATOM 2919 N N . HIS B 1 155 ? -0.915 15.648 -9.102 1 98.38 155 HIS B N 1
ATOM 2920 C CA . HIS B 1 155 ? -1.621 16.922 -9.156 1 98.38 155 HIS B CA 1
ATOM 2921 C C . HIS B 1 155 ? -0.803 18.031 -8.508 1 98.38 155 HIS B C 1
ATOM 2923 O O . HIS B 1 155 ? -1.338 19.094 -8.188 1 98.38 155 HIS B O 1
ATOM 2929 N N . GLY B 1 156 ? 0.436 17.781 -8.242 1 98.19 156 GLY B N 1
ATOM 2930 C CA . GLY B 1 156 ? 1.342 18.812 -7.746 1 98.19 156 GLY B CA 1
ATOM 2931 C C . GLY B 1 156 ? 1.267 18.984 -6.242 1 98.19 156 GLY B C 1
ATOM 2932 O O . GLY B 1 1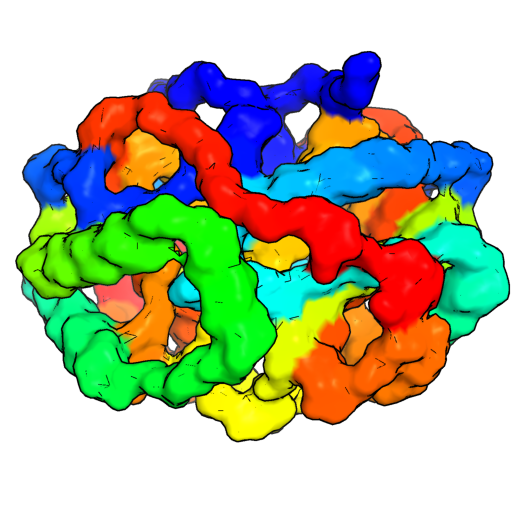56 ? 1.676 20.031 -5.715 1 98.19 156 GLY B O 1
ATOM 2933 N N . LEU B 1 157 ? 0.649 18.062 -5.574 1 98.75 157 LEU B N 1
ATOM 2934 C CA . LEU B 1 157 ? 0.561 18.078 -4.117 1 98.75 157 LEU B CA 1
ATOM 2935 C C . LEU B 1 157 ? 1.631 17.172 -3.498 1 98.75 157 LEU B C 1
ATOM 2937 O O . LEU B 1 157 ? 2.045 16.188 -4.102 1 98.75 157 LEU B O 1
ATOM 2941 N N . GLY B 1 158 ? 2.127 17.578 -2.332 1 98.69 158 GLY B N 1
ATOM 2942 C CA . GLY B 1 158 ? 3.072 16.797 -1.545 1 98.69 158 GLY B CA 1
ATOM 2943 C C . GLY B 1 158 ? 2.443 16.156 -0.323 1 98.69 158 GLY B C 1
ATOM 2944 O O . GLY B 1 158 ? 1.5 16.703 0.256 1 98.69 158 GLY B O 1
ATOM 2945 N N . THR B 1 159 ? 2.914 15.078 0.058 1 98.88 159 THR B N 1
ATOM 2946 C CA . THR B 1 159 ? 2.484 14.297 1.212 1 98.88 159 THR B CA 1
ATOM 2947 C C . THR B 1 159 ? 3.686 13.68 1.924 1 98.88 159 THR B C 1
ATOM 2949 O O . THR B 1 159 ? 4.793 13.664 1.386 1 98.88 159 THR B O 1
ATOM 2952 N N . CYS B 1 160 ? 3.471 13.242 3.094 1 98.81 160 CYS B N 1
ATOM 2953 C CA . CYS B 1 160 ? 4.426 12.453 3.865 1 98.81 160 CYS B CA 1
ATOM 2954 C C . CYS B 1 160 ? 3.713 11.406 4.715 1 98.81 160 CYS B C 1
ATOM 2956 O O . CYS B 1 160 ? 2.766 11.727 5.434 1 98.81 160 CYS B O 1
ATOM 2958 N N . TRP B 1 161 ? 4.164 10.133 4.594 1 98.81 161 TRP B N 1
ATOM 2959 C CA . TRP B 1 161 ? 3.568 9.031 5.344 1 98.81 161 TRP B CA 1
ATOM 2960 C C . TRP B 1 161 ? 4.02 9.062 6.801 1 98.81 161 TRP B C 1
ATOM 2962 O O . TRP B 1 161 ? 5.203 8.883 7.098 1 98.81 161 TRP B O 1
ATOM 2972 N N . THR B 1 162 ? 3.104 9.32 7.762 1 98.44 162 THR B N 1
ATOM 2973 C CA . THR B 1 162 ? 3.432 9.273 9.18 1 98.44 162 THR B CA 1
ATOM 2974 C C . THR B 1 162 ? 2.424 8.414 9.938 1 98.44 162 THR B C 1
ATOM 2976 O O . THR B 1 162 ? 1.313 8.18 9.453 1 98.44 162 THR B O 1
ATOM 2979 N N . THR B 1 163 ? 2.84 7.883 11.109 1 98.31 163 THR B N 1
ATOM 2980 C CA . THR B 1 163 ? 1.956 7 11.867 1 98.31 163 THR B CA 1
ATOM 2981 C C . THR B 1 163 ? 2.023 7.309 13.359 1 98.31 163 THR B C 1
ATOM 2983 O O . THR B 1 163 ? 1.405 6.617 14.172 1 98.31 163 THR B O 1
ATOM 2986 N N . SER B 1 164 ? 2.721 8.352 13.797 1 97.81 164 SER B N 1
ATOM 2987 C CA . SER B 1 164 ? 3.057 8.531 15.203 1 97.81 164 SER B CA 1
ATOM 2988 C C . SER B 1 164 ? 1.822 8.883 16.031 1 97.81 164 SER B C 1
ATOM 2990 O O . SER B 1 164 ? 1.793 8.656 17.234 1 97.81 164 SER B O 1
ATOM 2992 N N . HIS B 1 165 ? 0.808 9.438 15.375 1 98.75 165 HIS B N 1
ATOM 2993 C CA . HIS B 1 165 ? -0.408 9.75 16.109 1 98.75 165 HIS B CA 1
ATOM 2994 C C . HIS B 1 165 ? -1.07 8.484 16.641 1 98.75 165 HIS B C 1
ATOM 2996 O O . HIS B 1 165 ? -1.867 8.539 17.594 1 98.75 165 HIS B O 1
ATOM 3002 N N . LEU B 1 166 ? -0.69 7.359 16.125 1 98.56 166 LEU B N 1
ATOM 3003 C CA . LEU B 1 166 ? -1.327 6.098 16.484 1 98.56 166 LEU B CA 1
ATOM 3004 C C . LEU B 1 166 ? -0.882 5.641 17.859 1 98.56 166 LEU B C 1
ATOM 3006 O O . LEU B 1 166 ? -1.495 4.746 18.453 1 98.56 166 LEU B O 1
ATOM 3010 N N . HIS B 1 167 ? 0.229 6.176 18.422 1 98.12 167 HIS B N 1
ATOM 3011 C CA . HIS B 1 167 ? 0.528 5.965 19.828 1 98.12 167 HIS B CA 1
ATOM 3012 C C . HIS B 1 167 ? -0.625 6.43 20.719 1 98.12 167 HIS B C 1
ATOM 3014 O O . HIS B 1 167 ? -0.812 5.918 21.812 1 98.12 167 HIS B O 1
ATOM 3020 N N . TYR B 1 168 ? -1.389 7.34 20.266 1 98.5 168 TYR B N 1
ATOM 3021 C CA . TYR B 1 168 ? -2.557 7.898 20.938 1 98.5 168 TYR B CA 1
ATOM 3022 C C . TYR B 1 168 ? -3.779 7.863 20.031 1 98.5 168 TYR B C 1
ATOM 3024 O O . TYR B 1 168 ? -4.477 8.867 19.875 1 98.5 168 TYR B O 1
ATOM 3032 N N . GLU B 1 169 ? -3.957 6.707 19.469 1 98.75 169 GLU B N 1
ATOM 3033 C CA . GLU B 1 169 ? -4.996 6.512 18.453 1 98.75 169 GLU B CA 1
ATOM 3034 C C . GLU B 1 169 ? -6.371 6.883 19.016 1 98.75 169 GLU B C 1
ATOM 3036 O O . GLU B 1 169 ? -7.191 7.473 18.297 1 98.75 169 GLU B O 1
ATOM 3041 N N . GLU B 1 170 ? -6.672 6.512 20.234 1 98.62 170 GLU B N 1
ATOM 3042 C CA . GLU B 1 170 ? -7.977 6.793 20.812 1 98.62 170 GLU B CA 1
ATOM 3043 C C . GLU B 1 170 ? -8.219 8.297 20.938 1 98.62 170 GLU B C 1
ATOM 3045 O O . GLU B 1 170 ? -9.328 8.766 20.688 1 98.62 170 GLU B O 1
ATOM 3050 N N . GLU B 1 171 ? -7.219 9.055 21.344 1 98.81 171 GLU B N 1
ATOM 3051 C CA . GLU B 1 171 ? -7.348 10.508 21.422 1 98.81 171 GLU B CA 1
ATOM 3052 C C . GLU B 1 171 ? -7.594 11.109 20.031 1 98.81 171 GLU B C 1
ATOM 3054 O O . GLU B 1 171 ? -8.445 11.992 19.875 1 98.81 171 GLU B O 1
ATOM 3059 N N . ALA B 1 172 ? -6.816 10.625 19.047 1 98.94 172 ALA B N 1
ATOM 3060 C CA . ALA B 1 172 ? -7.043 11.086 17.672 1 98.94 172 ALA B CA 1
ATOM 3061 C C . ALA B 1 172 ? -8.461 10.75 17.219 1 98.94 172 ALA B C 1
ATOM 3063 O O . ALA B 1 172 ? -9.094 11.547 16.516 1 98.94 172 ALA B O 1
ATOM 3064 N N . ALA B 1 173 ? -8.93 9.539 17.594 1 98.94 173 ALA B N 1
ATOM 3065 C CA . ALA B 1 173 ? -10.297 9.148 17.266 1 98.94 173 ALA B CA 1
ATOM 3066 C C . ALA B 1 173 ? -11.305 10.141 17.844 1 98.94 173 ALA B C 1
ATOM 3068 O O . ALA B 1 173 ? -12.281 10.492 17.172 1 98.94 173 ALA B O 1
ATOM 3069 N N . GLU B 1 174 ? -11.078 10.586 19.031 1 98.88 174 GLU B N 1
ATOM 3070 C CA . GLU B 1 174 ? -11.961 11.562 19.656 1 98.88 174 GLU B CA 1
ATOM 3071 C C . GLU B 1 174 ? -11.961 12.875 18.875 1 98.88 174 GLU B C 1
ATOM 3073 O O . GLU B 1 174 ? -13.023 13.445 18.609 1 98.88 174 GLU B O 1
ATOM 3078 N N . VAL B 1 175 ? -10.805 13.352 18.484 1 98.88 175 VAL B N 1
ATOM 3079 C CA . VAL B 1 175 ? -10.68 14.586 17.719 1 98.88 175 VAL B CA 1
ATOM 3080 C C . VAL B 1 175 ? -11.469 14.469 16.422 1 98.88 175 VAL B C 1
ATOM 3082 O O . VAL B 1 175 ? -12.102 15.438 15.977 1 98.88 175 VAL B O 1
ATOM 3085 N N . LEU B 1 176 ? -11.523 13.219 15.836 1 98.94 176 LEU B N 1
ATOM 3086 C CA . LEU B 1 176 ? -12.039 13.016 14.484 1 98.94 176 LEU B CA 1
ATOM 3087 C C . LEU B 1 176 ? -13.469 12.484 14.523 1 98.94 176 LEU B C 1
ATOM 3089 O O . LEU B 1 176 ? -14.102 12.305 13.484 1 98.94 176 LEU B O 1
ATOM 3093 N N . GLY B 1 177 ? -13.938 12.164 15.672 1 98.81 177 GLY B N 1
ATOM 3094 C CA . GLY B 1 177 ? -15.266 11.586 15.789 1 98.81 177 GLY B CA 1
ATOM 3095 C C . GLY B 1 177 ? -15.336 10.156 15.297 1 98.81 177 GLY B C 1
ATOM 3096 O O . GLY B 1 177 ? -16.375 9.719 14.797 1 98.81 177 GLY B O 1
ATOM 3097 N N . ILE B 1 178 ? -14.273 9.438 15.375 1 98.81 178 ILE B N 1
ATOM 3098 C CA . ILE B 1 178 ? -14.188 8.055 14.93 1 98.81 178 ILE B CA 1
ATOM 3099 C C . ILE B 1 178 ? -14.547 7.121 16.094 1 98.81 178 ILE B C 1
ATOM 3101 O O . ILE B 1 178 ? -14.133 7.34 17.219 1 98.81 178 ILE B O 1
ATOM 3105 N N . ASP B 1 179 ? -15.375 6.152 15.836 1 98.56 179 ASP B N 1
ATOM 3106 C CA . ASP B 1 179 ? -15.594 5.074 16.797 1 98.56 179 ASP B CA 1
ATOM 3107 C C . ASP B 1 179 ? -14.359 4.18 16.906 1 98.56 179 ASP B C 1
ATOM 3109 O O . ASP B 1 179 ? -14.172 3.266 16.109 1 98.56 179 ASP B O 1
ATOM 3113 N N . HIS B 1 180 ? -13.609 4.395 17.922 1 98.19 180 HIS B N 1
ATOM 3114 C CA . HIS B 1 180 ? -12.312 3.752 18.078 1 98.19 180 HIS B CA 1
ATOM 3115 C C . HIS B 1 180 ? -12.445 2.234 18.109 1 98.19 180 HIS B C 1
ATOM 3117 O O . HIS B 1 180 ? -11.562 1.514 17.641 1 98.19 180 HIS B O 1
ATOM 3123 N N . ASP B 1 181 ? -13.531 1.718 18.531 1 97.5 181 ASP B N 1
ATOM 3124 C CA . ASP B 1 181 ? -13.703 0.28 18.719 1 97.5 181 ASP B CA 1
ATOM 3125 C C . ASP B 1 181 ? -14.008 -0.41 17.391 1 97.5 181 ASP B C 1
ATOM 3127 O O . ASP B 1 181 ? -13.898 -1.634 17.281 1 97.5 181 ASP B O 1
ATOM 3131 N N . ARG B 1 182 ? -14.297 0.41 16.391 1 97.19 182 ARG B N 1
ATOM 3132 C CA . ARG B 1 182 ? -14.766 -0.199 15.156 1 97.19 182 ARG B CA 1
ATOM 3133 C C . ARG B 1 182 ? -13.867 0.177 13.984 1 97.19 182 ARG B C 1
ATOM 3135 O O . ARG B 1 182 ? -13.828 -0.526 12.969 1 97.19 182 ARG B O 1
ATOM 3142 N N . VAL B 1 183 ? -13.273 1.312 14.125 1 98.44 183 VAL B N 1
ATOM 3143 C CA . VAL B 1 183 ? -12.555 1.896 13 1 98.44 183 VAL B CA 1
ATOM 3144 C C . VAL B 1 183 ? -11.078 2.076 13.359 1 98.44 183 VAL B C 1
ATOM 3146 O O . VAL B 1 183 ? -10.758 2.596 14.43 1 98.44 183 VAL B O 1
ATOM 3149 N N . MET B 1 184 ? -10.289 1.598 12.492 1 98.56 184 MET B N 1
ATOM 3150 C CA . MET B 1 184 ? -8.844 1.698 12.68 1 98.56 184 MET B CA 1
ATOM 3151 C C . MET B 1 184 ? -8.266 2.82 11.82 1 98.56 184 MET B C 1
ATOM 3153 O O . MET B 1 184 ? -8.594 2.938 10.641 1 98.56 184 MET B O 1
ATOM 3157 N N . GLN B 1 185 ? -7.523 3.742 12.445 1 98.88 185 GLN B N 1
ATOM 3158 C CA . GLN B 1 185 ? -6.723 4.711 11.711 1 98.88 185 GLN B CA 1
ATOM 3159 C C . GLN B 1 185 ? -5.406 4.094 11.242 1 98.88 185 GLN B C 1
ATOM 3161 O O . GLN B 1 185 ? -4.797 3.297 11.961 1 98.88 185 GLN B O 1
ATOM 3166 N N . VAL B 1 186 ? -4.938 4.449 10.031 1 98.62 186 VAL B N 1
ATOM 3167 C CA . VAL B 1 186 ? -3.811 3.648 9.562 1 98.62 186 VAL B CA 1
ATOM 3168 C C . VAL B 1 186 ? -2.613 4.555 9.281 1 98.62 186 VAL B C 1
ATOM 3170 O O . VAL B 1 186 ? -1.479 4.082 9.18 1 98.62 186 VAL B O 1
ATOM 3173 N N . ALA B 1 187 ? -2.811 5.895 9.117 1 98.81 187 ALA B N 1
ATOM 3174 C CA . ALA B 1 187 ? -1.77 6.891 8.891 1 98.81 187 ALA B CA 1
ATOM 3175 C C . ALA B 1 187 ? -2.312 8.305 9.078 1 98.81 187 ALA B C 1
ATOM 3177 O O . ALA B 1 187 ? -3.516 8.492 9.273 1 98.81 187 ALA B O 1
ATOM 3178 N N . LEU B 1 188 ? -1.475 9.227 9.172 1 98.88 188 LEU B N 1
ATOM 3179 C CA . LEU B 1 188 ? -1.737 10.664 9.109 1 98.88 188 LEU B CA 1
ATOM 3180 C C . LEU B 1 188 ? -0.796 11.344 8.117 1 98.88 188 LEU B C 1
ATOM 3182 O O . LEU B 1 188 ? 0.426 11.25 8.258 1 98.88 188 LEU B O 1
ATOM 3186 N N . THR B 1 189 ? -1.32 11.945 7.109 1 98.81 189 THR B N 1
ATOM 3187 C CA . THR B 1 189 ? -0.448 12.57 6.121 1 98.81 189 THR B CA 1
ATOM 3188 C C . THR B 1 189 ? -0.806 14.039 5.934 1 98.81 189 THR B C 1
ATOM 3190 O O . THR B 1 189 ? -1.977 14.383 5.75 1 98.81 189 THR B O 1
ATOM 3193 N N . PRO B 1 190 ? 0.174 14.945 6.039 1 98.88 190 PRO B N 1
ATOM 3194 C CA . PRO B 1 190 ? -0.046 16.328 5.59 1 98.88 190 PRO B CA 1
ATOM 3195 C C . PRO B 1 190 ? -0.216 16.438 4.078 1 98.88 190 PRO B C 1
ATOM 3197 O O . PRO B 1 190 ? 0.283 15.578 3.336 1 98.88 190 PRO B O 1
ATOM 3200 N N . LEU B 1 191 ? -0.95 17.391 3.688 1 98.94 191 LEU B N 1
ATOM 3201 C CA . LEU B 1 191 ? -1.227 17.625 2.273 1 98.94 191 LEU B CA 1
ATOM 3202 C C . LEU B 1 191 ? -1.109 19.094 1.933 1 98.94 191 LEU B C 1
ATOM 3204 O O . LEU B 1 191 ? -1.793 19.938 2.529 1 98.94 191 LEU B O 1
ATOM 3208 N N . ALA B 1 192 ? -0.233 19.422 1.001 1 98.94 192 ALA B N 1
ATOM 3209 C CA . ALA B 1 192 ? -0.044 20.797 0.55 1 98.94 192 ALA B CA 1
ATOM 3210 C C . ALA B 1 192 ? 0.546 20.828 -0.857 1 98.94 192 ALA B C 1
ATOM 3212 O O . ALA B 1 192 ? 1.103 19.844 -1.332 1 98.94 192 ALA B O 1
ATOM 3213 N N . HIS B 1 193 ? 0.42 21.953 -1.522 1 98.81 193 HIS B N 1
ATOM 3214 C CA . HIS B 1 193 ? 1.107 22.141 -2.795 1 98.81 193 HIS B CA 1
ATOM 3215 C C . HIS B 1 193 ? 2.621 22.141 -2.609 1 98.81 193 HIS B C 1
ATOM 3217 O O . HIS B 1 193 ? 3.133 22.734 -1.655 1 98.81 193 HIS B O 1
ATOM 3223 N N . THR B 1 194 ? 3.283 21.5 -3.512 1 98.69 194 THR B N 1
ATOM 3224 C CA . THR B 1 194 ? 4.738 21.5 -3.416 1 98.69 194 THR B CA 1
ATOM 3225 C C . THR B 1 194 ? 5.324 22.797 -3.941 1 98.69 194 THR B C 1
ATOM 3227 O O . THR B 1 194 ? 4.723 23.453 -4.797 1 98.69 194 THR B O 1
ATOM 3230 N N . VAL B 1 195 ? 6.398 23.203 -3.383 1 98.31 195 VAL B N 1
ATOM 3231 C CA . VAL B 1 195 ? 7.242 24.234 -3.984 1 98.31 195 VAL B CA 1
ATOM 3232 C C . VAL B 1 195 ? 8.203 23.594 -4.988 1 98.31 195 VAL B C 1
ATOM 3234 O O . VAL B 1 195 ? 9.172 22.938 -4.598 1 98.31 195 VAL B O 1
ATOM 3237 N N . GLY B 1 196 ? 7.879 23.781 -6.23 1 96.25 196 GLY B N 1
ATOM 3238 C CA . GLY B 1 196 ? 8.555 23.016 -7.266 1 96.25 196 GLY B CA 1
ATOM 3239 C C . GLY B 1 196 ? 7.973 21.625 -7.449 1 96.25 196 GLY B C 1
ATOM 3240 O O . GLY B 1 196 ? 7.246 21.125 -6.586 1 96.25 196 GLY B O 1
ATOM 3241 N N . THR B 1 197 ? 8.289 21.062 -8.625 1 93.44 197 THR B N 1
ATOM 3242 C CA . THR B 1 197 ? 7.691 19.766 -8.914 1 93.44 197 THR B CA 1
ATOM 3243 C C . THR B 1 197 ? 8.75 18.781 -9.398 1 93.44 197 THR B C 1
ATOM 3245 O O . THR B 1 197 ? 8.43 17.672 -9.836 1 93.44 197 THR B O 1
ATOM 3248 N N . SER B 1 198 ? 10 19.234 -9.297 1 94.12 198 SER B N 1
ATOM 3249 C CA . SER B 1 198 ? 11.078 18.359 -9.742 1 94.12 198 SER B CA 1
ATOM 3250 C C . SER B 1 198 ? 11.594 17.484 -8.602 1 94.12 198 SER B C 1
ATOM 3252 O O . SER B 1 198 ? 12.148 18 -7.625 1 94.12 198 SER B O 1
ATOM 3254 N N . PHE B 1 199 ? 11.211 16.297 -8.578 1 97.25 199 PHE B N 1
ATOM 3255 C CA . PHE B 1 199 ? 11.703 15.289 -7.637 1 97.25 199 PHE B CA 1
ATOM 3256 C C . PHE B 1 199 ? 12.406 14.156 -8.375 1 97.25 199 PHE B C 1
ATOM 3258 O O . PHE B 1 199 ? 12.062 13.844 -9.516 1 97.25 199 PHE B O 1
ATOM 3265 N N . ARG B 1 200 ? 13.414 13.602 -7.73 1 97.38 200 ARG B N 1
ATOM 3266 C CA . ARG B 1 200 ? 14.195 12.508 -8.289 1 97.38 200 ARG B CA 1
ATOM 3267 C C . ARG B 1 200 ? 14 11.227 -7.48 1 97.38 200 ARG B C 1
ATOM 3269 O O . ARG B 1 200 ? 13.523 11.266 -6.344 1 97.38 200 ARG B O 1
ATOM 3276 N N . PRO B 1 201 ? 14.297 10.086 -8.102 1 98.31 201 PRO B N 1
ATOM 3277 C CA . PRO B 1 201 ? 14.227 8.836 -7.344 1 98.31 201 PRO B CA 1
ATOM 3278 C C . PRO B 1 201 ? 15.07 8.867 -6.074 1 98.31 201 PRO B C 1
ATOM 3280 O O . PRO B 1 201 ? 16.141 9.469 -6.059 1 98.31 201 PRO B O 1
ATOM 3283 N N . GLY B 1 202 ? 14.547 8.273 -5.047 1 97.06 202 GLY B N 1
ATOM 3284 C CA . GLY B 1 202 ? 15.328 8.117 -3.824 1 97.06 202 GLY B CA 1
ATOM 3285 C C . GLY B 1 202 ? 16.469 7.133 -3.963 1 97.06 202 GLY B C 1
ATOM 3286 O O . GLY B 1 202 ? 16.438 6.262 -4.836 1 97.06 202 GLY B O 1
ATOM 3287 N N . LYS B 1 203 ? 17.469 7.305 -3.076 1 97.12 203 LYS B N 1
ATOM 3288 C CA . LYS B 1 203 ? 18.547 6.32 -3.012 1 97.12 203 LYS B CA 1
ATOM 3289 C C . LYS B 1 203 ? 18.109 5.086 -2.227 1 97.12 203 LYS B C 1
ATOM 3291 O O . LYS B 1 203 ? 17.594 5.199 -1.113 1 97.12 203 LYS B O 1
ATOM 3296 N N . ARG B 1 204 ? 18.281 3.914 -2.873 1 98.31 204 ARG B N 1
ATOM 3297 C CA . ARG B 1 204 ? 17.875 2.646 -2.283 1 98.31 204 ARG B CA 1
ATOM 3298 C C . ARG B 1 204 ? 19 1.632 -2.305 1 98.31 204 ARG B C 1
ATOM 3300 O O . ARG B 1 204 ? 19.953 1.775 -3.076 1 98.31 204 ARG B O 1
ATOM 3307 N N . VAL B 1 205 ? 18.922 0.603 -1.412 1 98.12 205 VAL B N 1
ATOM 3308 C CA . VAL B 1 205 ? 19.859 -0.517 -1.471 1 98.12 205 VAL B CA 1
ATOM 3309 C C . VAL B 1 205 ? 19.719 -1.237 -2.809 1 98.12 205 VAL B C 1
ATOM 3311 O O . VAL B 1 205 ? 18.688 -1.134 -3.473 1 98.12 205 VAL B O 1
ATOM 3314 N N . PRO B 1 206 ? 20.75 -1.96 -3.229 1 97.88 206 PRO B N 1
ATOM 3315 C CA . PRO B 1 206 ? 20.688 -2.689 -4.496 1 97.88 206 PRO B CA 1
ATOM 3316 C C . PRO B 1 206 ? 19.547 -3.691 -4.543 1 97.88 206 PRO B C 1
ATOM 3318 O O . PRO B 1 206 ? 19.234 -4.328 -3.535 1 97.88 206 PRO B O 1
ATOM 3321 N N . VAL B 1 207 ? 18.984 -3.84 -5.688 1 98.19 207 VAL B N 1
ATOM 3322 C CA . VAL B 1 207 ? 17.812 -4.684 -5.887 1 98.19 207 VAL B CA 1
ATOM 3323 C C . VAL B 1 207 ? 18.125 -6.121 -5.492 1 98.19 207 VAL B C 1
ATOM 3325 O O . VAL B 1 207 ? 17.266 -6.836 -4.973 1 98.19 207 VAL B O 1
ATOM 3328 N N . ASP B 1 208 ? 19.344 -6.586 -5.664 1 97.44 208 ASP B N 1
ATOM 3329 C CA . ASP B 1 208 ? 19.703 -7.977 -5.402 1 97.44 208 ASP B CA 1
ATOM 3330 C C . ASP B 1 208 ? 19.703 -8.273 -3.904 1 97.44 208 ASP B C 1
ATOM 3332 O O . ASP B 1 208 ? 19.75 -9.43 -3.494 1 97.44 208 ASP B O 1
ATOM 3336 N N . GLU B 1 209 ? 19.656 -7.203 -3.053 1 97.69 209 GLU B N 1
ATOM 3337 C CA . GLU B 1 209 ? 19.578 -7.402 -1.608 1 97.69 209 GLU B CA 1
ATOM 3338 C C . GLU B 1 209 ? 18.141 -7.699 -1.181 1 97.69 209 GLU B C 1
ATOM 3340 O O . GLU B 1 209 ? 17.906 -8.188 -0.074 1 97.69 209 GLU B O 1
ATOM 3345 N N . VAL B 1 210 ? 17.188 -7.359 -2.09 1 98.56 210 VAL B N 1
ATOM 3346 C CA . VAL B 1 210 ? 15.805 -7.477 -1.636 1 98.56 210 VAL B CA 1
ATOM 3347 C C . VAL B 1 210 ? 15.039 -8.414 -2.559 1 98.56 210 VAL B C 1
ATOM 3349 O O . VAL B 1 210 ? 13.867 -8.711 -2.316 1 98.56 210 VAL B O 1
ATOM 3352 N N . LEU B 1 211 ? 15.609 -8.875 -3.623 1 98.88 211 LEU B N 1
ATOM 3353 C CA . LEU B 1 211 ? 15.008 -9.828 -4.555 1 98.88 211 LEU B CA 1
ATOM 3354 C C . LEU B 1 211 ? 15.648 -11.203 -4.414 1 98.88 211 LEU B C 1
ATOM 3356 O O . LEU B 1 211 ? 16.859 -11.344 -4.535 1 98.88 211 LEU B O 1
ATOM 3360 N N . HIS B 1 212 ? 14.828 -12.203 -4.133 1 98.88 212 HIS B N 1
ATOM 3361 C CA . HIS B 1 212 ? 15.258 -13.586 -3.969 1 98.88 212 HIS B CA 1
ATOM 3362 C C . HIS B 1 212 ? 14.594 -14.492 -4.996 1 98.88 212 HIS B C 1
ATOM 3364 O O . HIS B 1 212 ? 13.367 -14.5 -5.125 1 98.88 212 HIS B O 1
ATOM 3370 N N . TRP B 1 213 ? 15.414 -15.289 -5.68 1 98.81 213 TRP B N 1
ATOM 3371 C CA . TRP B 1 213 ? 14.883 -16.219 -6.676 1 98.81 213 TRP B CA 1
ATOM 3372 C C . TRP B 1 213 ? 14.727 -17.609 -6.09 1 98.81 213 TRP B C 1
ATOM 3374 O O . TRP B 1 213 ? 15.68 -18.172 -5.543 1 98.81 213 TRP B O 1
ATOM 3384 N N . GLU B 1 214 ? 13.586 -18.125 -6.148 1 98.69 214 GLU B N 1
ATOM 3385 C CA . GLU B 1 214 ? 13.188 -19.5 -5.812 1 98.69 214 GLU B CA 1
ATOM 3386 C C . GLU B 1 214 ? 13.109 -19.688 -4.301 1 98.69 214 GLU B C 1
ATOM 3388 O O . GLU B 1 214 ? 12.188 -20.344 -3.801 1 98.69 214 GLU B O 1
ATOM 3393 N N . HIS B 1 215 ? 14 -19.188 -3.578 1 97.31 215 HIS B N 1
ATOM 3394 C CA . HIS B 1 215 ? 14.023 -19.297 -2.123 1 97.31 215 HIS B CA 1
ATOM 3395 C C . HIS B 1 215 ? 14.656 -18.062 -1.492 1 97.31 215 HIS B C 1
ATOM 3397 O O . HIS B 1 215 ? 15.336 -17.297 -2.172 1 97.31 215 HIS B O 1
ATOM 3403 N N . TRP B 1 216 ? 14.469 -17.906 -0.205 1 97.56 216 TRP B N 1
ATOM 3404 C CA . TRP B 1 216 ? 14.984 -16.781 0.568 1 97.56 216 TRP B CA 1
ATOM 3405 C C . TRP B 1 216 ? 16.516 -16.75 0.528 1 97.56 216 TRP B C 1
ATOM 3407 O O . TRP B 1 216 ? 17.109 -15.672 0.493 1 97.56 216 TRP B O 1
#

Radius of gyration: 20.22 Å; Cα contacts (8 Å, |Δi|>4): 846; chains: 2; bounding box: 50×57×47 Å

InterPro domains:
  IPR000415 Nitroreductase-like [G3DSA:3.40.109.10] (9-214)
  IPR000415 Nitroreductase-like [SSF55469] (10-216)
  IPR029479 Nitroreductase [PF00881] (17-187)

Organism: Pseudonocardia thermophila (NCBI:txid1848)

Solvent-accessible surface area (backbone atoms only — not comparable to full-atom values): 22399 Å² total; per-residue (Å²): 128,88,71,62,59,96,52,51,40,66,49,49,54,32,26,56,61,76,45,56,66,60,52,38,53,81,49,77,71,59,66,68,58,55,52,49,20,50,51,44,9,65,37,37,64,33,58,86,46,25,69,49,42,34,35,33,36,27,61,50,63,68,58,32,37,52,48,34,49,44,27,51,55,22,58,66,71,61,72,80,80,72,55,69,71,34,46,53,50,31,55,65,50,86,66,50,55,60,52,50,53,52,30,51,53,46,33,69,75,40,51,45,52,39,38,26,39,37,34,39,27,30,65,56,71,53,68,80,32,53,59,45,56,39,37,45,54,53,54,24,33,41,32,21,54,44,38,25,50,49,40,31,43,41,53,50,30,32,32,33,94,39,50,39,32,41,74,42,41,62,61,49,18,60,74,29,60,43,57,61,91,46,40,31,77,58,39,45,25,48,38,30,36,35,60,67,84,88,59,64,63,71,92,70,79,62,57,76,80,32,50,23,73,57,34,97,129,88,68,63,59,97,50,50,37,65,51,50,55,32,26,56,60,76,46,55,66,58,50,38,53,82,49,76,71,59,66,69,58,53,50,50,20,50,51,44,8,66,38,37,63,33,61,85,47,26,67,49,42,35,35,33,37,27,60,48,61,68,58,32,36,53,48,35,49,45,27,50,55,23,57,67,70,61,73,79,80,71,54,69,70,34,46,52,51,31,54,66,49,86,67,49,54,60,53,51,52,53,30,52,54,48,34,69,75,40,50,44,53,38,38,25,39,37,34,40,28,29,66,56,70,53,66,81,32,53,58,45,57,38,37,46,54,53,54,26,35,42,32,20,52,44,38,25,50,50,40,31,42,41,53,50,30,31,32,34,94,39,50,39,33,41,74,42,40,62,61,48,19,60,72,29,60,43,57,60,90,44,39,30,77,59,37,45,26,50,38,28,36,35,60,70,84,86,59,66,62,71,91,70,78,64,58,76,81,31,51,24,72,57,34,98

Nearest PDB structures (foldseek):
  3eo8-assembly3_E  TM=7.316E-01  e=5.632E-11  Clostridioides difficile 630
  3gr3-assembly1_B  TM=7.195E-01  e=2.179E-11  Bartonella henselae str. Houston-1
  5yak-assembly3_E  TM=7.250E-01  e=3.340E-10  Homo sapiens
  3e39-assembly1_B  TM=7.862E-01  e=7.306E-09  Oleidesulfovibrio alaskensis G20
  3k6h-assembly1_B  TM=7.229E-01  e=2.511E-09  Agrobacterium fabrum str. C58